Protein AF-0000000066047359 (afdb_homodimer)

Secondary structure (DSSP, 8-state):
-HHHHHHTTT---TT--EEEE-SS-EEEEETTTTEEEEEEEEE-TGGGSPPTT--GGG---B--TTS-GGG---HHHHTTSS-EEEESS-GGG--SSHHHHHHTTBGGGEEEE-IIIIIIIIHHHHHHHHHHGGGT-S-EEEEEEEE---EE-TTS-EEEEEEEETTTEE--SEEEEEEEEEEETTEEEEEEEEEESS---TTS-GGGGEE-HHHHHHHHS----TTS-GGG-EEHHHHS-----GGG-TT-/-HHHHHHTTT-------EEEE-SS-EEEEETTTTEEEEEEEEE-TGGGSPPTT--GGG---B--TTS-GGG---HHHHTTSS-EEEESS-GGG--SSHHHHHHTTBGGGEEEE-IIIIIIIIHHHHHHHHHHGGGT-S-EEEEEEEE---EE-TTS-EEEEEEEETTTEE--SEEEEEEEEEEETTEEEEEEEEEESS---TTS-GGGGEE-HHHHHHHHS----TTS-GGG-EEHHHHS-----GGG-TT-

Foldseek 3Di:
DVVVCVVAVVHDPDCPWDWDDADFKIFGFRLQQQETLKMKGKAAPVQQDAAPPADLVVAAAAEDPSDPPSRTDGPLLVVVQQFDFAFQDALSSHRHDNRSSNVSRHSNRGATFHDAQDRLFDVLLQVLVQNVCNVPFRIKMKMKRAFFAWDQDPVRDTDTDFDGRVVRHTHGQKMKMKMWTDDPPPAIAIWMFIGGRDRDDNPDFRCVGTDDPVVVCVRSVDDPPPVDPSVRHHHPCVVDPRGTDRVRNPPD/DVVVCVVAVVHDPDCPWDWDDADFKIFGFRLQQQETLKMKGKAAPVQQDAAPPADLVVAAAAEDPSDPPSRTDGPLLVVVQQFDFAFQDALSSHRHDNRSSNVSRHSNRGATFHDAQDRLFDVLLQVLVQNVCNVPFRIKMKMKRAFFAWDQDPVRDTDTDFDGRVVRHTHGQKMKMKMWTDDPPPAIAIWMFIGGRDRDDNPDFRCVGTDDPVVVCVRSVDDPPPVDPSVRHHHPCVVDPRGTDRVRNPPD

Nearest PDB structures (foldseek):
  5gkp-assembly1_B  TM=9.049E-01  e=3.677E-28  Caenorhabditis elegans
  4qn0-assembly1_A  TM=9.204E-01  e=3.146E-27  Caenorhabditis elegans
  6m3u-assembly2_D  TM=9.354E-01  e=1.982E-26  Mus musculus
  6lyf-assembly1_A  TM=9.562E-01  e=2.770E-25  Mus musculus
  6m3f-assembly1_C  TM=9.595E-01  e=2.605E-25  Mus musculus

Radius of gyration: 24.08 Å; Cα contacts (8 Å, |Δi|>4): 1186; chains: 2; bounding box: 46×72×55 Å

Structure (mmCIF, N/CA/C/O backbone):
data_AF-0000000066047359-model_v1
#
loop_
_entity.id
_entity.type
_entity.pdbx_description
1 polymer 'Nuclease C1'
#
loop_
_atom_site.group_PDB
_atom_site.id
_atom_site.type_symbol
_atom_site.label_atom_id
_atom_site.label_alt_id
_atom_site.label_comp_id
_atom_site.label_asym_id
_atom_site.label_entity_id
_atom_site.label_seq_id
_atom_site.pdbx_PDB_ins_code
_atom_site.Cartn_x
_atom_site.Cartn_y
_atom_site.Cartn_z
_atom_site.occupancy
_atom_site.B_iso_or_equiv
_atom_site.auth_seq_id
_atom_site.auth_comp_id
_atom_site.auth_asym_id
_atom_site.auth_atom_id
_atom_site.pdbx_PDB_model_num
ATOM 1 N N . SER A 1 1 ? 5.344 4.789 23.344 1 57.53 1 SER A N 1
ATOM 2 C CA . SER A 1 1 ? 5.613 6.004 24.109 1 57.53 1 SER A CA 1
ATOM 3 C C . SER A 1 1 ? 4.32 6.688 24.531 1 57.53 1 SER A C 1
ATOM 5 O O . SER A 1 1 ? 3.273 6.488 23.922 1 57.53 1 SER A O 1
ATOM 7 N N . PRO A 1 2 ? 4.379 7.27 25.656 1 61.94 2 PRO A N 1
ATOM 8 C CA . PRO A 1 2 ? 3.184 7.988 26.109 1 61.94 2 PRO A CA 1
ATOM 9 C C . PRO A 1 2 ? 2.549 8.828 25 1 61.94 2 PRO A C 1
ATOM 11 O O . PRO A 1 2 ? 1.323 8.945 24.938 1 61.94 2 PRO A O 1
ATOM 14 N N . ASN A 1 3 ? 3.289 9.211 24.062 1 77.44 3 ASN A N 1
ATOM 15 C CA . ASN A 1 3 ? 2.762 10.023 22.969 1 77.44 3 ASN A CA 1
ATOM 16 C C . ASN A 1 3 ? 1.967 9.18 21.984 1 77.44 3 ASN A C 1
ATOM 18 O O . ASN A 1 3 ? 0.864 9.562 21.578 1 77.44 3 ASN A O 1
ATOM 22 N N . SER A 1 4 ? 2.523 7.977 21.734 1 83.81 4 SER A N 1
ATOM 23 C CA . SER A 1 4 ? 1.82 7.102 20.812 1 83.81 4 SER A CA 1
ATOM 24 C C . SER A 1 4 ? 0.49 6.633 21.391 1 83.81 4 SER A C 1
ATOM 26 O O . SER A 1 4 ? -0.506 6.535 20.672 1 83.81 4 SER A O 1
ATOM 28 N N . GLU A 1 5 ? 0.518 6.43 22.688 1 83 5 GLU A N 1
ATOM 29 C CA . GLU A 1 5 ? -0.709 5.984 23.328 1 83 5 GLU A CA 1
ATOM 30 C C . GLU A 1 5 ? -1.786 7.062 23.281 1 83 5 GLU A C 1
ATOM 32 O O . GLU A 1 5 ? -2.957 6.766 23.031 1 83 5 GLU A O 1
ATOM 37 N N . SER A 1 6 ? -1.319 8.227 23.484 1 90.62 6 SER A N 1
ATOM 38 C CA . SER A 1 6 ? -2.264 9.344 23.438 1 90.62 6 SER A CA 1
ATOM 39 C C . SER A 1 6 ? -2.791 9.555 22.016 1 90.62 6 SER A C 1
ATOM 41 O O . SER A 1 6 ? -3.996 9.719 21.812 1 90.62 6 SER A O 1
ATOM 43 N N . ILE A 1 7 ? -1.979 9.469 21.062 1 93.12 7 ILE A N 1
ATOM 44 C CA . ILE A 1 7 ? -2.32 9.727 19.672 1 93.12 7 ILE A CA 1
ATOM 45 C C . ILE A 1 7 ? -3.275 8.648 19.172 1 93.12 7 ILE A C 1
ATOM 47 O O . ILE A 1 7 ? -4.234 8.953 18.453 1 93.12 7 ILE A O 1
ATOM 51 N N . LEU A 1 8 ? -3.084 7.469 19.625 1 93.56 8 LEU A N 1
ATOM 52 C CA . LEU A 1 8 ? -3.797 6.348 19.016 1 93.56 8 LEU A CA 1
ATOM 53 C C . LEU A 1 8 ? -4.879 5.828 19.953 1 93.56 8 LEU A C 1
ATOM 55 O O . LEU A 1 8 ? -5.363 4.707 19.797 1 93.56 8 LEU A O 1
ATOM 59 N N . GLN A 1 9 ? -5.211 6.633 20.953 1 92.5 9 GLN A N 1
ATOM 60 C CA . GLN A 1 9 ? -6.137 6.176 21.984 1 92.5 9 GLN A CA 1
ATOM 61 C C . GLN A 1 9 ? -7.492 5.812 21.391 1 92.5 9 GLN A C 1
ATOM 63 O O . GLN A 1 9 ? -8.242 5.02 21.969 1 92.5 9 GLN A O 1
ATOM 68 N N . PHE A 1 10 ? -7.801 6.324 20.219 1 95 10 PHE A N 1
ATOM 69 C CA . PHE A 1 10 ? -9.102 6.055 19.625 1 95 10 PHE A CA 1
ATOM 70 C C . PHE A 1 10 ? -8.969 5.074 18.469 1 95 10 PHE A C 1
ATOM 72 O O . PHE A 1 10 ? -9.914 4.887 17.688 1 95 10 PHE A O 1
ATOM 79 N N . GLY A 1 11 ? -7.805 4.512 18.297 1 91.69 11 GLY A N 1
ATOM 80 C CA . GLY A 1 11 ? -7.598 3.496 17.281 1 91.69 11 GLY A CA 1
ATOM 81 C C . GLY A 1 11 ? -6.348 3.729 16.453 1 91.69 11 GLY A C 1
ATOM 82 O O . GLY A 1 11 ? -5.918 4.871 16.266 1 91.69 11 GLY A O 1
ATOM 83 N N . ASP A 1 12 ? -5.797 2.67 16.031 1 89.38 12 ASP A N 1
ATOM 84 C CA . ASP A 1 12 ? -4.719 2.674 15.055 1 89.38 12 ASP A CA 1
ATOM 85 C C . ASP A 1 12 ? -5.27 2.549 13.633 1 89.38 12 ASP A C 1
ATOM 87 O O . ASP A 1 12 ? -5.852 1.521 13.281 1 89.38 12 ASP A O 1
ATOM 91 N N . PRO A 1 13 ? -5.105 3.686 12.852 1 90.25 13 PRO A N 1
ATOM 92 C CA . PRO A 1 13 ? -5.664 3.613 11.5 1 90.25 13 PRO A CA 1
ATOM 93 C C . PRO A 1 13 ? -5.168 2.398 10.719 1 90.25 13 PRO A C 1
ATOM 95 O O . PRO A 1 13 ? -5.855 1.924 9.805 1 90.25 13 PRO A O 1
ATOM 98 N N . GLY A 1 14 ? -4.094 1.794 11.164 1 77.25 14 GLY A N 1
ATOM 99 C CA . GLY A 1 14 ? -3.52 0.653 10.469 1 77.25 14 GLY A CA 1
ATOM 100 C C . GLY A 1 14 ? -2.182 0.959 9.82 1 77.25 14 GLY A C 1
ATOM 101 O O . GLY A 1 14 ? -1.391 1.738 10.359 1 77.25 14 GLY A O 1
ATOM 102 N N . THR A 1 15 ? -1.572 0.238 8.867 1 61.31 15 THR A N 1
ATOM 103 C CA . THR A 1 15 ? -2.102 -0.291 7.617 1 61.31 15 THR A CA 1
ATOM 104 C C . THR A 1 15 ? -2.889 -1.574 7.863 1 61.31 15 THR A C 1
ATOM 106 O O . THR A 1 15 ? -2.348 -2.553 8.383 1 61.31 15 THR A O 1
ATOM 109 N N . ALA A 1 16 ? -4.105 -1.408 8.258 1 54.94 16 ALA A N 1
ATOM 110 C CA . ALA A 1 16 ? -4.84 -2.648 8.492 1 54.94 16 ALA A CA 1
ATOM 111 C C . ALA A 1 16 ? -4.621 -3.637 7.352 1 54.94 16 ALA A C 1
ATOM 113 O O . ALA A 1 16 ? -4.746 -3.277 6.176 1 54.94 16 ALA A O 1
ATOM 114 N N . ARG A 1 17 ? -3.611 -4.48 7.52 1 64.44 17 ARG A N 1
ATOM 115 C CA . ARG A 1 17 ? -3.486 -5.66 6.668 1 64.44 17 ARG A CA 1
ATOM 116 C C . ARG A 1 17 ? -4.523 -6.715 7.043 1 64.44 17 ARG A C 1
ATOM 118 O O . ARG A 1 17 ? -4.855 -6.875 8.219 1 64.44 17 ARG A O 1
ATOM 125 N N . ASP A 1 18 ? -5.238 -7.066 5.906 1 82.19 18 ASP A N 1
ATOM 126 C CA . ASP A 1 18 ? -6.078 -8.234 6.152 1 82.19 18 ASP A CA 1
ATOM 127 C C . ASP A 1 18 ? -5.34 -9.523 5.801 1 82.19 18 ASP A C 1
ATOM 129 O O . ASP A 1 18 ? -4.918 -9.711 4.656 1 82.19 18 ASP A O 1
ATOM 133 N N . PHE A 1 19 ? -4.906 -10.227 6.816 1 89.94 19 PHE A N 1
ATOM 134 C CA . PHE A 1 19 ? -4.328 -11.547 6.629 1 89.94 19 PHE A CA 1
ATOM 135 C C . PHE A 1 19 ? -5.414 -12.617 6.609 1 89.94 19 PHE A C 1
ATOM 137 O O . PHE A 1 19 ? -6.156 -12.773 7.578 1 89.94 19 PHE A O 1
ATOM 144 N N . LEU A 1 20 ? -5.543 -13.297 5.465 1 93.12 20 LEU A N 1
ATOM 145 C CA . LEU A 1 20 ? -6.562 -14.312 5.27 1 93.12 20 LEU A CA 1
ATOM 146 C C . LEU A 1 20 ? -5.93 -15.695 5.109 1 93.12 20 LEU A C 1
ATOM 148 O O . LEU A 1 20 ? -5.078 -15.898 4.238 1 93.12 20 LEU A O 1
ATOM 152 N N . GLU A 1 21 ? -6.305 -16.562 5.969 1 94 21 GLU A N 1
ATOM 153 C CA . GLU A 1 21 ? -5.828 -17.938 5.895 1 94 21 GLU A CA 1
ATOM 154 C C . GLU A 1 21 ? -6.855 -18.844 5.219 1 94 21 GLU A C 1
ATOM 156 O O . GLU A 1 21 ? -8.016 -18.891 5.629 1 94 21 GLU A O 1
ATOM 161 N N . ARG A 1 22 ? -6.379 -19.484 4.18 1 96.31 22 ARG A N 1
ATOM 162 C CA . ARG A 1 22 ? -7.195 -20.469 3.465 1 96.31 22 ARG A CA 1
ATOM 163 C C . ARG A 1 22 ? -6.621 -21.875 3.605 1 96.31 22 ARG A C 1
ATOM 165 O O . ARG A 1 22 ? -5.582 -22.062 4.238 1 96.31 22 ARG A O 1
ATOM 172 N N . GLU A 1 23 ? -7.266 -22.812 3.043 1 94.5 23 GLU A N 1
ATOM 173 C CA . GLU A 1 23 ? -6.836 -24.188 3.184 1 94.5 23 GLU A CA 1
ATOM 174 C C . GLU A 1 23 ? -5.488 -24.422 2.508 1 94.5 23 GLU A C 1
ATOM 176 O O . GLU A 1 23 ? -4.652 -25.172 3.016 1 94.5 23 GLU A O 1
ATOM 181 N N . SER A 1 24 ? -5.301 -23.766 1.36 1 95.94 24 SER A N 1
ATOM 182 C CA . SER A 1 24 ? -4.129 -24.125 0.563 1 95.94 24 SER A CA 1
ATOM 183 C C . SER A 1 24 ? -3.217 -22.922 0.353 1 95.94 24 SER A C 1
ATOM 185 O O . SER A 1 24 ? -2.174 -23.031 -0.296 1 95.94 24 SER A O 1
ATOM 187 N N . TYR A 1 25 ? -3.639 -21.781 0.808 1 97.38 25 TYR A N 1
ATOM 188 C CA . TYR A 1 25 ? -2.852 -20.578 0.617 1 97.38 25 TYR A CA 1
ATOM 189 C C . TYR A 1 25 ? -3.178 -19.531 1.687 1 97.38 25 TYR A C 1
ATOM 191 O O . TYR A 1 25 ? -4.152 -19.688 2.426 1 97.38 25 TYR A O 1
ATOM 199 N N . VAL A 1 26 ? -2.32 -18.594 1.812 1 96.12 26 VAL A N 1
ATOM 200 C CA . VAL A 1 26 ? -2.562 -17.438 2.658 1 96.12 26 VAL A CA 1
ATOM 201 C C . VAL A 1 26 ? -2.467 -16.156 1.821 1 96.12 26 VAL A C 1
ATOM 203 O O . VAL A 1 26 ? -1.847 -16.156 0.756 1 96.12 26 VAL A O 1
ATOM 206 N N . ILE A 1 27 ? -3.156 -15.133 2.328 1 95.19 27 ILE A N 1
ATOM 207 C CA . ILE A 1 27 ? -3.205 -13.883 1.575 1 95.19 27 ILE A CA 1
ATOM 208 C C . ILE A 1 27 ? -2.959 -12.703 2.514 1 95.19 27 ILE A C 1
ATOM 210 O O . ILE A 1 27 ? -3.477 -12.68 3.633 1 95.19 27 ILE A O 1
ATOM 214 N N . SER A 1 28 ? -2.1 -11.844 2.105 1 94.19 28 SER A N 1
ATOM 215 C CA . SER A 1 28 ? -2.088 -10.477 2.615 1 94.19 28 SER A CA 1
ATOM 216 C C . SER A 1 28 ? -2.811 -9.523 1.667 1 94.19 28 SER A C 1
ATOM 218 O O . SER A 1 28 ? -2.297 -9.203 0.594 1 94.19 28 SER A O 1
ATOM 220 N N . TYR A 1 29 ? -4.004 -9.062 2.123 1 95 29 TYR A N 1
ATOM 221 C CA . TYR A 1 29 ? -4.898 -8.289 1.268 1 95 29 TYR A CA 1
ATOM 222 C C . TYR A 1 29 ? -4.641 -6.793 1.422 1 95 29 TYR A C 1
ATOM 224 O O . TYR A 1 29 ? -4.496 -6.293 2.539 1 95 29 TYR A O 1
ATOM 232 N N . ASN A 1 30 ? -4.496 -6.109 0.298 1 93.94 30 ASN A N 1
ATOM 233 C CA . ASN A 1 30 ? -4.316 -4.664 0.235 1 93.94 30 ASN A CA 1
ATOM 234 C C . ASN A 1 30 ? -5.648 -3.939 0.057 1 93.94 30 ASN A C 1
ATOM 236 O O . ASN A 1 30 ? -6.215 -3.93 -1.039 1 93.94 30 ASN A O 1
ATOM 240 N N . ARG A 1 31 ? -6.094 -3.314 1.121 1 94.44 31 ARG A N 1
ATOM 241 C CA . ARG A 1 31 ? -7.391 -2.648 1.115 1 94.44 31 ARG A CA 1
ATOM 242 C C . ARG A 1 31 ? -7.402 -1.482 0.132 1 94.44 31 ARG A C 1
ATOM 244 O O . ARG A 1 31 ? -8.43 -1.204 -0.497 1 94.44 31 ARG A O 1
ATOM 251 N N . ARG A 1 32 ? -6.309 -0.828 -0.01 1 94.81 32 ARG A N 1
ATOM 252 C CA . ARG A 1 32 ? -6.242 0.35 -0.869 1 94.81 32 ARG A CA 1
ATOM 253 C C . ARG A 1 32 ? -6.461 -0.025 -2.33 1 94.81 32 ARG A C 1
ATOM 255 O O . ARG A 1 32 ? -7.262 0.604 -3.025 1 94.81 32 ARG A O 1
ATOM 262 N N . ASP A 1 33 ? -5.766 -1.071 -2.76 1 96.19 33 ASP A N 1
ATOM 263 C CA . ASP A 1 33 ? -5.773 -1.434 -4.172 1 96.19 33 ASP A CA 1
ATOM 264 C C . ASP A 1 33 ? -6.855 -2.471 -4.465 1 96.19 33 ASP A C 1
ATOM 266 O O . ASP A 1 33 ? -7.18 -2.73 -5.629 1 96.19 33 ASP A O 1
ATOM 270 N N . ARG A 1 34 ? -7.422 -3.09 -3.473 1 96.94 34 ARG A N 1
ATOM 271 C CA . ARG A 1 34 ? -8.438 -4.137 -3.562 1 96.94 34 ARG A CA 1
ATOM 272 C C . ARG A 1 34 ? -7.891 -5.367 -4.277 1 96.94 34 ARG A C 1
ATOM 274 O O . ARG A 1 34 ? -8.594 -5.996 -5.07 1 96.94 34 ARG A O 1
ATOM 281 N N . VAL A 1 35 ? -6.621 -5.629 -4.051 1 96.88 35 VAL A N 1
ATOM 282 C CA . VAL A 1 35 ? -5.953 -6.844 -4.5 1 96.88 35 VAL A CA 1
ATOM 283 C C . VAL A 1 35 ? -4.977 -7.324 -3.43 1 96.88 35 VAL A C 1
ATOM 285 O O . VAL A 1 35 ? -4.703 -6.605 -2.465 1 96.88 35 VAL A O 1
ATOM 288 N N . ALA A 1 36 ? -4.488 -8.547 -3.617 1 95.88 36 ALA A N 1
ATOM 289 C CA . ALA A 1 36 ? -3.49 -9.055 -2.678 1 95.88 36 ALA A CA 1
ATOM 290 C C . ALA A 1 36 ? -2.178 -8.281 -2.803 1 95.88 36 ALA A C 1
ATOM 292 O O . ALA A 1 36 ? -1.776 -7.902 -3.906 1 95.88 36 ALA A O 1
ATOM 293 N N . SER A 1 37 ? -1.535 -8.023 -1.642 1 95 37 SER A N 1
ATOM 294 C CA . SER A 1 37 ? -0.124 -7.66 -1.696 1 95 37 SER A CA 1
ATOM 295 C C . SER A 1 37 ? 0.744 -8.859 -2.057 1 95 37 SER A C 1
ATOM 297 O O . SER A 1 37 ? 1.735 -8.727 -2.775 1 95 37 SER A O 1
ATOM 299 N N . TRP A 1 38 ? 0.341 -9.961 -1.453 1 96 38 TRP A N 1
ATOM 300 C CA . TRP A 1 38 ? 0.971 -11.242 -1.764 1 96 38 TRP A CA 1
ATOM 301 C C . TRP A 1 38 ? 0.079 -12.398 -1.34 1 96 38 TRP A C 1
ATOM 303 O O . TRP A 1 38 ? -0.752 -12.258 -0.44 1 96 38 TRP A O 1
ATOM 313 N N . THR A 1 39 ? 0.182 -13.453 -2.059 1 97.12 39 THR A N 1
ATOM 314 C CA . THR A 1 39 ? -0.301 -14.766 -1.651 1 97.12 39 THR A CA 1
ATOM 315 C C . THR A 1 39 ? 0.863 -15.734 -1.461 1 97.12 39 THR A C 1
ATOM 317 O O . THR A 1 39 ? 1.901 -15.602 -2.111 1 97.12 39 THR A O 1
ATOM 320 N N . GLY A 1 40 ? 0.725 -16.625 -0.5 1 97.62 40 GLY A N 1
ATOM 321 C CA . GLY A 1 40 ? 1.737 -17.641 -0.247 1 97.62 40 GLY A CA 1
ATOM 322 C C . GLY A 1 40 ? 1.199 -19.047 -0.334 1 97.62 40 GLY A C 1
ATOM 323 O O . GLY A 1 40 ? 0.086 -19.328 0.117 1 97.62 40 GLY A O 1
ATOM 324 N N . GLU A 1 41 ? 1.959 -19.906 -0.96 1 98.19 41 GLU A N 1
ATOM 325 C CA . GLU A 1 41 ? 1.627 -21.328 -1.094 1 98.19 41 GLU A CA 1
ATOM 326 C C . GLU A 1 41 ? 2.818 -22.219 -0.731 1 98.19 41 GLU A C 1
ATOM 328 O O . GLU A 1 41 ? 3.971 -21.797 -0.869 1 98.19 41 GLU A O 1
ATOM 333 N N . HIS A 1 42 ? 2.559 -23.312 -0.186 1 98.25 42 HIS A N 1
ATOM 334 C CA . HIS A 1 42 ? 3.488 -24.422 -0.047 1 98.25 42 HIS A CA 1
ATOM 335 C C . HIS A 1 42 ? 3.027 -25.641 -0.855 1 98.25 42 HIS A C 1
ATOM 337 O O . HIS A 1 42 ? 2.043 -26.281 -0.499 1 98.25 42 HIS A O 1
ATOM 343 N N . LEU A 1 43 ? 3.756 -25.891 -1.976 1 97.94 43 LEU A N 1
ATOM 344 C CA . LEU A 1 43 ? 3.383 -26.984 -2.881 1 97.94 43 LEU A CA 1
ATOM 345 C C . LEU A 1 43 ? 4.27 -28.203 -2.662 1 97.94 43 LEU A C 1
ATOM 347 O O . LEU A 1 43 ? 5.484 -28.078 -2.514 1 97.94 43 LEU A O 1
ATOM 351 N N . THR A 1 44 ? 3.721 -29.312 -2.584 1 97.5 44 THR A N 1
ATOM 352 C CA . THR A 1 44 ? 4.363 -30.609 -2.58 1 97.5 44 THR A CA 1
ATOM 353 C C . THR A 1 44 ? 3.711 -31.547 -3.602 1 97.5 44 THR A C 1
ATOM 355 O O . THR A 1 44 ? 2.609 -31.266 -4.082 1 97.5 44 THR A O 1
ATOM 358 N N . ALA A 1 45 ? 4.43 -32.625 -3.932 1 97.81 45 ALA A N 1
ATOM 359 C CA . ALA A 1 45 ? 3.82 -33.594 -4.816 1 97.81 45 ALA A CA 1
ATOM 360 C C . ALA A 1 45 ? 2.477 -34.062 -4.27 1 97.81 45 ALA A C 1
ATOM 362 O O . ALA A 1 45 ? 1.51 -34.219 -5.02 1 97.81 45 ALA A O 1
ATOM 363 N N . ASP A 1 46 ? 2.35 -34.25 -3.004 1 97 46 ASP A N 1
ATOM 364 C CA . ASP A 1 46 ? 1.136 -34.75 -2.365 1 97 46 ASP A CA 1
ATOM 365 C C . ASP A 1 46 ? 0.022 -33.688 -2.412 1 97 46 ASP A C 1
ATOM 367 O O . ASP A 1 46 ? -1.143 -34.031 -2.633 1 97 46 ASP A O 1
ATOM 371 N N . SER A 1 47 ? 0.364 -32.469 -2.172 1 95.5 47 SER A N 1
ATOM 372 C CA . SER A 1 47 ? -0.653 -31.406 -2.139 1 95.5 47 SER A CA 1
ATOM 373 C C . SER A 1 47 ? -1.274 -31.203 -3.514 1 95.5 47 SER A C 1
ATOM 375 O O . SER A 1 47 ? -2.346 -30.594 -3.633 1 95.5 47 SER A O 1
ATOM 377 N N . LEU A 1 48 ? -0.562 -31.734 -4.562 1 97.56 48 LEU A N 1
ATOM 378 C CA . LEU A 1 48 ? -1.017 -31.5 -5.93 1 97.56 48 LEU A CA 1
ATOM 379 C C . LEU A 1 48 ? -1.774 -32.719 -6.465 1 97.56 48 LEU A C 1
ATOM 381 O O . LEU A 1 48 ? -2.168 -32.719 -7.633 1 97.56 48 LEU A O 1
ATOM 385 N N . LYS A 1 49 ? -1.968 -33.656 -5.633 1 97.62 49 LYS A N 1
ATOM 386 C CA . LYS A 1 49 ? -2.812 -34.781 -6.016 1 97.62 49 LYS A CA 1
ATOM 387 C C . LYS A 1 49 ? -4.289 -34.406 -5.941 1 97.62 49 LYS A C 1
ATOM 389 O O . LYS A 1 49 ? -4.773 -33.969 -4.898 1 97.62 49 LYS A O 1
ATOM 394 N N . THR A 1 50 ? -4.902 -34.656 -7.031 1 97.56 50 THR A N 1
ATOM 395 C CA . THR A 1 50 ? -6.32 -34.312 -7.09 1 97.56 50 THR A CA 1
ATOM 396 C C . THR A 1 50 ? -7.141 -35.219 -6.195 1 97.56 50 THR A C 1
ATOM 398 O O . THR A 1 50 ? -7.016 -36.438 -6.281 1 97.56 50 THR A O 1
ATOM 401 N N . GLY A 1 51 ? -7.902 -34.625 -5.336 1 97.56 51 GLY A N 1
ATOM 402 C CA . GLY A 1 51 ? -8.781 -35.406 -4.484 1 97.56 51 GLY A CA 1
ATOM 403 C C . GLY A 1 51 ? -9.969 -35.969 -5.227 1 97.56 51 GLY A C 1
ATOM 404 O O . GLY A 1 51 ? -10.289 -35.562 -6.336 1 97.56 51 GLY A O 1
ATOM 405 N N . ASP A 1 52 ? -10.586 -36.906 -4.602 1 97.19 52 ASP A N 1
ATOM 406 C CA . ASP A 1 52 ? -11.758 -37.562 -5.199 1 97.19 52 ASP A CA 1
ATOM 407 C C . ASP A 1 52 ? -12.891 -36.531 -5.379 1 97.19 52 ASP A C 1
ATOM 409 O O . ASP A 1 52 ? -13.281 -35.875 -4.43 1 97.19 52 ASP A O 1
ATOM 413 N N . GLY A 1 53 ? -13.344 -36.469 -6.59 1 97.44 53 GLY A N 1
ATOM 414 C CA . GLY A 1 53 ? -14.531 -35.656 -6.875 1 97.44 53 GLY A CA 1
ATOM 415 C C . GLY A 1 53 ? -14.227 -34.188 -7.02 1 97.44 53 GLY A C 1
ATOM 416 O O . GLY A 1 53 ? -15.133 -33.406 -7.285 1 97.44 53 GLY A O 1
ATOM 417 N N . VAL A 1 54 ? -13.031 -33.812 -6.773 1 97.69 54 VAL A N 1
ATOM 418 C CA . VAL A 1 54 ? -12.664 -32.406 -6.883 1 97.69 54 VAL A CA 1
ATOM 419 C C . VAL A 1 54 ? -12.711 -31.953 -8.344 1 97.69 54 VAL A C 1
ATOM 421 O O . VAL A 1 54 ? -12.18 -32.656 -9.219 1 97.69 54 VAL A O 1
ATOM 424 N N . ASP A 1 55 ? -13.414 -30.859 -8.617 1 97.38 55 ASP A N 1
ATOM 425 C CA . ASP A 1 55 ? -13.633 -30.359 -9.977 1 97.38 55 ASP A CA 1
ATOM 426 C C . ASP A 1 55 ? -13.703 -28.844 -10.008 1 97.38 55 ASP A C 1
ATOM 428 O O . ASP A 1 55 ? -14.516 -28.234 -9.297 1 97.38 55 ASP A O 1
ATOM 432 N N . ARG A 1 56 ? -12.898 -28.297 -10.836 1 95.94 56 ARG A N 1
ATOM 433 C CA . ARG A 1 56 ? -12.844 -26.844 -10.961 1 95.94 56 ARG A CA 1
ATOM 434 C C . ARG A 1 56 ? -14.188 -26.266 -11.383 1 95.94 56 ARG A C 1
ATOM 436 O O . ARG A 1 56 ? -14.562 -25.172 -10.969 1 95.94 56 ARG A O 1
ATOM 443 N N . ASP A 1 57 ? -14.961 -26.984 -12.172 1 96.25 57 ASP A N 1
ATOM 444 C CA . ASP A 1 57 ? -16.234 -26.516 -12.703 1 96.25 57 ASP A CA 1
ATOM 445 C C . ASP A 1 57 ? -17.266 -26.312 -11.578 1 96.25 57 ASP A C 1
ATOM 447 O O . ASP A 1 57 ? -18.297 -25.672 -11.781 1 96.25 57 ASP A O 1
ATOM 451 N N . HIS A 1 58 ? -16.969 -26.844 -10.453 1 96.81 58 HIS A N 1
ATOM 452 C CA . HIS A 1 58 ? -17.859 -26.688 -9.305 1 96.81 58 HIS A CA 1
ATOM 453 C C . HIS A 1 58 ? -17.547 -25.406 -8.531 1 96.81 58 HIS A C 1
ATOM 455 O O . HIS A 1 58 ? -18.266 -25.047 -7.598 1 96.81 58 HIS A O 1
ATOM 461 N N . SER A 1 59 ? -16.531 -24.781 -8.875 1 98.06 59 SER A N 1
ATOM 462 C CA . SER A 1 59 ? -16.094 -23.578 -8.172 1 98.06 59 SER A CA 1
ATOM 463 C C . SER A 1 59 ? -16.547 -22.312 -8.898 1 98.06 59 SER A C 1
ATOM 465 O O . SER A 1 59 ? -16.484 -22.25 -10.133 1 98.06 59 SER A O 1
ATOM 467 N N . LYS A 1 60 ? -17.031 -21.359 -8.156 1 98.19 60 LYS A N 1
ATOM 468 C CA . LYS A 1 60 ? -17.516 -20.109 -8.727 1 98.19 60 LYS A CA 1
ATOM 469 C C . LYS A 1 60 ? -16.828 -18.906 -8.062 1 98.19 60 LYS A C 1
ATOM 471 O O . LYS A 1 60 ? -16.609 -18.906 -6.852 1 98.19 60 LYS A O 1
ATOM 476 N N . PHE A 1 61 ? -16.609 -17.953 -8.914 1 98.62 61 PHE A N 1
ATOM 477 C CA . PHE A 1 61 ? -16.094 -16.703 -8.375 1 98.62 61 PHE A CA 1
ATOM 478 C C . PHE A 1 61 ? -17.094 -16.078 -7.398 1 98.62 61 PHE A C 1
ATOM 480 O O . PHE A 1 61 ? -18.297 -16.094 -7.648 1 98.62 61 PHE A O 1
ATOM 487 N N . LYS A 1 62 ? -16.547 -15.562 -6.309 1 98.31 62 LYS A N 1
ATOM 488 C CA . LYS A 1 62 ? -17.406 -14.922 -5.32 1 98.31 62 LYS A CA 1
ATOM 489 C C . LYS A 1 62 ? -16.656 -13.867 -4.52 1 98.31 62 LYS A C 1
ATOM 491 O O . LYS A 1 62 ? -15.43 -13.938 -4.395 1 98.31 62 LYS A O 1
ATOM 496 N N . GLU A 1 63 ? -17.391 -12.93 -4.078 1 98.38 63 GLU A N 1
ATOM 497 C CA . GLU A 1 63 ? -16.812 -11.953 -3.154 1 98.38 63 GLU A CA 1
ATOM 498 C C . GLU A 1 63 ? -16.328 -12.625 -1.877 1 98.38 63 GLU A C 1
ATOM 500 O O . GLU A 1 63 ? -16.859 -13.648 -1.457 1 98.38 63 GLU A O 1
ATOM 505 N N . ASP A 1 64 ? -15.32 -12.141 -1.332 1 98.12 64 ASP A N 1
ATOM 506 C CA . ASP A 1 64 ? -14.758 -12.703 -0.11 1 98.12 64 ASP A CA 1
ATOM 507 C C . ASP A 1 64 ? -15.398 -12.094 1.129 1 98.12 64 ASP A C 1
ATOM 509 O O . ASP A 1 64 ? -15.18 -10.922 1.434 1 98.12 64 ASP A O 1
ATOM 513 N N . PRO A 1 65 ? -16.156 -12.805 1.875 1 96.81 65 PRO A N 1
ATOM 514 C CA . PRO A 1 65 ? -16.875 -12.234 3.016 1 96.81 65 PRO A CA 1
ATOM 515 C C . PRO A 1 65 ? -15.945 -11.844 4.164 1 96.81 65 PRO A C 1
ATOM 517 O O . PRO A 1 65 ? -16.359 -11.133 5.082 1 96.81 65 PRO A O 1
ATOM 520 N N . ASP A 1 66 ? -14.711 -12.336 4.094 1 96.12 66 ASP A N 1
ATOM 521 C CA . ASP A 1 66 ? -13.766 -12.031 5.168 1 96.12 66 ASP A CA 1
ATOM 522 C C . ASP A 1 66 ? -13.117 -10.672 4.961 1 96.12 66 ASP A C 1
ATOM 524 O O . ASP A 1 66 ? -12.43 -10.156 5.848 1 96.12 66 ASP A O 1
ATOM 528 N N . VAL A 1 67 ? -13.289 -10.039 3.846 1 95.69 67 VAL A N 1
ATOM 529 C CA . VAL A 1 67 ? -12.859 -8.672 3.594 1 95.69 67 VAL A CA 1
ATOM 530 C C . VAL A 1 67 ? -13.984 -7.703 3.941 1 95.69 67 VAL A C 1
ATOM 532 O O . VAL A 1 67 ? -15.117 -7.859 3.469 1 95.69 67 VAL A O 1
ATOM 535 N N . PRO A 1 68 ? -13.688 -6.711 4.793 1 93.81 68 PRO A N 1
ATOM 536 C CA . PRO A 1 68 ? -14.742 -5.734 5.07 1 93.81 68 PRO A CA 1
ATOM 537 C C . PRO A 1 68 ? -15.344 -5.137 3.799 1 93.81 68 PRO A C 1
ATOM 539 O O . PRO A 1 68 ? -14.617 -4.863 2.84 1 93.81 68 PRO A O 1
ATOM 542 N N . SER A 1 69 ? -16.625 -4.898 3.811 1 95.62 69 SER A N 1
ATOM 543 C CA . SER A 1 69 ? -17.375 -4.508 2.625 1 95.62 69 SER A CA 1
ATOM 544 C C . SER A 1 69 ? -16.812 -3.236 2.004 1 95.62 69 SER A C 1
ATOM 546 O O . SER A 1 69 ? -16.781 -3.102 0.779 1 95.62 69 SER A O 1
ATOM 548 N N . LEU A 1 70 ? -16.328 -2.359 2.811 1 94.81 70 LEU A N 1
ATOM 549 C CA . LEU A 1 70 ? -15.812 -1.084 2.33 1 94.81 70 LEU A CA 1
ATOM 550 C C . LEU A 1 70 ? -14.602 -1.293 1.435 1 94.81 70 LEU A C 1
ATOM 552 O O . LEU A 1 70 ? -14.297 -0.455 0.581 1 94.81 70 LEU A O 1
ATOM 556 N N . PHE A 1 71 ? -13.922 -2.42 1.631 1 95.94 71 PHE A N 1
ATOM 557 C CA . PHE A 1 71 ? -12.648 -2.646 0.96 1 95.94 71 PHE A CA 1
ATOM 558 C C . PHE A 1 71 ? -12.734 -3.846 0.025 1 95.94 71 PHE A C 1
ATOM 560 O O . PHE A 1 71 ? -11.711 -4.355 -0.437 1 95.94 71 PHE A O 1
ATOM 567 N N . ARG A 1 72 ? -13.906 -4.258 -0.311 1 96.62 72 ARG A N 1
ATOM 568 C CA . ARG A 1 72 ? -14.125 -5.512 -1.027 1 96.62 72 ARG A CA 1
ATOM 569 C C . ARG A 1 72 ? -14.195 -5.277 -2.533 1 96.62 72 ARG A C 1
ATOM 571 O O . ARG A 1 72 ? -14.789 -4.297 -2.986 1 96.62 72 ARG A O 1
ATOM 578 N N . SER A 1 73 ? -13.484 -6.086 -3.26 1 98.19 73 SER A N 1
ATOM 579 C CA . SER A 1 73 ? -13.781 -6.176 -4.688 1 98.19 73 SER A CA 1
ATOM 580 C C . SER A 1 73 ? -15.062 -6.961 -4.934 1 98.19 73 SER A C 1
ATOM 582 O O . SER A 1 73 ? -15.367 -7.914 -4.211 1 98.19 73 SER A O 1
ATOM 584 N N . THR A 1 74 ? -15.758 -6.602 -5.949 1 98.44 74 THR A N 1
ATOM 585 C CA . THR A 1 74 ? -17.031 -7.242 -6.27 1 98.44 74 THR A CA 1
ATOM 586 C C . THR A 1 74 ? -17.016 -7.797 -7.688 1 98.44 74 THR A C 1
ATOM 588 O O . THR A 1 74 ? -16.141 -7.453 -8.484 1 98.44 74 THR A O 1
ATOM 591 N N . LEU A 1 75 ? -17.953 -8.688 -7.941 1 98.38 75 LEU A N 1
ATOM 592 C CA . LEU A 1 75 ? -18.047 -9.25 -9.289 1 98.38 75 LEU A CA 1
ATOM 593 C C . LEU A 1 75 ? -18.344 -8.148 -10.305 1 98.38 75 LEU A C 1
ATOM 595 O O . LEU A 1 75 ? -17.875 -8.227 -11.453 1 98.38 75 LEU A O 1
ATOM 599 N N . ALA A 1 76 ? -19.062 -7.145 -9.945 1 98.25 76 ALA A N 1
ATOM 600 C CA . ALA A 1 76 ? -19.406 -6.031 -10.828 1 98.25 76 ALA A CA 1
ATOM 601 C C . ALA A 1 76 ? -18.156 -5.273 -11.273 1 98.25 76 ALA A C 1
ATOM 603 O O . ALA A 1 76 ? -18.125 -4.719 -12.375 1 98.25 76 ALA A O 1
ATOM 604 N N . ASP A 1 77 ? -17.141 -5.25 -10.469 1 98.56 77 ASP A N 1
ATOM 605 C CA . ASP A 1 77 ? -15.906 -4.57 -10.828 1 98.56 77 ASP A CA 1
ATOM 606 C C . ASP A 1 77 ? -15.297 -5.172 -12.094 1 98.56 77 ASP A C 1
ATOM 608 O O . ASP A 1 77 ? -14.805 -4.445 -12.961 1 98.56 77 ASP A O 1
ATOM 612 N N . TYR A 1 78 ? -15.383 -6.426 -12.203 1 98.31 78 TYR A N 1
ATOM 613 C CA . TYR A 1 78 ? -14.703 -7.145 -13.273 1 98.31 78 TYR A CA 1
ATOM 614 C C . TYR A 1 78 ? -15.594 -7.266 -14.508 1 98.31 78 TYR A C 1
ATOM 616 O O . TYR A 1 78 ? -15.102 -7.461 -15.617 1 98.31 78 TYR A O 1
ATOM 624 N N . SER A 1 79 ? -16.906 -7.262 -14.297 1 97.44 79 SER A N 1
ATOM 625 C CA . SER A 1 79 ? -17.844 -7.465 -15.391 1 97.44 79 SER A CA 1
ATOM 626 C C . SER A 1 79 ? -17.656 -6.422 -16.484 1 97.44 79 SER A C 1
ATOM 628 O O . SER A 1 79 ? -17.734 -5.219 -16.234 1 97.44 79 SER A O 1
ATOM 630 N N . GLY A 1 80 ? -17.297 -6.859 -17.703 1 96.5 80 GLY A N 1
ATOM 631 C CA . GLY A 1 80 ? -17.141 -5.961 -18.844 1 96.5 80 GLY A CA 1
ATOM 632 C C . GLY A 1 80 ? -15.891 -5.117 -18.766 1 96.5 80 GLY A C 1
ATOM 633 O O . GLY A 1 80 ? -15.758 -4.117 -19.469 1 96.5 80 GLY A O 1
ATOM 634 N N . SER A 1 81 ? -14.977 -5.43 -17.922 1 97.19 81 SER A N 1
ATOM 635 C CA . SER A 1 81 ? -13.805 -4.602 -17.672 1 97.19 81 SER A CA 1
ATOM 636 C C . SER A 1 81 ? -12.75 -4.801 -18.75 1 97.19 81 SER A C 1
ATOM 638 O O . SER A 1 81 ? -11.859 -3.959 -18.922 1 97.19 81 SER A O 1
ATOM 640 N N . GLY A 1 82 ? -12.789 -5.938 -19.422 1 97.38 82 GLY A N 1
ATOM 641 C CA . GLY A 1 82 ? -11.742 -6.316 -20.359 1 97.38 82 GLY A CA 1
ATOM 642 C C . GLY A 1 82 ? -10.594 -7.055 -19.688 1 97.38 82 GLY A C 1
ATOM 643 O O . GLY A 1 82 ? -9.656 -7.492 -20.375 1 97.38 82 GLY A O 1
ATOM 644 N N . PHE A 1 83 ? -10.664 -7.207 -18.406 1 98.62 83 PHE A N 1
ATOM 645 C CA . PHE A 1 83 ? -9.641 -7.945 -17.672 1 98.62 83 PHE A CA 1
ATOM 646 C C . PHE A 1 83 ? -10.211 -9.242 -17.109 1 98.62 83 PHE A C 1
ATOM 648 O O . PHE A 1 83 ? -11.398 -9.32 -16.781 1 98.62 83 PHE A O 1
ATOM 655 N N . ASP A 1 84 ? -9.352 -10.203 -17.016 1 98.69 84 ASP A N 1
ATOM 656 C CA . ASP A 1 84 ? -9.719 -11.461 -16.375 1 98.69 84 ASP A CA 1
ATOM 657 C C . ASP A 1 84 ? -9.594 -11.352 -14.852 1 98.69 84 ASP A C 1
ATOM 659 O O . ASP A 1 84 ? -8.891 -10.477 -14.344 1 98.69 84 ASP A O 1
ATOM 663 N N . ARG A 1 85 ? -10.352 -12.195 -14.195 1 98.62 85 ARG A N 1
ATOM 664 C CA . ARG A 1 85 ? -10.148 -12.43 -12.766 1 98.62 85 ARG A CA 1
ATOM 665 C C . ARG A 1 85 ? -8.992 -13.391 -12.531 1 98.62 85 ARG A C 1
ATOM 667 O O . ARG A 1 85 ? -9.203 -14.586 -12.305 1 98.62 85 ARG A O 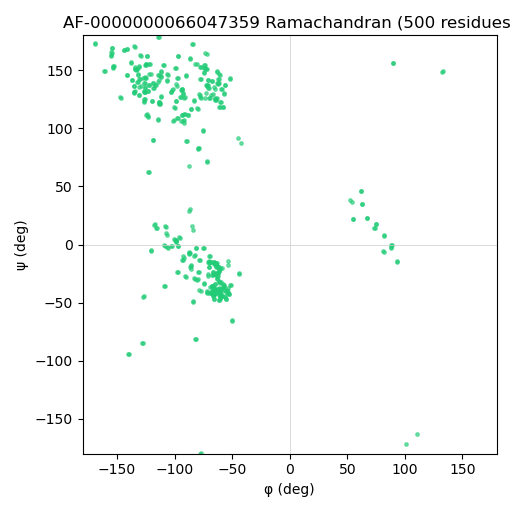1
ATOM 674 N N . GLY A 1 86 ? -7.773 -12.836 -12.547 1 98.62 86 GLY A N 1
ATOM 675 C CA . GLY A 1 86 ? -6.578 -13.656 -12.477 1 98.62 86 GLY A CA 1
ATOM 676 C C . GLY A 1 86 ? -6.266 -14.141 -11.07 1 98.62 86 GLY A C 1
ATOM 677 O O . GLY A 1 86 ? -6.164 -13.336 -10.141 1 98.62 86 GLY A O 1
ATOM 678 N N . HIS A 1 87 ? -6.066 -15.43 -10.938 1 98.75 87 HIS A N 1
ATOM 679 C CA . HIS A 1 87 ? -5.723 -16.031 -9.648 1 98.75 87 HIS A CA 1
ATOM 680 C C . HIS A 1 87 ? -4.309 -15.656 -9.227 1 98.75 87 HIS A C 1
ATOM 682 O O . HIS A 1 87 ? -3.393 -15.633 -10.055 1 98.75 87 HIS A O 1
ATOM 688 N N . MET A 1 88 ? -4.121 -15.312 -7.945 1 98.69 88 MET A N 1
ATOM 689 C CA . MET A 1 88 ? -2.789 -15.242 -7.352 1 98.69 88 MET A CA 1
ATOM 690 C C . MET A 1 88 ? -2.326 -16.609 -6.883 1 98.69 88 MET A C 1
ATOM 692 O O . MET A 1 88 ? -1.202 -17.031 -7.176 1 98.69 88 MET A O 1
ATOM 696 N N . ALA A 1 89 ? -3.158 -17.312 -6.168 1 98.44 89 ALA A N 1
ATOM 697 C CA . ALA A 1 89 ? -3.045 -18.75 -5.934 1 98.44 89 ALA A CA 1
ATOM 698 C C . ALA A 1 89 ? -4 -19.531 -6.832 1 98.44 89 ALA A C 1
ATOM 700 O O . ALA A 1 89 ? -5.211 -19.547 -6.59 1 98.44 89 ALA A O 1
ATOM 701 N N . PRO A 1 90 ? -3.484 -20.203 -7.852 1 98.44 90 PRO A N 1
ATOM 702 C CA . PRO A 1 90 ? -4.367 -20.781 -8.875 1 98.44 90 PRO A CA 1
ATOM 703 C C . PRO A 1 90 ? -5.109 -22.016 -8.391 1 98.44 90 PRO A C 1
ATOM 705 O O . PRO A 1 90 ? -4.613 -22.734 -7.516 1 98.44 90 PRO A O 1
ATOM 708 N N . ALA A 1 91 ? -6.227 -22.266 -8.992 1 98.31 91 ALA A N 1
ATOM 709 C CA . ALA A 1 91 ? -7.062 -23.422 -8.664 1 98.31 91 ALA A CA 1
ATOM 710 C C . ALA A 1 91 ? -6.289 -24.719 -8.828 1 98.31 91 ALA A C 1
ATOM 712 O O . ALA A 1 91 ? -6.453 -25.656 -8.039 1 98.31 91 ALA A O 1
ATOM 713 N N . GLY A 1 92 ? -5.426 -24.766 -9.828 1 97.69 92 GLY A N 1
ATOM 714 C CA . GLY A 1 92 ? -4.652 -25.969 -10.117 1 97.69 92 GLY A CA 1
ATOM 715 C C . GLY A 1 92 ? -3.699 -26.344 -9 1 97.69 92 GLY A C 1
ATOM 716 O O . GLY A 1 92 ? -3.178 -27.469 -8.977 1 97.69 92 GLY A O 1
ATOM 717 N N . ASP A 1 93 ? -3.441 -25.422 -8.094 1 98.06 93 ASP A N 1
ATOM 718 C CA . ASP A 1 93 ? -2.562 -25.688 -6.961 1 98.06 93 ASP A CA 1
ATOM 719 C C . ASP A 1 93 ? -3.357 -26.172 -5.75 1 98.06 93 ASP A C 1
ATOM 721 O O . ASP A 1 93 ? -2.777 -26.531 -4.727 1 98.06 93 ASP A O 1
ATOM 725 N N . ALA A 1 94 ? -4.68 -26.094 -5.789 1 97.56 94 ALA A N 1
ATOM 726 C CA . ALA A 1 94 ? -5.539 -26.406 -4.652 1 97.56 94 ALA A CA 1
ATOM 727 C C . ALA A 1 94 ? -6.543 -27.5 -5.004 1 97.56 94 ALA A C 1
ATOM 729 O O . ALA A 1 94 ? -7.746 -27.328 -4.789 1 97.56 94 ALA A O 1
ATOM 730 N N . VAL A 1 95 ? -6.039 -28.672 -5.324 1 97.94 95 VAL A N 1
ATOM 731 C CA . VAL A 1 95 ? -6.891 -29.688 -5.949 1 97.94 95 VAL A CA 1
ATOM 732 C C . VAL A 1 95 ? -7.164 -30.812 -4.957 1 97.94 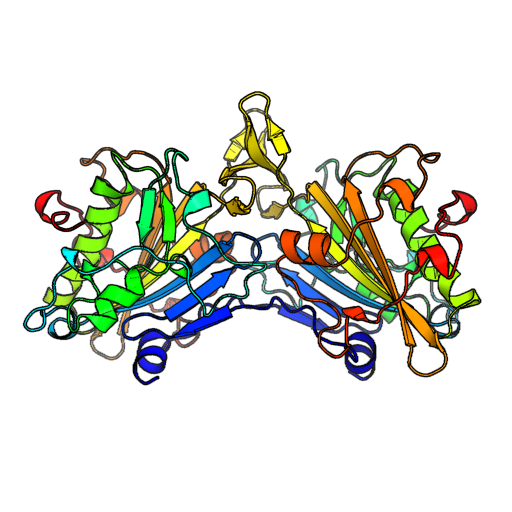95 VAL A C 1
ATOM 734 O O . VAL A 1 95 ? -7.875 -31.766 -5.277 1 97.94 95 VAL A O 1
ATOM 737 N N . ALA A 1 96 ? -6.613 -30.734 -3.752 1 96.38 96 ALA A N 1
ATOM 738 C CA . ALA A 1 96 ? -6.719 -31.828 -2.789 1 96.38 96 ALA A CA 1
ATOM 739 C C . ALA A 1 96 ? -8.156 -32 -2.314 1 96.38 96 ALA A C 1
ATOM 741 O O . ALA A 1 96 ? -8.602 -33.125 -2.059 1 96.38 96 ALA A O 1
ATOM 742 N N . THR A 1 97 ? -8.875 -30.938 -2.086 1 97.31 97 THR A N 1
ATOM 743 C CA . THR A 1 97 ? -10.273 -30.953 -1.678 1 97.31 97 THR A CA 1
ATOM 744 C C . THR A 1 97 ? -11.07 -29.891 -2.414 1 97.31 97 THR A C 1
ATOM 746 O O . THR A 1 97 ? -10.516 -28.875 -2.854 1 97.31 97 THR A O 1
ATOM 749 N N . GLN A 1 98 ? -12.422 -30.125 -2.514 1 98.06 98 GLN A N 1
ATOM 750 C CA . GLN A 1 98 ? -13.273 -29.156 -3.201 1 98.06 98 GLN A CA 1
ATOM 751 C C . GLN A 1 98 ? -13.297 -27.812 -2.469 1 98.06 98 GLN A C 1
ATOM 753 O O . GLN A 1 98 ? -13.211 -26.766 -3.096 1 98.06 98 GLN A O 1
ATOM 758 N N . PRO A 1 99 ? -13.32 -27.844 -1.104 1 97.69 99 PRO A N 1
ATOM 759 C CA . PRO A 1 99 ? -13.281 -26.562 -0.401 1 97.69 99 PRO A CA 1
ATOM 760 C C . PRO A 1 99 ? -11.984 -25.797 -0.655 1 97.69 99 PRO A C 1
ATOM 762 O O . PRO A 1 99 ? -12.008 -24.562 -0.786 1 97.69 99 PRO A O 1
ATOM 765 N N . ALA A 1 100 ? -10.891 -26.469 -0.724 1 97.06 100 ALA A N 1
ATOM 766 C CA . ALA A 1 100 ? -9.625 -25.797 -1.016 1 97.06 100 ALA A CA 1
ATOM 767 C C . ALA A 1 100 ? -9.664 -25.109 -2.377 1 97.06 100 ALA A C 1
ATOM 769 O O . ALA A 1 100 ? -9.227 -23.969 -2.512 1 97.06 100 ALA A O 1
ATOM 770 N N . MET A 1 101 ? -10.18 -25.812 -3.324 1 98.25 101 MET A N 1
ATOM 771 C CA . MET A 1 101 ? -10.305 -25.234 -4.66 1 98.25 101 MET A CA 1
ATOM 772 C C . MET A 1 101 ? -11.297 -24.078 -4.668 1 98.25 101 MET A C 1
ATOM 774 O O . MET A 1 101 ? -11.023 -23.031 -5.25 1 98.25 101 MET A O 1
ATOM 778 N N . ASP A 1 102 ? -12.43 -24.234 -3.977 1 98.62 102 ASP A N 1
ATOM 779 C CA . ASP A 1 102 ? -13.438 -23.188 -3.908 1 98.62 102 ASP A CA 1
ATOM 780 C C . ASP A 1 102 ? -12.852 -21.891 -3.367 1 98.62 102 ASP A C 1
ATOM 782 O O . ASP A 1 102 ? -13.172 -20.812 -3.848 1 98.62 102 ASP A O 1
ATOM 786 N N . GLN A 1 103 ? -12.023 -22.016 -2.432 1 98.38 103 GLN A N 1
ATOM 787 C CA . GLN A 1 103 ? -11.469 -20.844 -1.76 1 98.38 103 GLN A CA 1
ATOM 788 C C . GLN A 1 103 ? -10.578 -20.031 -2.701 1 98.38 103 GLN A C 1
ATOM 790 O O . GLN A 1 103 ? -10.391 -18.828 -2.506 1 98.38 103 GLN A O 1
ATOM 795 N N . THR A 1 104 ? -10 -20.672 -3.709 1 98.56 104 THR A N 1
ATOM 796 C CA . THR A 1 104 ? -9.156 -19.953 -4.645 1 98.56 104 THR A CA 1
ATOM 797 C C . THR A 1 104 ? -10 -19.016 -5.52 1 98.56 104 THR A C 1
ATOM 799 O O . THR A 1 104 ? -9.461 -18.156 -6.207 1 98.56 104 THR A O 1
ATOM 802 N N . PHE A 1 105 ? -11.305 -19.125 -5.461 1 98.81 105 PHE A N 1
ATOM 803 C CA . PHE A 1 105 ? -12.188 -18.328 -6.312 1 98.81 105 PHE A CA 1
ATOM 804 C C . PHE A 1 105 ? -12.734 -17.125 -5.555 1 98.81 105 PHE A C 1
ATOM 806 O O . PHE A 1 105 ? -13.539 -16.359 -6.094 1 98.81 105 PHE A O 1
ATOM 813 N N . TYR A 1 106 ? -12.32 -16.969 -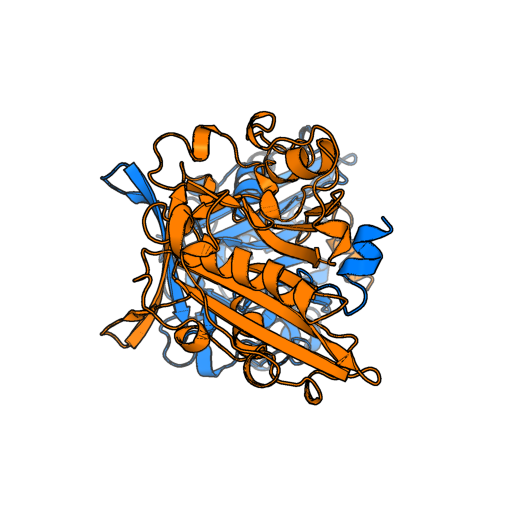4.348 1 98.75 106 TYR A N 1
ATOM 814 C CA . TYR A 1 106 ? -12.594 -15.688 -3.689 1 98.75 106 TYR A CA 1
ATOM 815 C C . TYR A 1 106 ? -11.922 -14.539 -4.426 1 98.75 106 TYR A C 1
ATOM 817 O O . TYR A 1 106 ? -10.766 -14.648 -4.84 1 98.75 106 TYR A O 1
ATOM 825 N N . LEU A 1 107 ? -12.586 -13.398 -4.504 1 98.81 107 LEU A N 1
ATOM 826 C CA . LEU A 1 107 ? -12.062 -12.258 -5.246 1 98.81 107 LEU A CA 1
ATOM 827 C C . LEU A 1 107 ? -10.859 -11.648 -4.535 1 98.81 107 LEU A C 1
ATOM 829 O O . LEU A 1 107 ? -10.07 -10.938 -5.152 1 98.81 107 LEU A O 1
ATOM 833 N N . SER A 1 108 ? -10.664 -11.906 -3.234 1 98.19 108 SER A N 1
ATOM 834 C CA . SER A 1 108 ? -9.469 -11.469 -2.531 1 98.19 108 SER A CA 1
ATOM 835 C C . SER A 1 108 ? -8.219 -12.125 -3.107 1 98.19 108 SER A C 1
ATOM 837 O O . SER A 1 108 ? -7.102 -11.633 -2.91 1 98.19 108 SER A O 1
ATOM 839 N N . ASN A 1 109 ? -8.414 -13.219 -3.838 1 98.62 109 ASN A N 1
ATOM 840 C CA . ASN A 1 109 ? -7.32 -13.961 -4.465 1 98.62 109 ASN A CA 1
ATOM 841 C C . ASN A 1 109 ? -7.172 -13.602 -5.938 1 98.62 109 ASN A C 1
ATOM 843 O O . ASN A 1 109 ? -6.387 -14.219 -6.66 1 98.62 109 ASN A O 1
ATOM 847 N N . MET A 1 110 ? -7.98 -12.648 -6.398 1 98.88 110 MET A N 1
ATOM 848 C CA . MET A 1 110 ? -7.953 -12.258 -7.805 1 98.88 110 MET A CA 1
ATOM 849 C C . MET A 1 110 ? -7.281 -10.898 -7.977 1 98.88 110 MET A C 1
ATOM 851 O O . MET A 1 110 ? -7.391 -10.031 -7.109 1 98.88 110 MET A O 1
ATOM 855 N N . SER A 1 111 ? -6.621 -10.711 -9.031 1 98.88 111 SER A N 1
ATOM 856 C CA . SER A 1 111 ? -6.16 -9.438 -9.555 1 98.88 111 SER A CA 1
ATOM 857 C C . SER A 1 111 ? -6.508 -9.289 -11.031 1 98.88 111 SER A C 1
ATOM 859 O O . SER A 1 111 ? -6.465 -10.266 -11.781 1 98.88 111 SER A O 1
ATOM 861 N N . PRO A 1 112 ? -6.867 -8.086 -11.438 1 98.94 112 PRO A N 1
ATOM 862 C CA . PRO A 1 112 ? -7.141 -7.918 -12.867 1 98.94 112 PRO A CA 1
ATOM 863 C C . PRO A 1 112 ? -5.934 -8.242 -13.742 1 98.94 112 PRO A C 1
ATOM 865 O O . PRO A 1 112 ? -4.871 -7.641 -13.586 1 98.94 112 PRO A O 1
ATOM 868 N N . GLN A 1 113 ? -6.113 -9.188 -14.656 1 98.88 113 GLN A N 1
ATOM 869 C CA . GLN A 1 113 ? -5.059 -9.602 -15.57 1 98.88 113 GLN A CA 1
ATOM 870 C C . GLN A 1 113 ? -5.52 -9.5 -17.016 1 98.88 113 GLN A C 1
ATOM 872 O O . GLN A 1 113 ? -6.676 -9.797 -17.328 1 98.88 113 GLN A O 1
ATOM 877 N N . VAL A 1 114 ? -4.566 -9.094 -17.844 1 98.75 114 VAL A N 1
ATOM 878 C CA . VAL A 1 114 ? -4.805 -9.281 -19.266 1 98.75 114 VAL A CA 1
ATOM 879 C C . VAL A 1 114 ? -5.09 -10.758 -19.562 1 98.75 114 VAL A C 1
ATOM 881 O O . VAL A 1 114 ? -4.41 -11.641 -19.031 1 98.75 114 VAL A O 1
ATOM 884 N N . GLY A 1 115 ? -6.09 -10.992 -20.406 1 97.94 115 GLY A N 1
ATOM 885 C CA . GLY A 1 115 ? -6.555 -12.352 -20.641 1 97.94 115 GLY A CA 1
ATOM 886 C C . GLY A 1 115 ? -5.711 -13.109 -21.641 1 97.94 115 GLY A C 1
ATOM 887 O O . GLY A 1 115 ? -4.75 -13.781 -21.266 1 97.94 115 GLY A O 1
ATOM 888 N N . ILE A 1 116 ? -5.973 -12.867 -22.938 1 97.19 116 ILE A N 1
ATOM 889 C CA . ILE A 1 116 ? -5.281 -13.555 -24.016 1 97.19 116 ILE A CA 1
ATOM 890 C C . ILE A 1 116 ? -3.799 -13.188 -24 1 97.19 116 ILE A C 1
ATOM 892 O O . ILE A 1 116 ? -3.447 -12.008 -23.938 1 97.19 116 ILE A O 1
ATOM 896 N N . GLY A 1 117 ? -2.955 -14.211 -23.953 1 97.25 117 GLY A N 1
ATOM 897 C CA . GLY A 1 117 ? -1.513 -14.031 -24 1 97.25 117 GLY A CA 1
ATOM 898 C C . GLY A 1 117 ? -0.879 -13.945 -22.625 1 97.25 117 GLY A C 1
ATOM 899 O O . GLY A 1 117 ? 0.344 -14.023 -22.484 1 97.25 117 GLY A O 1
ATOM 900 N N . PHE A 1 118 ? -1.72 -13.75 -21.625 1 98.19 118 PHE A N 1
ATOM 901 C CA . PHE A 1 118 ? -1.147 -13.617 -20.297 1 98.19 118 PHE A CA 1
ATOM 902 C C . PHE A 1 118 ? -1.82 -14.578 -19.312 1 98.19 118 PHE A C 1
ATOM 904 O O . PHE A 1 118 ? -1.413 -15.734 -19.203 1 98.19 118 PHE A O 1
ATOM 911 N N . ASN A 1 119 ? -2.988 -14.195 -18.688 1 97.88 119 ASN A N 1
ATOM 912 C CA . ASN A 1 119 ? -3.672 -15.039 -17.719 1 97.88 119 ASN A CA 1
ATOM 913 C C . ASN A 1 119 ? -3.934 -16.438 -18.281 1 97.88 119 ASN A C 1
ATOM 915 O O . ASN A 1 119 ? -3.691 -17.438 -17.609 1 97.88 119 ASN A O 1
ATOM 919 N N . ARG A 1 120 ? -4.355 -16.531 -19.516 1 96 120 ARG A N 1
ATOM 920 C CA . ARG A 1 120 ? -4.777 -17.781 -20.141 1 96 120 ARG A CA 1
ATOM 921 C C . ARG A 1 120 ? -3.635 -18.406 -20.938 1 96 120 ARG A C 1
ATOM 923 O O . ARG A 1 120 ? -3.836 -19.391 -21.656 1 96 120 ARG A O 1
ATOM 930 N N . HIS A 1 121 ? -2.398 -17.844 -20.859 1 95.88 121 HIS A N 1
ATOM 931 C CA . HIS A 1 121 ? -1.224 -18.391 -21.531 1 95.88 121 HIS A CA 1
ATOM 932 C C . HIS A 1 121 ? 0.013 -18.297 -20.641 1 95.88 121 HIS A C 1
ATOM 934 O O . HIS A 1 121 ? 0.184 -19.094 -19.719 1 95.88 121 HIS A O 1
ATOM 940 N N . TYR A 1 122 ? 0.797 -17.219 -20.812 1 97.12 122 TYR A N 1
ATOM 941 C CA . TYR A 1 122 ? 2.135 -17.188 -20.234 1 97.12 122 TYR A CA 1
ATOM 942 C C . TYR A 1 122 ? 2.072 -17.312 -18.719 1 97.12 122 TYR A C 1
ATOM 944 O O . TYR A 1 122 ? 2.881 -18.031 -18.125 1 97.12 122 TYR A O 1
ATOM 952 N N . TRP A 1 123 ? 1.163 -16.562 -18.094 1 98.25 123 TRP A N 1
ATOM 953 C CA . TRP A 1 123 ? 1.021 -16.641 -16.656 1 98.25 123 TRP A CA 1
ATOM 954 C C . TRP A 1 123 ? 0.627 -18.047 -16.219 1 98.25 123 TRP A C 1
ATOM 956 O O . TRP A 1 123 ? 1.183 -18.578 -15.25 1 98.25 123 TRP A O 1
ATOM 966 N N . ALA A 1 124 ? -0.301 -18.656 -16.938 1 97.31 124 ALA A N 1
ATOM 967 C CA . ALA A 1 124 ? -0.694 -20.031 -16.656 1 97.31 124 ALA A CA 1
ATOM 968 C C . ALA A 1 124 ? 0.49 -20.984 -16.828 1 97.31 124 ALA A C 1
ATOM 970 O O . ALA A 1 124 ? 0.635 -21.938 -16.062 1 97.31 124 ALA A O 1
ATOM 971 N N . TYR A 1 125 ? 1.327 -20.703 -17.859 1 97.38 125 TYR A N 1
ATOM 972 C CA . TYR A 1 125 ? 2.516 -21.531 -18.047 1 97.38 125 TYR A CA 1
ATOM 973 C C . TYR A 1 125 ? 3.463 -21.406 -16.859 1 97.38 125 TYR A C 1
ATOM 975 O O . TYR A 1 125 ? 4.043 -22.406 -16.422 1 97.38 125 TYR A O 1
ATOM 983 N N . LEU A 1 126 ? 3.629 -20.219 -16.375 1 98.19 126 LEU A N 1
ATOM 984 C CA . LEU A 1 126 ? 4.477 -20 -15.203 1 98.19 126 LEU A CA 1
ATOM 985 C C . LEU A 1 126 ? 3.924 -20.734 -13.992 1 98.19 126 LEU A C 1
ATOM 987 O O . LEU A 1 126 ? 4.688 -21.281 -13.195 1 98.19 126 LEU A O 1
ATOM 991 N N . GLU A 1 127 ? 2.592 -20.734 -13.805 1 97.94 127 GLU A N 1
ATOM 992 C CA . GLU A 1 127 ? 1.961 -21.516 -12.734 1 97.94 127 GLU A CA 1
ATOM 993 C C . GLU A 1 127 ? 2.268 -23 -12.875 1 97.94 127 GLU A C 1
ATOM 995 O O . GLU A 1 127 ? 2.566 -23.672 -11.891 1 97.94 127 GLU A O 1
ATOM 1000 N N . GLY A 1 128 ? 2.164 -23.469 -14.102 1 97.56 128 GLY A N 1
ATOM 1001 C CA . GLY A 1 128 ? 2.521 -24.859 -14.375 1 97.56 128 GLY A CA 1
ATOM 1002 C C . GLY A 1 128 ? 3.967 -25.172 -14.039 1 97.56 128 GLY A C 1
ATOM 1003 O O . GLY A 1 128 ? 4.258 -26.234 -13.5 1 97.56 128 GLY A O 1
ATOM 1004 N N . PHE A 1 129 ? 4.82 -24.266 -14.422 1 98.19 129 PHE A N 1
ATOM 1005 C CA . PHE A 1 129 ? 6.23 -24.422 -14.078 1 98.19 129 PHE A CA 1
ATOM 1006 C C . PHE A 1 129 ? 6.406 -24.594 -12.578 1 98.19 129 PHE A C 1
ATOM 1008 O O . PHE A 1 129 ? 7.109 -25.516 -12.125 1 98.19 129 PHE A O 1
ATOM 1015 N N . CYS A 1 130 ? 5.758 -23.75 -11.766 1 98.44 130 CYS A N 1
ATOM 1016 C CA . CYS A 1 130 ? 5.855 -23.859 -10.312 1 98.44 130 CYS A CA 1
ATOM 1017 C C . CYS A 1 130 ? 5.426 -25.25 -9.844 1 98.44 130 CYS A C 1
ATOM 1019 O O . CYS A 1 130 ? 6.098 -25.859 -9.016 1 98.44 130 CYS A O 1
ATOM 1021 N N . ARG A 1 131 ? 4.32 -25.766 -10.359 1 98 131 ARG A N 1
ATOM 1022 C CA . ARG A 1 131 ? 3.85 -27.094 -9.984 1 98 131 ARG A CA 1
ATOM 1023 C C . ARG A 1 131 ? 4.875 -28.172 -10.359 1 98 131 ARG A C 1
ATOM 1025 O O . ARG A 1 131 ? 5.105 -29.109 -9.594 1 98 131 ARG A O 1
ATOM 1032 N N . SER A 1 132 ? 5.465 -27.984 -11.516 1 97.88 132 SER A N 1
ATOM 1033 C CA . SER A 1 132 ? 6.383 -29 -12.023 1 97.88 132 SER A CA 1
ATOM 1034 C C . SER A 1 132 ? 7.629 -29.109 -11.148 1 97.88 132 SER A C 1
ATOM 1036 O O . SER A 1 132 ? 8.312 -30.141 -11.156 1 97.88 132 SER A O 1
ATOM 1038 N N . LEU A 1 133 ? 7.941 -28.062 -10.445 1 98.38 133 LEU A N 1
ATOM 1039 C CA . LEU A 1 133 ? 9.109 -28.078 -9.562 1 98.38 133 LEU A CA 1
ATOM 1040 C C . LEU A 1 133 ? 8.969 -29.141 -8.492 1 98.38 133 LEU A C 1
ATOM 1042 O O . LEU A 1 133 ? 9.969 -29.609 -7.941 1 98.38 133 LEU A O 1
ATOM 1046 N N . THR A 1 134 ? 7.711 -29.578 -8.164 1 98.19 134 THR A N 1
ATOM 1047 C CA . THR A 1 134 ? 7.484 -30.562 -7.113 1 98.19 134 THR A CA 1
ATOM 1048 C C . THR A 1 134 ? 7.977 -31.938 -7.551 1 98.19 134 THR A C 1
ATOM 1050 O O . THR A 1 134 ? 8.109 -32.844 -6.727 1 98.19 134 THR A O 1
ATOM 1053 N N . LYS A 1 135 ? 8.203 -32.094 -8.812 1 97.62 135 LYS A N 1
ATOM 1054 C CA . LYS A 1 135 ? 8.781 -33.344 -9.312 1 97.62 135 LYS A CA 1
ATOM 1055 C C . LYS A 1 135 ? 10.242 -33.469 -8.906 1 97.62 135 LYS A C 1
ATOM 1057 O O . LYS A 1 135 ? 10.773 -34.594 -8.812 1 97.62 135 LYS A O 1
ATOM 1062 N N . LYS A 1 136 ? 10.867 -32.375 -8.711 1 97.38 136 LYS A N 1
ATOM 1063 C CA . LYS A 1 136 ? 12.289 -32.375 -8.406 1 97.38 136 LYS A CA 1
ATOM 1064 C C . LYS A 1 136 ? 12.539 -32 -6.945 1 97.38 136 LYS A C 1
ATOM 1066 O O . LYS A 1 136 ? 13.5 -32.469 -6.328 1 97.38 136 LYS A O 1
ATOM 1071 N N . PHE A 1 137 ? 11.773 -31.141 -6.43 1 98.12 137 PHE A N 1
ATOM 1072 C CA . PHE A 1 137 ? 11.969 -30.625 -5.082 1 98.12 137 PHE A CA 1
ATOM 1073 C C . PHE A 1 137 ? 10.82 -31.031 -4.172 1 98.12 137 PHE A C 1
ATOM 1075 O O . PHE A 1 137 ? 9.656 -30.984 -4.574 1 98.12 137 PHE A O 1
ATOM 1082 N N . SER A 1 138 ? 11.117 -31.406 -2.898 1 97.5 138 SER A N 1
ATOM 1083 C CA . SER A 1 138 ? 10.125 -31.906 -1.956 1 97.5 138 SER A CA 1
ATOM 1084 C C . SER A 1 138 ? 9.141 -30.812 -1.557 1 97.5 138 SER A C 1
ATOM 1086 O O . SER A 1 138 ? 7.98 -31.094 -1.248 1 97.5 138 SER A O 1
ATOM 1088 N N . ASP A 1 139 ? 9.641 -29.609 -1.444 1 97.81 139 ASP A N 1
ATOM 1089 C CA . ASP A 1 139 ? 8.875 -28.438 -1.019 1 97.81 139 ASP A CA 1
ATOM 1090 C C . ASP A 1 139 ? 9.094 -27.266 -1.97 1 97.81 139 ASP A C 1
ATOM 1092 O O . ASP A 1 139 ? 10.234 -26.953 -2.332 1 97.81 139 ASP A O 1
ATOM 1096 N N . VAL A 1 140 ? 8.008 -26.719 -2.408 1 98.38 140 VAL A N 1
ATOM 1097 C CA . VAL A 1 140 ? 8.062 -25.531 -3.254 1 98.38 140 VAL A CA 1
ATOM 1098 C C . VAL A 1 140 ? 7.227 -24.422 -2.629 1 98.38 140 VAL A C 1
ATOM 1100 O O . VAL A 1 140 ? 6.008 -24.547 -2.5 1 98.38 140 VAL A O 1
ATOM 1103 N N . TYR A 1 141 ? 7.879 -23.375 -2.166 1 98.5 141 TYR A N 1
ATOM 1104 C CA . TYR A 1 141 ? 7.199 -22.188 -1.642 1 98.5 141 TYR A CA 1
ATOM 1105 C C . TYR A 1 141 ? 7.047 -21.125 -2.721 1 98.5 141 TYR A C 1
ATOM 1107 O O . TYR A 1 141 ? 8.016 -20.766 -3.389 1 98.5 141 TYR A O 1
ATOM 1115 N N . VAL A 1 142 ? 5.828 -20.672 -2.906 1 98.69 142 VAL A N 1
ATOM 1116 C CA . VAL A 1 142 ? 5.555 -19.703 -3.967 1 98.69 142 VAL A CA 1
ATOM 1117 C C . VAL A 1 142 ? 4.848 -18.484 -3.389 1 98.69 142 VAL A C 1
ATOM 1119 O O . VAL A 1 142 ? 3.818 -18.609 -2.725 1 98.69 142 VAL A O 1
ATOM 1122 N N . PHE A 1 143 ? 5.414 -17.359 -3.588 1 98.56 143 PHE A N 1
ATOM 1123 C CA . PHE A 1 143 ? 4.781 -16.094 -3.277 1 98.56 143 PHE A CA 1
ATOM 1124 C C . PHE A 1 143 ? 4.461 -15.32 -4.555 1 98.56 143 PHE A C 1
ATOM 1126 O O . PHE A 1 143 ? 5.309 -15.195 -5.441 1 98.56 143 PHE A O 1
ATOM 1133 N N . THR A 1 144 ? 3.229 -14.914 -4.664 1 98.69 144 THR A N 1
ATOM 1134 C CA . THR A 1 144 ? 2.711 -14.25 -5.859 1 98.69 144 THR A CA 1
ATOM 1135 C C . THR A 1 144 ? 2.055 -12.922 -5.5 1 98.69 144 THR A C 1
ATOM 1137 O O . THR A 1 144 ? 1.33 -12.828 -4.504 1 98.69 144 THR A O 1
ATOM 1140 N N . GLY A 1 145 ? 2.279 -11.914 -6.309 1 98.12 145 GLY A N 1
ATOM 1141 C CA . GLY A 1 145 ? 1.583 -10.656 -6.082 1 98.12 145 GLY A CA 1
ATOM 1142 C C . GLY A 1 145 ? 1.742 -9.672 -7.227 1 98.12 145 GLY A C 1
ATOM 1143 O O . GLY A 1 145 ? 2.449 -9.945 -8.195 1 98.12 145 GLY A O 1
ATOM 1144 N N . PRO A 1 146 ? 1.017 -8.609 -7.113 1 98.44 146 PRO A N 1
ATOM 1145 C CA . PRO A 1 146 ? 1.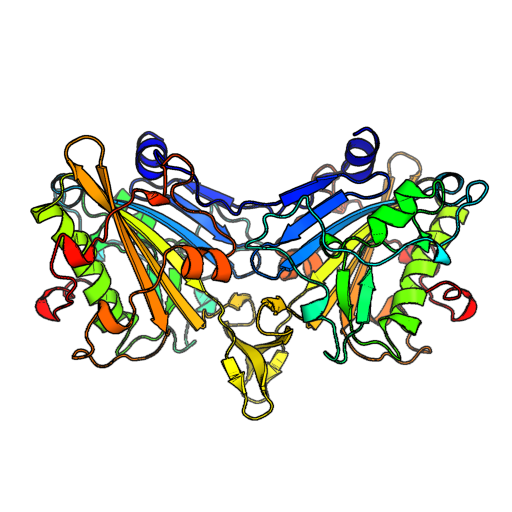074 -7.535 -8.109 1 98.44 146 PRO A CA 1
ATOM 1146 C C . PRO A 1 146 ? 2.18 -6.523 -7.824 1 98.44 146 PRO A C 1
ATOM 1148 O O . PRO A 1 146 ? 2.727 -6.496 -6.719 1 98.44 146 PRO A O 1
ATOM 1151 N N . LEU A 1 147 ? 2.551 -5.809 -8.812 1 98.62 147 LEU A N 1
ATOM 1152 C CA . LEU A 1 147 ? 3.416 -4.637 -8.727 1 98.62 147 LEU A CA 1
ATOM 1153 C C . LEU A 1 147 ? 2.838 -3.475 -9.531 1 98.62 147 LEU A C 1
ATOM 1155 O O . LEU A 1 147 ? 2.104 -3.688 -10.5 1 98.62 147 LEU A O 1
ATOM 1159 N N . PHE A 1 148 ? 3.104 -2.336 -9.141 1 98.62 148 PHE A N 1
ATOM 1160 C CA . PHE A 1 148 ? 2.828 -1.088 -9.836 1 98.62 148 PHE A CA 1
ATOM 1161 C C . PHE A 1 148 ? 4.121 -0.343 -10.148 1 98.62 148 PHE A C 1
ATOM 1163 O O . PHE A 1 148 ? 4.598 0.449 -9.328 1 98.62 148 PHE A O 1
ATOM 1170 N N . LEU A 1 149 ? 4.664 -0.639 -11.289 1 98.75 149 LEU A N 1
ATOM 1171 C CA . LEU A 1 149 ? 6.016 -0.192 -11.602 1 98.75 149 LEU A CA 1
ATOM 1172 C C . LEU A 1 149 ? 5.988 1.079 -12.438 1 98.75 149 LEU A C 1
ATOM 1174 O O . LEU A 1 149 ? 5.137 1.229 -13.32 1 98.75 149 LEU A O 1
ATOM 1178 N N . PRO A 1 150 ? 6.949 1.952 -12.172 1 98.56 150 PRO A N 1
ATOM 1179 C CA . PRO A 1 150 ? 7.062 3.156 -12.992 1 98.56 150 PRO A CA 1
ATOM 1180 C C . PRO A 1 150 ? 7.711 2.885 -14.352 1 98.56 150 PRO A C 1
ATOM 1182 O O . PRO A 1 150 ? 8.43 1.894 -14.508 1 98.56 150 PRO A O 1
ATOM 1185 N N . THR A 1 151 ? 7.336 3.693 -15.211 1 97.88 151 THR A N 1
ATOM 1186 C CA . THR A 1 151 ? 7.984 3.725 -16.516 1 97.88 151 THR A CA 1
ATOM 1187 C C . THR A 1 151 ? 8.672 5.066 -16.75 1 97.88 151 THR A C 1
ATOM 1189 O O . THR A 1 151 ? 8.133 6.117 -16.406 1 97.88 151 THR A O 1
ATOM 1192 N N . LYS A 1 152 ? 9.844 4.988 -17.281 1 97.25 152 LYS A N 1
ATOM 1193 C CA . LYS A 1 152 ? 10.57 6.219 -17.578 1 97.25 152 LYS A CA 1
ATOM 1194 C C . LYS A 1 152 ? 10.141 6.801 -18.922 1 97.25 152 LYS A C 1
ATOM 1196 O O . LYS A 1 152 ? 10.219 6.125 -19.938 1 97.25 152 LYS A O 1
ATOM 1201 N N . GLY A 1 153 ? 9.703 8.055 -18.906 1 96.69 153 GLY A N 1
ATOM 1202 C CA . GLY A 1 153 ? 9.32 8.734 -20.125 1 96.69 153 GLY A CA 1
ATOM 1203 C C . GLY A 1 153 ? 10.5 9.367 -20.844 1 96.69 153 GLY A C 1
ATOM 1204 O O . GLY A 1 153 ? 11.633 9.32 -20.359 1 96.69 153 GLY A O 1
ATOM 1205 N N . SER A 1 154 ? 10.172 9.859 -22.047 1 96.44 154 SER A N 1
ATOM 1206 C CA . SER A 1 154 ? 11.195 10.516 -22.859 1 96.44 154 SER A CA 1
ATOM 1207 C C . SER A 1 154 ? 11.742 11.758 -22.156 1 96.44 154 SER A C 1
ATOM 1209 O O . SER A 1 154 ? 12.867 12.188 -22.406 1 96.44 154 SER A O 1
ATOM 1211 N N . ASP A 1 155 ? 11.008 12.336 -21.297 1 94.44 155 ASP A N 1
ATOM 1212 C CA . ASP A 1 155 ? 11.414 13.516 -20.547 1 94.44 155 ASP A CA 1
ATOM 1213 C C . ASP A 1 155 ? 12.289 13.133 -19.344 1 94.44 155 ASP A C 1
ATOM 1215 O O . ASP A 1 155 ? 12.734 14 -18.594 1 94.44 155 ASP A O 1
ATOM 1219 N N . GLY A 1 156 ? 12.477 11.859 -19.156 1 94.94 156 GLY A N 1
ATOM 1220 C CA . GLY A 1 156 ? 13.336 11.383 -18.094 1 94.94 156 GLY A CA 1
ATOM 1221 C C . GLY A 1 156 ? 12.609 11.195 -16.766 1 94.94 156 GLY A C 1
ATOM 1222 O O . GLY A 1 156 ? 13.203 10.75 -15.789 1 94.94 156 GLY A O 1
ATOM 1223 N N . LYS A 1 157 ? 11.375 11.5 -16.812 1 96.56 157 LYS A N 1
ATOM 1224 C CA . LYS A 1 157 ? 10.602 11.367 -15.578 1 96.56 157 LYS A CA 1
ATOM 1225 C C . LYS A 1 157 ? 9.992 9.977 -15.461 1 96.56 157 LYS A C 1
ATOM 1227 O O . LYS A 1 157 ? 9.641 9.359 -16.469 1 96.56 157 LYS A O 1
ATOM 1232 N N . TYR A 1 158 ? 9.914 9.508 -14.266 1 98.5 158 TYR A N 1
ATOM 1233 C CA . TYR A 1 158 ? 9.258 8.242 -13.984 1 98.5 158 TYR A CA 1
ATOM 1234 C C . TYR A 1 158 ? 7.801 8.453 -13.602 1 98.5 158 TYR A C 1
ATOM 1236 O O . TYR A 1 158 ? 7.48 9.352 -12.82 1 98.5 158 TYR A O 1
ATOM 1244 N N . THR A 1 159 ? 6.93 7.605 -14.234 1 98.62 159 THR A N 1
ATOM 1245 C CA . THR A 1 159 ? 5.5 7.703 -13.945 1 98.62 159 THR A CA 1
ATOM 1246 C C . THR A 1 159 ? 4.891 6.312 -13.781 1 98.62 159 THR A C 1
ATOM 1248 O O . THR A 1 159 ? 5.297 5.367 -14.461 1 98.62 159 THR A O 1
ATOM 1251 N N . VAL A 1 160 ? 3.99 6.223 -12.844 1 98.81 160 VAL A N 1
ATOM 1252 C CA . VAL A 1 160 ? 3.133 5.047 -12.734 1 98.81 160 VAL A CA 1
ATOM 1253 C C . VAL A 1 160 ? 1.74 5.371 -13.273 1 98.81 160 VAL A C 1
ATOM 1255 O O . VAL A 1 160 ? 1.174 6.418 -12.953 1 98.81 160 VAL A O 1
ATOM 1258 N N . THR A 1 161 ? 1.211 4.543 -14.125 1 98.56 161 THR A N 1
ATOM 1259 C CA . THR A 1 161 ? -0.143 4.645 -14.656 1 98.56 161 THR A CA 1
ATOM 1260 C C . THR A 1 161 ? -0.829 3.279 -14.648 1 98.56 161 THR A C 1
ATOM 1262 O O . THR A 1 161 ? -0.253 2.287 -15.102 1 98.56 161 THR A O 1
ATOM 1265 N N . TYR A 1 162 ? -2.035 3.236 -14.125 1 98.75 162 TYR A N 1
ATOM 1266 C CA . TYR A 1 162 ? -2.801 1.996 -14.18 1 98.75 162 TYR A CA 1
ATOM 1267 C C . TYR A 1 162 ? -4.297 2.279 -14.156 1 98.75 162 TYR A C 1
ATOM 1269 O O . TYR A 1 162 ? -4.734 3.318 -13.656 1 98.75 162 TYR A O 1
ATOM 1277 N N . ASN A 1 163 ? -5.086 1.365 -14.719 1 98.62 163 ASN A N 1
ATOM 1278 C CA . ASN A 1 163 ? -6.543 1.424 -14.664 1 98.62 163 ASN A CA 1
ATOM 1279 C C . ASN A 1 163 ? -7.066 1.035 -13.289 1 98.62 163 ASN A C 1
ATOM 1281 O O . ASN A 1 163 ? -6.398 0.319 -12.539 1 98.62 163 ASN A O 1
ATOM 1285 N N . VAL A 1 164 ? -8.203 1.562 -12.953 1 98.88 164 VAL A N 1
ATOM 1286 C CA . VAL A 1 164 ? -8.961 1.153 -11.781 1 98.88 164 VAL A CA 1
ATOM 1287 C C . VAL A 1 164 ? -10.359 0.709 -12.195 1 98.88 164 VAL A C 1
ATOM 1289 O O . VAL A 1 164 ? -11.188 1.533 -12.594 1 98.88 164 VAL A O 1
ATOM 1292 N N . LEU A 1 165 ? -10.609 -0.617 -12.078 1 98.81 165 LEU A N 1
ATOM 1293 C CA . LEU A 1 165 ? -11.898 -1.152 -12.508 1 98.81 165 LEU A CA 1
ATOM 1294 C C . LEU A 1 165 ? -13.039 -0.54 -11.703 1 98.81 165 LEU A C 1
ATOM 1296 O O . LEU A 1 165 ? -13.094 -0.698 -10.484 1 98.81 165 LEU A O 1
ATOM 1300 N N . GLN A 1 166 ? -13.945 0.171 -12.422 1 97.06 166 GLN A N 1
ATOM 1301 C CA . GLN A 1 166 ? -15.109 0.824 -11.836 1 97.06 166 GLN A CA 1
ATOM 1302 C C . GLN A 1 166 ? -14.711 1.767 -10.711 1 97.06 166 GLN A C 1
ATOM 1304 O O . GLN A 1 166 ? -15.477 1.973 -9.766 1 97.06 166 GLN A O 1
ATOM 1309 N N . GLY A 1 167 ? -13.438 2.193 -10.734 1 97.38 167 GLY A N 1
ATOM 1310 C CA . GLY A 1 167 ? -12.938 3.078 -9.695 1 97.38 167 GLY A CA 1
ATOM 1311 C C . GLY A 1 167 ? -12.688 2.371 -8.383 1 97.38 167 GLY A C 1
ATOM 1312 O O . GLY A 1 167 ? -12.539 3.02 -7.34 1 97.38 167 GLY A O 1
ATOM 1313 N N . ASN A 1 168 ? -12.594 1.071 -8.375 1 98.12 168 ASN A N 1
ATOM 1314 C CA . ASN A 1 168 ? -12.555 0.323 -7.121 1 98.12 168 ASN A CA 1
ATOM 1315 C C . ASN A 1 168 ? -11.352 -0.618 -7.074 1 98.12 168 ASN A C 1
ATOM 1317 O O . ASN A 1 168 ? -10.609 -0.634 -6.09 1 98.12 168 ASN A O 1
ATOM 1321 N N . VAL A 1 169 ? -11.055 -1.346 -8.109 1 98.81 169 VAL A N 1
ATOM 1322 C CA . VAL A 1 169 ? -10.008 -2.367 -8.102 1 98.81 169 VAL A CA 1
ATOM 1323 C C . VAL A 1 169 ? -8.859 -1.939 -9.008 1 98.81 169 VAL A C 1
ATOM 1325 O O . VAL A 1 169 ? -9.047 -1.742 -10.211 1 98.81 169 VAL A O 1
ATOM 1328 N N . ALA A 1 170 ? -7.695 -1.824 -8.477 1 98.81 170 ALA A N 1
ATOM 1329 C CA . ALA A 1 170 ? -6.52 -1.409 -9.234 1 98.81 170 ALA A CA 1
ATOM 1330 C C . ALA A 1 170 ? -6.059 -2.516 -10.18 1 98.81 170 ALA A C 1
ATOM 1332 O O . ALA A 1 170 ? -6.047 -3.691 -9.805 1 98.81 170 ALA A O 1
ATOM 1333 N N . VAL A 1 171 ? -5.715 -2.152 -11.367 1 98.94 171 VAL A N 1
ATOM 1334 C CA . VAL A 1 171 ? -5.117 -3.068 -12.336 1 98.94 171 VAL A CA 1
ATOM 1335 C C . VAL A 1 171 ? -3.594 -2.988 -12.25 1 98.94 171 VAL A C 1
ATOM 1337 O O . VAL A 1 171 ? -2.996 -1.986 -12.648 1 98.94 171 VAL A O 1
ATOM 1340 N N . PRO A 1 172 ? -2.971 -4.07 -11.758 1 98.88 172 PRO A N 1
ATOM 1341 C CA . PRO A 1 172 ? -1.512 -4.016 -11.633 1 98.88 172 PRO A CA 1
ATOM 1342 C C . PRO A 1 172 ? -0.808 -3.863 -12.977 1 98.88 172 PRO A C 1
ATOM 1344 O O . PRO A 1 172 ? -1.263 -4.414 -13.984 1 98.88 172 PRO A O 1
ATOM 1347 N N . THR A 1 173 ? 0.35 -3.191 -12.961 1 98.94 173 THR A N 1
ATOM 1348 C CA . THR A 1 173 ? 1.153 -3.082 -14.172 1 98.94 173 THR A CA 1
ATOM 1349 C C . THR A 1 173 ? 1.966 -4.355 -14.398 1 98.94 173 THR A C 1
ATOM 1351 O O . THR A 1 173 ? 2.318 -4.676 -15.531 1 98.94 173 THR A O 1
ATOM 1354 N N . HIS A 1 174 ? 2.314 -4.988 -13.359 1 98.94 174 HIS A N 1
ATOM 1355 C CA . HIS A 1 174 ? 3.145 -6.191 -13.383 1 98.94 174 HIS A CA 1
ATOM 1356 C C . HIS A 1 174 ? 2.717 -7.172 -12.297 1 98.94 174 HIS A C 1
ATOM 1358 O O . HIS A 1 174 ? 1.931 -6.824 -11.414 1 98.94 174 HIS A O 1
ATOM 1364 N N . PHE A 1 175 ? 3.213 -8.344 -12.414 1 98.94 175 PHE A N 1
ATOM 1365 C CA . PHE A 1 175 ? 3.094 -9.352 -11.375 1 98.94 175 PHE A CA 1
ATOM 1366 C C . PHE A 1 175 ? 4.449 -9.984 -11.078 1 98.94 175 PHE A C 1
ATOM 1368 O O . PHE A 1 175 ? 5.344 -9.977 -11.922 1 98.94 175 PHE A O 1
ATOM 1375 N N . TYR A 1 176 ? 4.562 -10.461 -9.836 1 98.88 176 TYR A N 1
ATOM 1376 C CA . TYR A 1 176 ? 5.785 -11.18 -9.5 1 98.88 176 TYR A CA 1
ATOM 1377 C C . TYR A 1 176 ? 5.469 -12.57 -8.953 1 98.88 176 TYR A C 1
ATOM 1379 O O . TYR A 1 176 ? 4.363 -12.805 -8.453 1 98.88 176 TYR A O 1
ATOM 1387 N N . LYS A 1 177 ? 6.383 -13.453 -9.086 1 98.88 177 LYS A N 1
ATOM 1388 C CA . LYS A 1 177 ? 6.496 -14.688 -8.32 1 98.88 177 LYS A CA 1
ATOM 1389 C C . LYS A 1 177 ? 7.879 -14.82 -7.684 1 98.88 177 LYS A C 1
ATOM 1391 O O . LYS A 1 177 ? 8.891 -14.547 -8.328 1 98.88 177 LYS A O 1
ATOM 1396 N N . VAL A 1 178 ? 7.914 -15.117 -6.48 1 98.81 178 VAL A N 1
ATOM 1397 C CA . VAL A 1 178 ? 9.109 -15.508 -5.738 1 98.81 178 VAL A CA 1
ATOM 1398 C C . VAL A 1 178 ? 8.984 -16.969 -5.297 1 98.81 178 VAL A C 1
ATOM 1400 O O . VAL A 1 178 ? 8.016 -17.344 -4.633 1 98.81 178 VAL A O 1
ATOM 1403 N N . ILE A 1 179 ? 9.93 -17.734 -5.711 1 98.81 179 ILE A N 1
ATOM 1404 C CA . ILE A 1 179 ? 9.906 -19.172 -5.48 1 98.81 179 ILE A CA 1
ATOM 1405 C C . ILE A 1 179 ? 11.102 -19.578 -4.625 1 98.81 179 ILE A C 1
ATOM 1407 O O . ILE A 1 179 ? 12.219 -19.094 -4.84 1 98.81 179 ILE A O 1
ATOM 1411 N N . LEU A 1 180 ? 10.898 -20.391 -3.631 1 98.69 180 LEU A N 1
ATOM 1412 C CA . LEU A 1 180 ? 11.953 -20.953 -2.789 1 98.69 180 LEU A CA 1
ATOM 1413 C C . LEU A 1 180 ? 11.859 -22.484 -2.756 1 98.69 180 LEU A C 1
ATOM 1415 O O . LEU A 1 180 ? 10.766 -23.031 -2.588 1 98.69 180 LEU A O 1
ATOM 1419 N N . VAL A 1 181 ? 12.992 -23.188 -2.973 1 98.5 181 VAL A N 1
ATOM 1420 C CA . VAL A 1 181 ? 13.039 -24.656 -2.963 1 98.5 181 VAL A CA 1
ATOM 1421 C C . VAL A 1 181 ? 14.234 -25.125 -2.139 1 98.5 181 VAL A C 1
ATOM 1423 O O . VAL A 1 181 ? 15.242 -24.422 -2.043 1 98.5 181 VAL A O 1
ATOM 1426 N N . PRO A 1 182 ? 14.086 -26.281 -1.551 1 97.56 182 PRO A N 1
ATOM 1427 C CA . PRO A 1 182 ? 15.242 -26.859 -0.853 1 97.56 182 PRO A CA 1
ATOM 1428 C C . PRO A 1 182 ? 16.266 -27.484 -1.807 1 97.56 182 PRO A C 1
ATOM 1430 O O . PRO A 1 182 ? 15.883 -28.047 -2.83 1 97.56 182 PRO A O 1
ATOM 1433 N N . GLN A 1 183 ? 17.516 -27.328 -1.487 1 94.19 183 GLN A N 1
ATOM 1434 C CA . GLN A 1 183 ? 18.594 -27.922 -2.266 1 94.19 183 GLN A CA 1
ATOM 1435 C C . GLN A 1 183 ? 19.359 -28.953 -1.442 1 94.19 183 GLN A C 1
ATOM 1437 O O . GLN A 1 183 ? 20.469 -29.344 -1.799 1 94.19 183 GLN A O 1
ATOM 1442 N N . GLY A 1 184 ? 18.891 -29.406 -0.358 1 91.31 184 GLY A N 1
ATOM 1443 C CA . GLY A 1 184 ? 19.594 -30.344 0.513 1 91.31 184 GLY A CA 1
ATOM 1444 C C . GLY A 1 184 ? 20.453 -29.656 1.556 1 91.31 184 GLY A C 1
ATOM 1445 O O . GLY A 1 184 ? 20.844 -28.5 1.386 1 91.31 184 GLY A O 1
ATOM 1446 N N . ASP A 1 185 ? 20.75 -30.312 2.682 1 91.88 185 ASP A N 1
ATOM 1447 C CA . ASP A 1 185 ? 21.625 -29.859 3.756 1 91.88 185 ASP A CA 1
ATOM 1448 C C . ASP A 1 185 ? 21.219 -28.46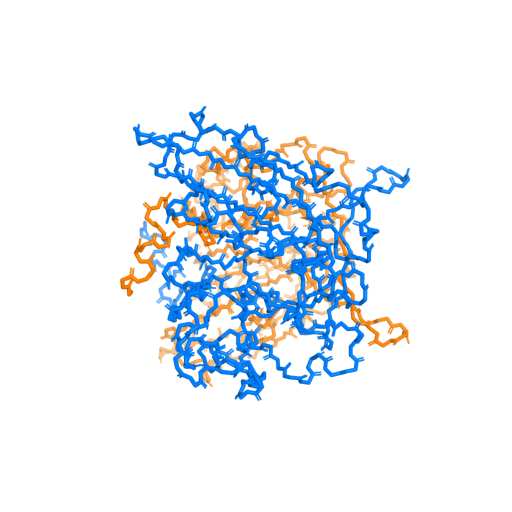9 4.246 1 91.88 185 ASP A C 1
ATOM 1450 O O . ASP A 1 185 ? 22.062 -27.578 4.402 1 91.88 185 ASP A O 1
ATOM 1454 N N . ASN A 1 186 ? 19.969 -28.188 4.32 1 90.25 186 ASN A N 1
ATOM 1455 C CA . ASN A 1 186 ? 19.406 -26.953 4.836 1 90.25 186 ASN A CA 1
ATOM 1456 C C . ASN A 1 186 ? 19.75 -25.766 3.943 1 90.25 186 ASN A C 1
ATOM 1458 O O . ASN A 1 186 ? 19.859 -24.625 4.422 1 90.25 186 ASN A O 1
ATOM 1462 N N . LYS A 1 187 ? 20.031 -26.125 2.732 1 95.56 187 LYS A N 1
ATOM 1463 C CA . LYS A 1 187 ? 20.25 -25.078 1.738 1 95.56 187 LYS A CA 1
ATOM 1464 C C . LYS A 1 187 ? 19 -24.859 0.89 1 95.56 187 LYS A C 1
ATOM 1466 O O . LYS A 1 187 ? 18.172 -25.766 0.747 1 95.56 187 LYS A O 1
ATOM 1471 N N . TYR A 1 188 ? 18.906 -23.641 0.425 1 98.06 188 TYR A N 1
ATOM 1472 C CA . TYR A 1 188 ? 17.75 -23.266 -0.38 1 98.06 188 TYR A CA 1
ATOM 1473 C C . TYR A 1 188 ? 18.172 -22.484 -1.612 1 98.06 188 TYR A C 1
ATOM 1475 O O . TYR A 1 188 ? 19.25 -21.891 -1.643 1 98.06 188 TYR A O 1
ATOM 1483 N N . ALA A 1 189 ? 17.375 -22.578 -2.633 1 98.38 189 ALA A N 1
ATOM 1484 C CA . ALA A 1 189 ? 17.5 -21.75 -3.828 1 98.38 189 ALA A CA 1
ATOM 1485 C C . ALA A 1 189 ? 16.219 -20.969 -4.09 1 98.38 189 ALA A C 1
ATOM 1487 O O . ALA A 1 189 ? 15.117 -21.438 -3.773 1 98.38 189 ALA A O 1
ATOM 1488 N N . TYR A 1 190 ? 16.406 -19.812 -4.621 1 98.5 190 TYR A N 1
ATOM 1489 C CA . TYR A 1 190 ? 15.234 -19.016 -4.938 1 98.5 190 TYR A CA 1
ATOM 1490 C C . TYR A 1 190 ? 15.234 -18.609 -6.402 1 98.5 190 TYR A C 1
ATOM 1492 O O . TYR A 1 190 ? 16.281 -18.625 -7.062 1 98.5 190 TYR A O 1
ATOM 1500 N N . GLY A 1 191 ? 14.094 -18.359 -6.895 1 98.62 191 GLY A N 1
ATOM 1501 C CA . GLY A 1 191 ? 13.852 -17.656 -8.141 1 98.62 191 GLY A CA 1
ATOM 1502 C C . GLY A 1 191 ? 12.828 -16.547 -8.008 1 98.62 191 GLY A C 1
ATOM 1503 O O . GLY A 1 191 ? 11.828 -16.688 -7.305 1 98.62 191 GLY A O 1
ATOM 1504 N N . ALA A 1 192 ? 13.125 -15.391 -8.602 1 98.81 192 ALA A N 1
ATOM 1505 C CA . ALA A 1 192 ? 12.203 -14.266 -8.641 1 98.81 192 ALA A CA 1
ATOM 1506 C C . ALA A 1 192 ? 11.969 -13.797 -10.078 1 98.81 192 ALA A C 1
ATOM 1508 O O . ALA A 1 192 ? 12.906 -13.727 -10.875 1 98.81 192 ALA A O 1
ATOM 1509 N N . PHE A 1 193 ? 10.758 -13.562 -10.383 1 98.94 193 PHE A N 1
ATOM 1510 C CA . PHE A 1 193 ? 10.352 -13.18 -11.727 1 98.94 193 PHE A CA 1
ATOM 1511 C C . PHE A 1 193 ? 9.367 -12.016 -11.688 1 98.94 193 PHE A C 1
ATOM 1513 O O . PHE A 1 193 ? 8.484 -11.969 -10.828 1 98.94 193 PHE A O 1
ATOM 1520 N N . ILE A 1 194 ? 9.531 -11.047 -12.539 1 98.94 194 ILE A N 1
ATOM 1521 C CA . ILE A 1 194 ? 8.57 -9.969 -12.75 1 98.94 194 ILE A CA 1
ATOM 1522 C C . ILE A 1 194 ? 8.086 -9.984 -14.203 1 98.94 194 ILE A C 1
ATOM 1524 O O . ILE A 1 194 ? 8.898 -9.945 -15.133 1 98.94 194 ILE A O 1
ATOM 1528 N N . LEU A 1 195 ? 6.824 -10.086 -14.359 1 98.88 195 LEU A N 1
ATOM 1529 C CA . LEU A 1 195 ? 6.219 -10.102 -15.688 1 98.88 195 LEU A CA 1
ATOM 1530 C C . LEU A 1 195 ? 5.266 -8.93 -15.867 1 98.88 195 LEU A C 1
ATOM 1532 O O . LEU A 1 195 ? 4.5 -8.602 -14.953 1 98.88 195 LEU A O 1
ATOM 1536 N N . PRO A 1 196 ? 5.297 -8.312 -17.031 1 98.81 196 PRO A N 1
ATOM 1537 C CA . PRO A 1 196 ? 4.301 -7.27 -17.297 1 98.81 196 PRO A CA 1
ATOM 1538 C C . PRO A 1 196 ? 2.895 -7.832 -17.5 1 98.81 196 PRO A C 1
ATOM 1540 O O . PRO A 1 196 ? 2.732 -8.906 -18.078 1 98.81 196 PRO A O 1
ATOM 1543 N N . ASN A 1 197 ? 1.895 -7.141 -16.984 1 98.81 197 ASN A N 1
ATOM 1544 C CA . ASN A 1 197 ? 0.496 -7.48 -17.219 1 98.81 197 ASN A CA 1
ATOM 1545 C C . ASN A 1 197 ? 0.072 -7.16 -18.656 1 98.81 197 ASN A C 1
ATOM 1547 O O . ASN A 1 197 ? -0.74 -6.262 -18.875 1 98.81 197 ASN A O 1
ATOM 1551 N N . GLN A 1 198 ? 0.55 -7.926 -19.516 1 98.69 198 GLN A N 1
ATOM 1552 C CA . GLN A 1 198 ? 0.292 -7.801 -20.953 1 98.69 198 GLN A CA 1
ATOM 1553 C C . GLN A 1 198 ? 0.468 -9.141 -21.656 1 98.69 198 GLN A C 1
ATOM 1555 O O . GLN A 1 198 ? 1.03 -10.078 -21.094 1 98.69 198 GLN A O 1
ATOM 1560 N N . ALA A 1 199 ? -0.027 -9.156 -22.859 1 98.5 199 ALA A N 1
ATOM 1561 C CA . ALA A 1 199 ? 0.231 -10.344 -23.656 1 98.5 199 ALA A CA 1
ATOM 1562 C C . ALA A 1 199 ? 1.729 -10.57 -23.844 1 98.5 199 ALA A C 1
ATOM 1564 O O . ALA A 1 199 ? 2.473 -9.633 -24.125 1 98.5 199 ALA A O 1
ATOM 1565 N N . ILE A 1 200 ? 2.164 -11.781 -23.656 1 98.19 200 ILE A N 1
ATOM 1566 C CA . ILE A 1 200 ? 3.561 -12.172 -23.812 1 98.19 200 ILE A CA 1
ATOM 1567 C C . ILE A 1 200 ? 3.666 -13.305 -24.828 1 98.19 200 ILE A C 1
ATOM 1569 O O . ILE A 1 200 ? 2.914 -14.281 -24.75 1 98.19 200 ILE A O 1
ATOM 1573 N N . ASP A 1 201 ? 4.594 -13.156 -25.766 1 96.88 201 ASP A N 1
ATOM 1574 C CA . ASP A 1 201 ? 4.852 -14.219 -26.734 1 96.88 201 ASP A CA 1
ATOM 1575 C C . ASP A 1 201 ? 5.219 -15.523 -26.031 1 96.88 201 ASP A C 1
ATOM 1577 O O . ASP A 1 201 ? 6.094 -15.539 -25.156 1 96.88 201 ASP A O 1
ATOM 1581 N N . THR A 1 202 ? 4.566 -16.578 -26.391 1 93.44 202 THR A N 1
ATOM 1582 C CA . THR A 1 202 ? 4.734 -17.875 -25.734 1 93.44 202 THR A CA 1
ATOM 1583 C C . THR A 1 202 ? 6.164 -18.375 -25.906 1 93.44 202 THR A C 1
ATOM 1585 O O . THR A 1 202 ? 6.605 -19.25 -25.156 1 93.44 202 THR A O 1
ATOM 1588 N N . LYS A 1 203 ? 6.875 -17.844 -26.875 1 94.5 203 LYS A N 1
ATOM 1589 C CA . LYS A 1 203 ? 8.242 -18.281 -27.125 1 94.5 203 LYS A CA 1
ATOM 1590 C C . LYS A 1 203 ? 9.234 -17.516 -26.266 1 94.5 203 LYS A C 1
ATOM 1592 O O . LYS A 1 203 ? 10.422 -17.844 -26.203 1 94.5 203 LYS A O 1
ATOM 1597 N N . THR A 1 204 ? 8.766 -16.531 -25.578 1 96.88 204 THR A N 1
ATOM 1598 C CA . THR A 1 204 ? 9.664 -15.742 -24.734 1 96.88 204 THR A CA 1
ATOM 1599 C C . THR A 1 204 ? 10.234 -16.594 -23.609 1 96.88 204 THR A C 1
ATOM 1601 O O . THR A 1 204 ? 9.477 -17.188 -22.828 1 96.88 204 THR A O 1
ATOM 1604 N N . PRO A 1 205 ? 11.539 -16.672 -23.484 1 97.44 205 PRO A N 1
ATOM 1605 C CA . PRO A 1 205 ? 12.109 -17.438 -22.375 1 97.44 205 PRO A CA 1
ATOM 1606 C C . PRO A 1 205 ? 11.742 -16.875 -21 1 97.44 205 PRO A C 1
ATOM 1608 O O . PRO A 1 205 ? 11.766 -15.656 -20.812 1 97.44 205 PRO A O 1
ATOM 1611 N N . LEU A 1 206 ? 11.43 -17.734 -20.078 1 98 206 LEU A N 1
ATOM 1612 C CA . LEU A 1 206 ? 11.086 -17.312 -18.719 1 98 206 LEU A CA 1
ATOM 1613 C C . LEU A 1 206 ? 12.211 -16.5 -18.094 1 98 206 LEU A C 1
ATOM 1615 O O . LEU A 1 206 ? 11.961 -15.562 -17.344 1 98 206 LEU A O 1
ATOM 1619 N N . THR A 1 207 ? 13.461 -16.859 -18.391 1 98.12 207 THR A N 1
ATOM 1620 C CA . THR A 1 207 ? 14.633 -16.25 -17.781 1 98.12 207 THR A CA 1
ATOM 1621 C C . THR A 1 207 ? 14.727 -14.773 -18.156 1 98.12 207 THR A C 1
ATOM 1623 O O . THR A 1 207 ? 15.453 -14.008 -17.516 1 98.12 207 THR A O 1
ATOM 1626 N N . ASN A 1 208 ? 13.977 -14.344 -19.25 1 98.19 208 ASN A N 1
ATOM 1627 C CA . ASN A 1 208 ? 13.922 -12.93 -19.578 1 98.19 208 ASN A CA 1
ATOM 1628 C C . ASN A 1 208 ? 13.281 -12.109 -18.453 1 98.19 208 ASN A C 1
ATOM 1630 O O . ASN A 1 208 ? 13.469 -10.898 -18.391 1 98.19 208 ASN A O 1
ATOM 1634 N N . PHE A 1 209 ? 12.539 -12.766 -17.609 1 98.75 209 PHE A N 1
ATOM 1635 C CA . PHE A 1 209 ? 11.789 -12.07 -16.578 1 98.75 209 PHE A CA 1
ATOM 1636 C C . PHE A 1 209 ? 12.438 -12.258 -15.211 1 98.75 209 PHE A C 1
ATOM 1638 O O . PHE A 1 209 ? 11.945 -11.75 -14.203 1 98.75 209 PHE A O 1
ATOM 1645 N N . LYS A 1 210 ? 13.484 -13.039 -15.18 1 98.75 210 LYS A N 1
ATOM 1646 C CA . LYS A 1 210 ? 14.172 -13.305 -13.922 1 98.75 210 LYS A CA 1
ATOM 1647 C C . LYS A 1 210 ? 14.805 -12.031 -13.367 1 98.75 210 LYS A C 1
ATOM 1649 O O . LYS A 1 210 ? 15.398 -11.25 -14.109 1 98.75 210 LYS A O 1
ATOM 1654 N N . VAL A 1 211 ? 14.617 -11.789 -12.094 1 98.75 211 VAL A N 1
ATOM 1655 C CA . VAL A 1 211 ? 15.195 -10.633 -11.414 1 98.75 211 VAL A CA 1
ATOM 1656 C C . VAL A 1 211 ? 15.812 -11.07 -10.086 1 98.75 211 VAL A C 1
ATOM 1658 O O . VAL A 1 211 ? 15.688 -12.234 -9.688 1 98.75 211 VAL A O 1
ATOM 1661 N N . LYS A 1 212 ? 16.531 -10.156 -9.516 1 98.12 212 LYS A N 1
ATOM 1662 C CA . LYS A 1 212 ? 17 -10.375 -8.148 1 98.12 212 LYS A CA 1
ATOM 1663 C C . LYS A 1 212 ? 15.836 -10.273 -7.152 1 98.12 212 LYS A C 1
ATOM 1665 O O . LYS A 1 212 ? 14.883 -9.531 -7.379 1 98.12 212 LYS A O 1
ATOM 1670 N N . LEU A 1 213 ? 15.984 -10.992 -6.074 1 98.12 213 LEU A N 1
ATOM 1671 C CA . LEU A 1 213 ? 14.992 -10.938 -5.008 1 98.12 213 LEU A CA 1
ATOM 1672 C C . LEU A 1 213 ? 14.781 -9.5 -4.539 1 98.12 213 LEU A C 1
ATOM 1674 O O . LEU A 1 213 ? 13.648 -9.078 -4.309 1 98.12 213 LEU A O 1
ATOM 1678 N N . THR A 1 214 ? 15.867 -8.703 -4.414 1 97.12 214 THR A N 1
ATOM 1679 C CA . THR A 1 214 ? 15.828 -7.332 -3.912 1 97.12 214 THR A CA 1
ATOM 1680 C C . THR A 1 214 ? 15.039 -6.434 -4.859 1 97.12 214 THR A C 1
ATOM 1682 O O . THR A 1 214 ? 14.461 -5.43 -4.434 1 97.12 214 THR A O 1
ATOM 1685 N N . ASP A 1 215 ? 14.977 -6.809 -6.152 1 98.19 215 ASP A N 1
ATOM 1686 C CA . ASP A 1 215 ? 14.172 -6.039 -7.094 1 98.19 215 ASP A CA 1
ATOM 1687 C C . ASP A 1 215 ? 12.688 -6.145 -6.758 1 98.19 215 ASP A C 1
ATOM 1689 O O . ASP A 1 215 ? 11.969 -5.145 -6.789 1 98.19 215 ASP A O 1
ATOM 1693 N N . VAL A 1 216 ? 12.281 -7.371 -6.449 1 98.19 216 VAL A N 1
ATOM 1694 C CA . VAL A 1 216 ? 10.891 -7.57 -6.059 1 98.19 216 VAL A CA 1
ATOM 1695 C C . VAL A 1 216 ? 10.617 -6.863 -4.734 1 98.19 216 VAL A C 1
ATOM 1697 O O . VAL A 1 216 ? 9.586 -6.211 -4.57 1 98.19 216 VAL A O 1
ATOM 1700 N N . GLU A 1 217 ? 11.547 -6.996 -3.811 1 96.69 217 GLU A N 1
ATOM 1701 C CA . GLU A 1 217 ? 11.383 -6.375 -2.498 1 96.69 217 GLU A CA 1
ATOM 1702 C C . GLU A 1 217 ? 11.281 -4.859 -2.615 1 96.69 217 GLU A C 1
ATOM 1704 O O . GLU A 1 217 ? 10.375 -4.246 -2.049 1 96.69 217 GLU A O 1
ATOM 1709 N N . LYS A 1 218 ? 12.172 -4.273 -3.361 1 96.5 218 LYS A N 1
ATOM 1710 C CA . LYS A 1 218 ? 12.188 -2.824 -3.543 1 96.5 218 LYS A CA 1
ATOM 1711 C C . LYS A 1 218 ? 10.883 -2.342 -4.18 1 96.5 218 LYS A C 1
ATOM 1713 O O . LYS A 1 218 ? 10.32 -1.333 -3.76 1 96.5 218 LYS A O 1
ATOM 1718 N N . ALA A 1 219 ? 10.398 -3.074 -5.137 1 97.06 219 ALA A N 1
ATOM 1719 C CA . ALA A 1 219 ? 9.211 -2.676 -5.895 1 97.06 219 ALA A CA 1
ATOM 1720 C C . ALA A 1 219 ? 7.941 -2.867 -5.07 1 97.06 219 ALA A C 1
ATOM 1722 O O . ALA A 1 219 ? 6.992 -2.09 -5.199 1 97.06 219 ALA A O 1
ATOM 1723 N N . SER A 1 220 ? 7.926 -3.846 -4.254 1 95.88 220 SER A N 1
ATOM 1724 C CA . SER A 1 220 ? 6.707 -4.199 -3.537 1 95.88 220 SER A CA 1
ATOM 1725 C C . SER A 1 220 ? 6.699 -3.607 -2.133 1 95.88 220 SER A C 1
ATOM 1727 O O . SER A 1 220 ? 5.645 -3.496 -1.505 1 95.88 220 SER A O 1
ATOM 1729 N N . GLY A 1 221 ? 7.852 -3.334 -1.634 1 94.75 221 GLY A N 1
ATOM 1730 C CA . GLY A 1 221 ? 7.977 -2.914 -0.247 1 94.75 221 GLY A CA 1
ATOM 1731 C C . GLY A 1 221 ? 7.984 -4.074 0.73 1 94.75 221 GLY A C 1
ATOM 1732 O O . GLY A 1 221 ? 7.93 -3.869 1.944 1 94.75 221 GLY A O 1
ATOM 1733 N N . LEU A 1 222 ? 8.031 -5.305 0.236 1 94.81 222 LEU A N 1
ATOM 1734 C CA . LEU A 1 222 ? 7.996 -6.52 1.044 1 94.81 222 LEU A CA 1
ATOM 1735 C C . LEU A 1 222 ? 9.406 -7.051 1.294 1 94.81 222 LEU A C 1
ATOM 1737 O O . LEU A 1 222 ? 10.359 -6.609 0.656 1 94.81 222 LEU A O 1
ATOM 1741 N N . THR A 1 223 ? 9.562 -7.895 2.262 1 94.44 223 THR A N 1
ATOM 1742 C CA . THR A 1 223 ? 10.797 -8.617 2.533 1 94.44 223 THR A CA 1
ATOM 1743 C C . THR A 1 223 ? 10.539 -10.117 2.607 1 94.44 223 THR A C 1
ATOM 1745 O O . THR A 1 223 ? 9.711 -10.578 3.4 1 94.44 223 THR A O 1
ATOM 1748 N N . PHE A 1 224 ? 11.297 -10.844 1.789 1 95.69 224 PHE A N 1
ATOM 1749 C CA . PHE A 1 224 ? 11.055 -12.281 1.711 1 95.69 224 PHE A CA 1
ATOM 1750 C C . PHE A 1 224 ? 12.164 -13.055 2.424 1 95.69 224 PHE A C 1
ATOM 1752 O O . PHE A 1 224 ? 13.328 -12.656 2.383 1 95.69 224 PHE A O 1
ATOM 1759 N N . PHE A 1 225 ? 11.828 -14.078 3.1 1 96.06 225 PHE A N 1
ATOM 1760 C CA . PHE A 1 225 ? 12.719 -15.086 3.662 1 96.06 225 PHE A CA 1
ATOM 1761 C C . PHE A 1 225 ? 13.672 -14.461 4.676 1 96.06 225 PHE A C 1
ATOM 1763 O O . PHE A 1 225 ? 14.875 -14.711 4.641 1 96.06 225 PHE A O 1
ATOM 1770 N N . ASP A 1 226 ? 13.094 -13.648 5.52 1 92.38 226 ASP A N 1
ATOM 1771 C CA . ASP A 1 226 ? 13.938 -12.914 6.461 1 92.38 226 ASP A CA 1
ATOM 1772 C C . ASP A 1 226 ? 14.445 -13.82 7.574 1 92.38 226 ASP A C 1
ATOM 1774 O O . ASP A 1 226 ? 15.25 -13.406 8.406 1 92.38 226 ASP A O 1
ATOM 1778 N N . LYS A 1 227 ? 14.031 -15.094 7.602 1 93.44 227 LYS A N 1
ATOM 1779 C CA . LYS A 1 227 ? 14.531 -16.047 8.586 1 93.44 227 LYS A CA 1
ATOM 1780 C C . LYS A 1 227 ? 15.672 -16.891 8.008 1 93.44 227 LYS A C 1
ATOM 1782 O O . LYS A 1 227 ? 16.219 -17.766 8.688 1 93.44 227 LYS A O 1
ATOM 1787 N N . LEU A 1 228 ? 15.961 -16.641 6.777 1 95.12 228 LEU A N 1
ATOM 1788 C CA . LEU A 1 228 ? 17.109 -17.266 6.129 1 95.12 228 LEU A CA 1
ATOM 1789 C C . LEU A 1 228 ? 18.203 -16.234 5.883 1 95.12 228 LEU A C 1
ATOM 1791 O O . LEU A 1 228 ? 17.953 -15.031 5.859 1 95.12 228 LEU A O 1
ATOM 1795 N N . ASP A 1 229 ? 19.438 -16.734 5.805 1 93.75 229 ASP A N 1
ATOM 1796 C CA . ASP A 1 229 ? 20.5 -15.898 5.258 1 93.75 229 ASP A CA 1
ATOM 1797 C C . ASP A 1 229 ? 20.391 -15.789 3.738 1 93.75 229 ASP A C 1
ATOM 1799 O O . ASP A 1 229 ? 20.875 -16.672 3.012 1 93.75 229 ASP A O 1
ATOM 1803 N N . VAL A 1 230 ? 19.812 -14.758 3.27 1 92.75 230 VAL A N 1
ATOM 1804 C CA . VAL A 1 230 ? 19.469 -14.578 1.866 1 92.75 230 VAL A CA 1
ATOM 1805 C C . VAL A 1 230 ? 20.734 -14.578 1.01 1 92.75 230 VAL A C 1
ATOM 1807 O O . VAL A 1 230 ? 20.688 -14.961 -0.161 1 92.75 230 VAL A O 1
ATOM 1810 N N . SER A 1 231 ? 21.781 -14.18 1.627 1 92.5 231 SER A N 1
ATOM 1811 C CA . SER A 1 231 ? 23.031 -14.125 0.885 1 92.5 231 SER A CA 1
ATOM 1812 C C . SER A 1 231 ? 23.531 -15.523 0.525 1 92.5 231 SER A C 1
ATOM 1814 O O . SER A 1 231 ? 24.391 -15.68 -0.346 1 92.5 231 SER A O 1
ATOM 1816 N N . THR A 1 232 ? 23 -16.547 1.137 1 94.75 232 THR A N 1
ATOM 1817 C CA . THR A 1 232 ? 23.453 -17.906 0.92 1 94.75 232 THR A CA 1
ATOM 1818 C C . THR A 1 232 ? 22.5 -18.672 0.008 1 94.75 232 THR A C 1
ATOM 1820 O O . THR A 1 232 ? 22.75 -19.828 -0.338 1 94.75 232 THR A O 1
ATOM 1823 N N . LEU A 1 233 ? 21.469 -18.016 -0.383 1 96.75 233 LEU A N 1
ATOM 1824 C CA . LEU A 1 233 ? 20.484 -18.688 -1.225 1 96.75 233 LEU A CA 1
ATOM 1825 C C . LEU A 1 233 ? 21.047 -18.938 -2.621 1 96.75 233 LEU A C 1
ATOM 1827 O O . LEU A 1 233 ? 21.688 -18.062 -3.203 1 96.75 233 LEU A O 1
ATOM 1831 N N . GLY A 1 234 ? 20.812 -20.172 -3.094 1 97.5 234 GLY A N 1
ATOM 1832 C CA . GLY A 1 234 ? 21.188 -20.484 -4.465 1 97.5 234 GLY A CA 1
ATOM 1833 C C . GLY A 1 234 ? 20.219 -19.938 -5.488 1 97.5 234 GLY A C 1
ATOM 1834 O O . GLY A 1 234 ? 19.25 -19.25 -5.133 1 97.5 234 GLY A O 1
ATOM 1835 N N . ASP A 1 235 ? 20.578 -20.234 -6.758 1 97.94 235 ASP A N 1
ATOM 1836 C CA . ASP A 1 235 ? 19.781 -19.797 -7.895 1 97.94 235 ASP A CA 1
ATOM 1837 C C . ASP A 1 235 ? 18.891 -20.938 -8.414 1 97.94 235 ASP A C 1
ATOM 1839 O O . ASP A 1 235 ? 19.391 -21.969 -8.859 1 97.94 235 ASP A O 1
ATOM 1843 N N . LEU A 1 236 ? 17.594 -20.719 -8.336 1 98.44 236 LEU A N 1
ATOM 1844 C CA . LEU A 1 236 ? 16.641 -21.734 -8.797 1 98.44 236 LEU A CA 1
ATOM 1845 C C . LEU A 1 236 ? 16.953 -22.156 -10.227 1 98.44 236 LEU A C 1
ATOM 1847 O O . LEU A 1 236 ? 16.938 -23.359 -10.531 1 98.44 236 LEU A O 1
ATOM 1851 N N . CYS A 1 237 ? 17.297 -21.188 -11.109 1 97.62 237 CYS A N 1
ATOM 1852 C CA . CYS A 1 237 ? 17.484 -21.484 -12.531 1 97.62 237 CYS A CA 1
ATOM 1853 C C . CYS A 1 237 ? 18.828 -22.141 -12.781 1 97.62 237 CYS A C 1
ATOM 1855 O O . CYS A 1 237 ? 19.078 -22.656 -13.875 1 97.62 237 CYS A O 1
ATOM 1857 N N . ALA A 1 238 ? 19.672 -22.109 -11.859 1 96.5 238 ALA A N 1
ATOM 1858 C CA . ALA A 1 238 ? 20.891 -22.906 -11.906 1 96.5 238 ALA A CA 1
ATOM 1859 C C . ALA A 1 238 ? 20.625 -24.344 -11.43 1 96.5 238 ALA A C 1
ATOM 1861 O O . ALA A 1 238 ? 21.266 -25.281 -11.883 1 96.5 238 ALA A O 1
ATOM 1862 N N . ALA A 1 239 ? 19.656 -24.453 -10.547 1 95.81 239 ALA A N 1
ATOM 1863 C CA . ALA A 1 239 ? 19.359 -25.75 -9.93 1 95.81 239 ALA A CA 1
ATOM 1864 C C . ALA A 1 239 ? 18.391 -26.547 -10.789 1 95.81 239 ALA A C 1
ATOM 1866 O O . ALA A 1 239 ? 18.266 -27.766 -10.625 1 95.81 239 ALA A O 1
ATOM 1867 N N . THR A 1 240 ? 17.703 -25.906 -11.656 1 95.94 240 THR A N 1
ATOM 1868 C CA . THR A 1 240 ? 16.766 -26.531 -12.578 1 95.94 240 THR A CA 1
ATOM 1869 C C . THR A 1 240 ? 16.594 -25.688 -13.836 1 95.94 240 THR A C 1
ATOM 1871 O O . THR A 1 240 ? 17.062 -24.547 -13.891 1 95.94 240 THR A O 1
ATOM 1874 N N . THR A 1 241 ? 15.953 -26.234 -14.836 1 94.38 241 THR A N 1
ATOM 1875 C CA . THR A 1 241 ? 15.672 -25.469 -16.047 1 94.38 241 THR A CA 1
ATOM 1876 C C . THR A 1 241 ? 14.453 -24.578 -15.852 1 94.38 241 THR A C 1
ATOM 1878 O O . THR A 1 241 ? 13.336 -25.062 -15.656 1 94.38 241 THR A O 1
ATOM 1881 N N . CYS A 1 242 ? 14.711 -23.297 -15.945 1 95.44 242 CYS A N 1
ATOM 1882 C CA . CYS A 1 242 ? 13.609 -22.344 -15.859 1 95.44 242 CYS A CA 1
ATOM 1883 C C . CYS A 1 242 ? 13.023 -22.062 -17.234 1 95.44 242 CYS A C 1
ATOM 1885 O O . CYS A 1 242 ? 13.438 -21.125 -17.906 1 95.44 242 CYS A O 1
ATOM 1887 N N . ALA A 1 243 ? 12.094 -22.859 -17.562 1 93.62 243 ALA A N 1
ATOM 1888 C CA . ALA A 1 243 ? 11.398 -22.766 -18.844 1 93.62 243 ALA A CA 1
ATOM 1889 C C . ALA A 1 243 ? 9.914 -23.047 -18.688 1 93.62 243 ALA A C 1
ATOM 1891 O O . ALA A 1 243 ? 9.516 -23.828 -17.828 1 93.62 243 ALA A O 1
ATOM 1892 N N . VAL A 1 244 ? 9.188 -22.297 -19.562 1 92.06 244 VAL A N 1
ATOM 1893 C CA . VAL A 1 244 ? 7.742 -22.516 -19.531 1 92.06 244 VAL A CA 1
ATOM 1894 C C . VAL A 1 244 ? 7.289 -23.172 -20.828 1 92.06 244 VAL A C 1
ATOM 1896 O O . VAL A 1 244 ? 7.945 -23.047 -21.859 1 92.06 244 VAL A O 1
ATOM 1899 N N . SER A 1 245 ? 6.348 -24.047 -20.844 1 82.06 245 SER A N 1
ATOM 1900 C CA . SER A 1 245 ? 5.801 -24.719 -22.031 1 82.06 245 SER A CA 1
ATOM 1901 C C . SER A 1 245 ? 4.273 -24.688 -22.016 1 82.06 245 SER A C 1
ATOM 1903 O O . SER A 1 245 ? 3.656 -24.578 -20.953 1 82.06 245 SER A O 1
ATOM 1905 N N . SER A 1 246 ? 3.701 -24.438 -23.312 1 71.69 246 SER A N 1
ATOM 1906 C CA . SER A 1 246 ? 2.25 -24.469 -23.453 1 71.69 246 SER A CA 1
ATOM 1907 C C . SER A 1 246 ? 1.659 -25.75 -22.891 1 71.69 246 SER A C 1
ATOM 1909 O O . SER A 1 246 ? 0.481 -25.797 -22.531 1 71.69 246 SER A O 1
ATOM 1911 N N . SER A 1 247 ? 2.318 -26.75 -23.016 1 55.84 247 SER A N 1
ATOM 1912 C CA . SER A 1 247 ? 1.764 -28.016 -22.562 1 55.84 247 SER A CA 1
ATOM 1913 C C . SER A 1 247 ? 1.43 -27.984 -21.078 1 55.84 247 SER A C 1
ATOM 1915 O O . SER A 1 247 ? 0.644 -28.797 -20.594 1 55.84 247 SER A O 1
ATOM 1917 N N . GLY A 1 248 ? 1.981 -27.125 -20.406 1 47.88 248 GLY A N 1
ATOM 1918 C CA . GLY A 1 248 ? 1.762 -27.078 -18.969 1 47.88 248 GLY A CA 1
ATOM 1919 C C . GLY A 1 248 ? 0.515 -26.297 -18.578 1 47.88 248 GLY A C 1
ATOM 1920 O O . GLY A 1 248 ? 0.18 -26.203 -17.406 1 47.88 248 GLY A O 1
ATOM 1921 N N . GLY A 1 249 ? -0.074 -25.469 -19.391 1 45.62 249 GLY A N 1
ATOM 1922 C CA . GLY A 1 249 ? -1.15 -24.516 -19.141 1 45.62 249 GLY A CA 1
ATOM 1923 C C . GLY A 1 249 ? -2.527 -25.156 -19.234 1 45.62 249 GLY A C 1
ATOM 1924 O O . GLY A 1 249 ? -3.516 -24.453 -19.484 1 45.62 249 GLY A O 1
ATOM 1925 N N . GLY A 1 250 ? -2.76 -26.359 -19.219 1 37.91 250 GLY A N 1
ATOM 1926 C CA . GLY A 1 250 ? -4.086 -26.875 -19.516 1 37.91 250 GLY A CA 1
ATOM 1927 C C . GLY A 1 250 ? -5.184 -26.188 -18.719 1 37.91 250 GLY A C 1
ATOM 1928 O O . GLY A 1 250 ? -6.23 -25.844 -19.281 1 37.91 250 GLY A O 1
ATOM 1929 N N . ASP A 1 251 ? -5.254 -26.312 -17.422 1 37.31 251 ASP A N 1
ATOM 1930 C CA . ASP A 1 251 ? -6.512 -26.094 -16.719 1 37.31 251 ASP A CA 1
ATOM 1931 C C . ASP A 1 251 ? -6.688 -24.625 -16.359 1 37.31 251 ASP A C 1
ATOM 1933 O O . ASP A 1 251 ? -7.348 -24.297 -15.367 1 37.31 251 ASP A O 1
ATOM 1937 N N . ALA A 1 252 ? -6.215 -23.625 -16.984 1 37.97 252 ALA A N 1
ATOM 1938 C CA . ALA A 1 252 ? -6.676 -22.297 -16.578 1 37.97 252 ALA A CA 1
ATOM 1939 C C . ALA A 1 252 ? -8.102 -22.047 -17.047 1 37.97 252 ALA A C 1
ATOM 1941 O O . ALA A 1 252 ? -8.516 -22.547 -18.094 1 37.97 252 ALA A O 1
ATOM 1942 N N . SER B 1 1 ? -3.084 -21.609 11.078 1 57.34 1 SER B N 1
ATOM 1943 C CA . SER B 1 1 ? -3.336 -22.984 10.617 1 57.34 1 SER B CA 1
ATOM 1944 C C . SER B 1 1 ? -2.037 -23.672 10.227 1 57.34 1 SER B C 1
ATOM 1946 O O . SER B 1 1 ? -1.047 -23.016 9.898 1 57.34 1 SER B O 1
ATOM 1948 N N . PRO B 1 2 ? -2.016 -24.922 10.469 1 60.91 2 PRO B N 1
ATOM 1949 C CA . PRO B 1 2 ? -0.817 -25.672 10.062 1 60.91 2 PRO B CA 1
ATOM 1950 C C . PRO B 1 2 ? -0.33 -25.297 8.664 1 60.91 2 PRO B C 1
ATOM 1952 O O . PRO B 1 2 ? 0.878 -25.25 8.422 1 60.91 2 PRO B O 1
ATOM 1955 N N . ASN B 1 3 ? -1.167 -24.812 7.859 1 77.5 3 ASN B N 1
ATOM 1956 C CA . ASN B 1 3 ? -0.784 -24.453 6.504 1 77.5 3 ASN B CA 1
ATOM 1957 C C . ASN B 1 3 ? -0.052 -23.109 6.477 1 77.5 3 ASN B C 1
ATOM 1959 O O . ASN B 1 3 ? 0.987 -22.969 5.828 1 77.5 3 ASN B O 1
ATOM 1963 N N . SER B 1 4 ? -0.577 -22.203 7.328 1 83.75 4 SER B N 1
ATOM 1964 C CA . SER B 1 4 ? 0.073 -20.891 7.371 1 83.75 4 SER B CA 1
ATOM 1965 C C . SER B 1 4 ? 1.476 -21 7.961 1 83.75 4 SER B C 1
ATOM 1967 O O . SER B 1 4 ? 2.4 -20.328 7.496 1 83.75 4 SER B O 1
ATOM 1969 N N . GLU B 1 5 ? 1.581 -21.891 8.93 1 82.88 5 GLU B N 1
ATOM 1970 C CA . GLU B 1 5 ? 2.887 -22.062 9.555 1 82.88 5 GLU B CA 1
ATOM 1971 C C . GLU B 1 5 ? 3.898 -22.641 8.57 1 82.88 5 GLU B C 1
ATOM 1973 O O . GLU B 1 5 ? 5.055 -22.203 8.531 1 82.88 5 GLU B O 1
ATOM 1978 N N . SER B 1 6 ? 3.4 -23.531 7.828 1 90.44 6 SER B N 1
ATOM 1979 C CA . SER B 1 6 ? 4.277 -24.141 6.832 1 90.44 6 SER B CA 1
ATOM 1980 C C . SER B 1 6 ? 4.652 -23.141 5.742 1 90.44 6 SER B C 1
ATOM 1982 O O . SER B 1 6 ? 5.824 -23.031 5.375 1 90.44 6 SER B O 1
ATOM 1984 N N . ILE B 1 7 ? 3.766 -22.391 5.301 1 93.12 7 ILE B N 1
ATOM 1985 C CA . ILE B 1 7 ? 3.957 -21.438 4.207 1 93.12 7 ILE B CA 1
ATOM 1986 C C . ILE B 1 7 ? 4.906 -20.328 4.641 1 93.12 7 ILE B C 1
ATOM 1988 O O . ILE B 1 7 ? 5.773 -19.906 3.873 1 93.12 7 ILE B O 1
ATOM 1992 N N . LEU B 1 8 ? 4.809 -19.953 5.863 1 93.5 8 LEU B N 1
ATOM 1993 C CA . LEU B 1 8 ? 5.512 -18.75 6.305 1 93.5 8 LEU B CA 1
ATOM 1994 C C . LEU B 1 8 ? 6.707 -19.109 7.184 1 93.5 8 LEU B C 1
ATOM 1996 O O . LEU B 1 8 ? 7.219 -18.266 7.918 1 93.5 8 LEU B O 1
ATOM 2000 N N . GLN B 1 9 ? 7.09 -20.375 7.137 1 92.5 9 GLN B N 1
ATOM 2001 C CA . GLN B 1 9 ? 8.133 -20.844 8.039 1 92.5 9 GLN B CA 1
ATOM 2002 C C . GLN B 1 9 ? 9.438 -20.094 7.82 1 92.5 9 GLN B C 1
ATOM 2004 O O . GLN B 1 9 ? 10.273 -20.016 8.727 1 92.5 9 GLN B O 1
ATOM 2009 N N . PHE B 1 10 ? 9.609 -19.469 6.668 1 94.94 10 PHE B N 1
ATOM 2010 C CA . PHE B 1 10 ? 10.859 -18.781 6.387 1 94.94 10 PHE B CA 1
ATOM 2011 C C . PHE B 1 10 ? 10.664 -17.266 6.449 1 94.94 10 PHE B C 1
ATOM 2013 O O . PHE B 1 10 ? 11.531 -16.5 6.02 1 94.94 10 PHE B O 1
ATOM 2020 N N . GLY B 1 11 ? 9.516 -16.844 6.918 1 91.44 11 GLY B N 1
ATOM 2021 C CA . GLY B 1 11 ? 9.258 -15.43 7.105 1 91.44 11 GLY B CA 1
ATOM 2022 C C . GLY B 1 11 ? 7.93 -14.984 6.535 1 91.44 11 GLY B C 1
ATOM 2023 O O . GLY B 1 11 ? 7.441 -15.555 5.559 1 91.44 11 GLY B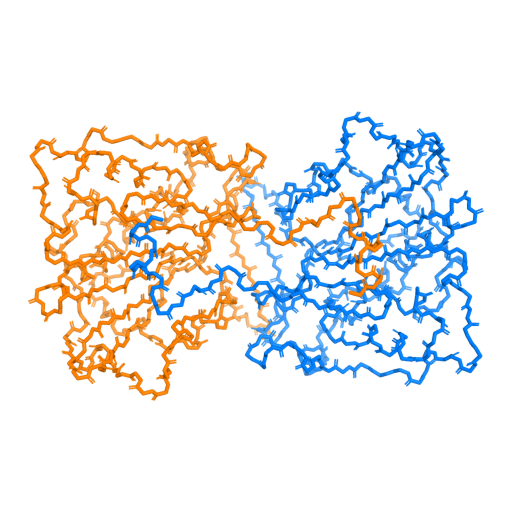 O 1
ATOM 2024 N N . ASP B 1 12 ? 7.383 -14.031 7.168 1 89.31 12 ASP B N 1
ATOM 2025 C CA . ASP B 1 12 ? 6.219 -13.312 6.66 1 89.31 12 ASP B CA 1
ATOM 2026 C C . ASP B 1 12 ? 6.641 -12.102 5.832 1 89.31 12 ASP B C 1
ATOM 2028 O O . ASP B 1 12 ? 7.238 -11.156 6.359 1 89.31 12 ASP B O 1
ATOM 2032 N N . PRO B 1 13 ? 6.352 -12.203 4.469 1 90 13 PRO B N 1
ATOM 2033 C CA . PRO B 1 13 ? 6.789 -11.078 3.637 1 90 13 PRO B CA 1
ATOM 2034 C C . PRO B 1 13 ? 6.289 -9.734 4.156 1 90 13 PRO B C 1
ATOM 2036 O O . PRO B 1 13 ? 6.91 -8.703 3.895 1 90 13 PRO B O 1
ATOM 2039 N N . GLY B 1 14 ? 5.336 -9.758 5.051 1 75.94 14 GLY B N 1
ATOM 2040 C CA . GLY B 1 14 ? 4.75 -8.531 5.566 1 75.94 14 GLY B CA 1
ATOM 2041 C C . GLY B 1 14 ? 3.414 -8.195 4.934 1 75.94 14 GLY B C 1
ATOM 2042 O O . GLY B 1 14 ? 2.684 -9.094 4.5 1 75.94 14 GLY B O 1
ATOM 2043 N N . THR B 1 15 ? 2.756 -7.086 5.098 1 62.47 15 THR B N 1
ATOM 2044 C CA . THR B 1 15 ? 2.953 -5.719 4.633 1 62.47 15 THR B CA 1
ATOM 2045 C C . THR B 1 15 ? 3.846 -4.941 5.594 1 62.47 15 THR B C 1
ATOM 2047 O O . THR B 1 15 ? 3.482 -4.73 6.754 1 62.47 15 THR B O 1
ATOM 2050 N N . ALA B 1 16 ? 5.086 -5.402 5.602 1 54.47 16 ALA B N 1
ATOM 2051 C CA . ALA B 1 16 ? 5.938 -4.809 6.633 1 54.47 16 ALA B CA 1
ATOM 2052 C C . ALA B 1 16 ? 5.715 -3.301 6.723 1 54.47 16 ALA B C 1
ATOM 2054 O O . ALA B 1 16 ? 5.867 -2.584 5.73 1 54.47 16 ALA B O 1
ATOM 2055 N N . ARG B 1 17 ? 4.707 -2.955 7.559 1 64.38 17 ARG B N 1
ATOM 2056 C CA . ARG B 1 17 ? 4.605 -1.56 7.973 1 64.38 17 ARG B CA 1
ATOM 2057 C C . ARG B 1 17 ? 5.715 -1.2 8.961 1 64.38 17 ARG B C 1
ATOM 2059 O O . ARG B 1 17 ? 6.148 -2.043 9.75 1 64.38 17 ARG B O 1
ATOM 2066 N N . ASP B 1 18 ? 6.332 -0.03 8.547 1 82.06 18 ASP B N 1
ATOM 2067 C CA . ASP B 1 18 ? 7.234 0.508 9.562 1 82.06 18 ASP B CA 1
ATOM 2068 C C . ASP B 1 18 ? 6.527 1.546 10.43 1 82.06 18 ASP B C 1
ATOM 2070 O O . ASP B 1 18 ? 6.012 2.545 9.922 1 82.06 18 ASP B O 1
ATOM 2074 N N . PHE B 1 19 ? 6.227 1.162 11.641 1 89.38 19 PHE B N 1
ATOM 2075 C CA . PHE B 1 19 ? 5.699 2.105 12.617 1 89.38 19 PHE B CA 1
ATOM 2076 C C . PHE B 1 19 ? 6.828 2.832 13.336 1 89.38 19 PHE B C 1
ATOM 2078 O O . PHE B 1 19 ? 7.664 2.201 13.984 1 89.38 19 PHE B O 1
ATOM 2085 N N . LEU B 1 20 ? 6.871 4.141 13.148 1 92.81 20 LEU B N 1
ATOM 2086 C CA . LEU B 1 20 ? 7.914 4.973 13.727 1 92.81 20 LEU B CA 1
ATOM 2087 C C . LEU B 1 20 ? 7.336 5.922 14.773 1 92.81 20 LEU B C 1
ATOM 2089 O O . LEU B 1 20 ? 6.41 6.684 14.477 1 92.81 20 LEU B O 1
ATOM 2093 N N . GLU B 1 21 ? 7.824 5.816 15.938 1 93.94 21 GLU B N 1
ATOM 2094 C CA . GLU B 1 21 ? 7.406 6.703 17.016 1 93.94 21 GLU B CA 1
ATOM 2095 C C . GLU B 1 21 ? 8.406 7.844 17.219 1 93.94 21 GLU B C 1
ATOM 2097 O O . GLU B 1 21 ? 9.602 7.605 17.391 1 93.94 21 GLU B O 1
ATOM 2102 N N . ARG B 1 22 ? 7.875 9.039 17.125 1 96.31 22 ARG B N 1
ATOM 2103 C CA . ARG B 1 22 ? 8.664 10.242 17.375 1 96.31 22 ARG B CA 1
ATOM 2104 C C . ARG B 1 22 ? 8.172 10.969 18.609 1 96.31 22 ARG B C 1
ATOM 2106 O O . ARG B 1 22 ? 7.211 10.539 19.25 1 96.31 22 ARG B O 1
ATOM 2113 N N . GLU B 1 23 ? 8.797 12.023 18.938 1 94.38 23 GLU B N 1
ATOM 2114 C CA . GLU B 1 23 ? 8.453 12.75 20.141 1 94.38 23 GLU B CA 1
ATOM 2115 C C . GLU B 1 23 ? 7.055 13.359 20.047 1 94.38 23 GLU B C 1
ATOM 2117 O O . GLU B 1 23 ? 6.309 13.391 21.031 1 94.38 23 GLU B O 1
ATOM 2122 N N . SER B 1 24 ? 6.723 13.836 18.844 1 95.94 24 SER B N 1
ATOM 2123 C CA . SER B 1 24 ? 5.504 14.633 18.734 1 95.94 24 SER B CA 1
ATOM 2124 C C . SER B 1 24 ? 4.516 14.008 17.766 1 95.94 24 SER B C 1
ATOM 2126 O O . SER B 1 24 ? 3.424 14.539 17.547 1 95.94 24 SER B O 1
ATOM 2128 N N . TYR B 1 25 ? 4.934 12.961 17.109 1 97.5 25 TYR B N 1
ATOM 2129 C CA . TYR B 1 25 ? 4.074 12.328 16.125 1 97.5 25 TYR B CA 1
ATOM 2130 C C . TYR B 1 25 ? 4.453 10.859 15.938 1 97.5 25 TYR B C 1
ATOM 2132 O O . TYR B 1 25 ? 5.504 10.422 16.406 1 97.5 25 TYR B O 1
ATOM 2140 N N . VAL B 1 26 ? 3.566 10.141 15.375 1 96.25 26 VAL B N 1
ATOM 2141 C CA . VAL B 1 26 ? 3.836 8.773 14.953 1 96.25 26 VAL B CA 1
ATOM 2142 C C . VAL B 1 26 ? 3.604 8.633 13.453 1 96.25 26 VAL B C 1
ATOM 2144 O O . VAL B 1 26 ? 2.883 9.43 12.852 1 96.25 26 VAL B O 1
ATOM 2147 N N . ILE B 1 27 ? 4.285 7.629 12.898 1 95.25 27 ILE B N 1
ATOM 2148 C CA . ILE B 1 27 ? 4.207 7.445 11.453 1 95.25 27 ILE B CA 1
ATOM 2149 C C . ILE B 1 27 ? 3.996 5.969 11.125 1 95.25 27 ILE B C 1
ATOM 2151 O O . ILE B 1 27 ? 4.617 5.098 11.742 1 95.25 27 ILE B O 1
ATOM 2155 N N . SER B 1 28 ? 3.062 5.707 10.289 1 94.31 28 SER B N 1
ATOM 2156 C CA . SER B 1 28 ? 3.033 4.461 9.531 1 94.31 28 SER B CA 1
ATOM 2157 C C . SER B 1 28 ? 3.619 4.645 8.141 1 94.31 28 SER B C 1
ATOM 2159 O O . SER B 1 28 ? 2.988 5.254 7.27 1 94.31 28 SER B O 1
ATOM 2161 N N . TYR B 1 29 ? 4.828 4.062 7.938 1 95.06 29 TYR B N 1
ATOM 2162 C CA . TYR B 1 29 ? 5.602 4.297 6.723 1 95.06 29 TYR B CA 1
ATOM 2163 C C . TYR B 1 29 ? 5.297 3.236 5.672 1 95.06 29 TYR B C 1
ATOM 2165 O O . TYR B 1 29 ? 5.266 2.041 5.977 1 95.06 29 TYR B O 1
ATOM 2173 N N . ASN B 1 30 ? 4.996 3.686 4.465 1 94 30 ASN B N 1
ATOM 2174 C CA . ASN B 1 30 ? 4.746 2.826 3.312 1 94 30 ASN B CA 1
ATOM 2175 C C . ASN B 1 30 ? 6.023 2.576 2.512 1 94 30 ASN B C 1
ATOM 2177 O O . ASN B 1 30 ? 6.48 3.451 1.776 1 94 30 ASN B O 1
ATOM 2181 N N . ARG B 1 31 ? 6.535 1.38 2.631 1 94.5 31 ARG B N 1
ATOM 2182 C CA . ARG B 1 31 ? 7.793 1.027 1.979 1 94.5 31 ARG B CA 1
ATOM 2183 C C . ARG B 1 31 ? 7.652 1.072 0.462 1 94.5 31 ARG B C 1
ATOM 2185 O O . ARG B 1 31 ? 8.594 1.44 -0.242 1 94.5 31 ARG B O 1
ATOM 2192 N N . ARG B 1 32 ? 6.523 0.726 -0.042 1 94.88 32 ARG B N 1
ATOM 2193 C CA . ARG B 1 32 ? 6.32 0.664 -1.485 1 94.88 32 ARG B CA 1
ATOM 2194 C C . ARG B 1 32 ? 6.414 2.051 -2.111 1 94.88 32 ARG B C 1
ATOM 2196 O O . ARG B 1 32 ? 7.113 2.244 -3.107 1 94.88 32 ARG B O 1
ATOM 2203 N N . ASP B 1 33 ? 5.723 3.006 -1.485 1 96.19 33 ASP B N 1
ATOM 2204 C CA . ASP B 1 33 ? 5.613 4.336 -2.07 1 96.19 33 ASP B CA 1
ATOM 2205 C C . ASP B 1 33 ? 6.711 5.262 -1.546 1 96.19 33 ASP B C 1
ATOM 2207 O O . ASP B 1 33 ? 6.926 6.348 -2.086 1 96.19 33 ASP B O 1
ATOM 2211 N N . ARG B 1 34 ? 7.402 4.891 -0.506 1 96.94 34 ARG B N 1
ATOM 2212 C CA . ARG B 1 34 ? 8.453 5.656 0.158 1 96.94 34 ARG B CA 1
ATOM 2213 C C . ARG B 1 34 ? 7.898 6.957 0.733 1 96.94 34 ARG B C 1
ATOM 2215 O O . ARG B 1 34 ? 8.555 7.996 0.669 1 96.94 34 ARG B O 1
ATOM 2222 N N . VAL B 1 35 ? 6.668 6.883 1.2 1 96.94 35 VAL B N 1
ATOM 2223 C CA . VAL B 1 35 ? 6.02 7.961 1.941 1 96.94 35 VAL B CA 1
ATOM 2224 C C . VAL B 1 35 ? 5.172 7.371 3.066 1 96.94 35 VAL B C 1
ATOM 2226 O O . VAL B 1 35 ? 4.961 6.16 3.127 1 96.94 35 VAL B O 1
ATOM 2229 N N . ALA B 1 36 ? 4.734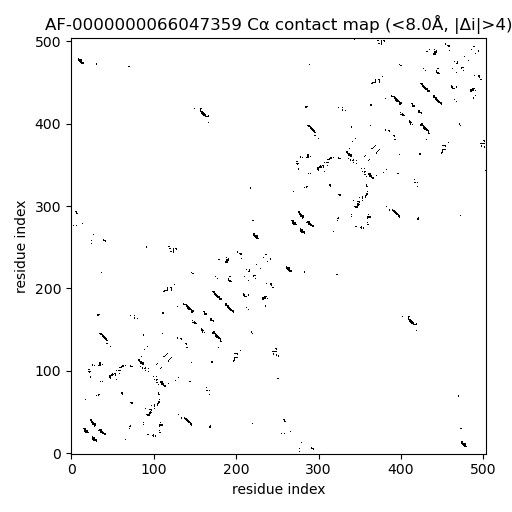 8.25 3.955 1 95.94 36 ALA B N 1
ATOM 2230 C CA . ALA B 1 36 ? 3.854 7.785 5.023 1 95.94 36 ALA B CA 1
ATOM 2231 C C . ALA B 1 36 ? 2.502 7.344 4.469 1 95.94 36 ALA B C 1
ATOM 2233 O O . ALA B 1 36 ? 1.981 7.949 3.529 1 95.94 36 ALA B O 1
ATOM 2234 N N . SER B 1 37 ? 1.963 6.242 5.043 1 95.06 37 SER B N 1
ATOM 2235 C CA . SER B 1 37 ? 0.537 5.992 4.859 1 95.06 37 SER B CA 1
ATOM 2236 C C . SER B 1 37 ? -0.303 6.98 5.664 1 95.06 37 SER B C 1
ATOM 2238 O O . SER B 1 37 ? -1.365 7.41 5.211 1 95.06 37 SER B O 1
ATOM 2240 N N . TRP B 1 38 ? 0.208 7.219 6.855 1 96.12 38 TRP B N 1
ATOM 2241 C CA . TRP B 1 38 ? -0.389 8.227 7.723 1 96.12 38 TRP B CA 1
ATOM 2242 C C . TRP B 1 38 ? 0.59 8.656 8.812 1 96.12 38 TRP B C 1
ATOM 2244 O O . TRP B 1 38 ? 1.499 7.902 9.172 1 96.12 38 TRP B O 1
ATOM 2254 N N . THR B 1 39 ? 0.464 9.859 9.203 1 97.25 39 THR B N 1
ATOM 2255 C CA . THR B 1 39 ? 1.04 10.375 10.438 1 97.25 39 THR B CA 1
ATOM 2256 C C . THR B 1 39 ? -0.057 10.766 11.43 1 97.25 39 THR B C 1
ATOM 2258 O O . THR B 1 39 ? -1.164 11.125 11.023 1 97.25 39 THR B O 1
ATOM 2261 N N . GLY B 1 40 ? 0.215 10.578 12.703 1 97.69 40 GLY B N 1
ATOM 2262 C CA . GLY B 1 40 ? -0.719 10.961 13.75 1 97.69 40 GLY B CA 1
ATOM 2263 C C . GLY B 1 40 ? -0.126 11.938 14.75 1 97.69 40 GLY B C 1
ATOM 2264 O O . GLY B 1 40 ? 1.038 11.805 15.141 1 97.69 40 GLY B O 1
ATOM 2265 N N . GLU B 1 41 ? -0.904 12.93 15.117 1 98.19 41 GLU B N 1
ATOM 2266 C CA . GLU B 1 41 ? -0.519 13.922 16.109 1 98.19 41 GLU B CA 1
ATOM 2267 C C . GLU B 1 41 ? -1.627 14.133 17.141 1 98.19 41 GLU B C 1
ATOM 2269 O O . GLU B 1 41 ? -2.807 13.938 16.844 1 98.19 41 GLU B O 1
ATOM 2274 N N . HIS B 1 42 ? -1.263 14.398 18.312 1 98.25 42 HIS B N 1
ATOM 2275 C CA . HIS B 1 42 ? -2.123 14.938 19.359 1 98.25 42 HIS B CA 1
ATOM 2276 C C . HIS B 1 42 ? -1.687 16.344 19.766 1 98.25 42 HIS B C 1
ATOM 2278 O O . HIS B 1 42 ? -0.64 16.516 20.391 1 98.25 42 HIS B O 1
ATOM 2284 N N . LEU B 1 43 ? -2.502 17.359 19.359 1 97.94 43 LEU B N 1
ATOM 2285 C CA . LEU B 1 43 ? -2.17 18.75 19.609 1 97.94 43 LEU B CA 1
ATOM 2286 C C . LEU B 1 43 ? -2.975 19.297 20.781 1 97.94 43 LEU B C 1
ATOM 2288 O O . LEU B 1 43 ? -4.176 19.047 20.891 1 97.94 43 LEU B O 1
ATOM 2292 N N . THR B 1 44 ? -2.371 19.938 21.641 1 97.56 44 THR B N 1
ATOM 2293 C CA . THR B 1 44 ? -2.947 20.719 22.734 1 97.56 44 THR B CA 1
ATOM 2294 C C . THR B 1 44 ? -2.354 22.125 22.766 1 97.56 44 THR B C 1
ATOM 2296 O O . THR B 1 44 ? -1.32 22.391 22.141 1 97.56 44 THR B O 1
ATOM 2299 N N . ALA B 1 45 ? -3.055 23.016 23.469 1 97.81 45 ALA B N 1
ATOM 2300 C CA . ALA B 1 45 ? -2.482 24.359 23.641 1 97.81 45 ALA B CA 1
ATOM 2301 C C . ALA B 1 45 ? -1.071 24.281 24.219 1 97.81 45 ALA B C 1
ATOM 2303 O O . ALA B 1 45 ? -0.176 25 23.781 1 97.81 45 ALA B O 1
ATOM 2304 N N . ASP B 1 46 ? -0.811 23.391 25.109 1 97 46 ASP B N 1
ATOM 2305 C CA . ASP B 1 46 ? 0.482 23.266 25.781 1 97 46 ASP B CA 1
ATOM 2306 C C . ASP B 1 46 ? 1.533 22.703 24.812 1 97 46 ASP B C 1
ATOM 2308 O O . ASP B 1 46 ? 2.686 23.141 24.828 1 97 46 ASP B O 1
ATOM 2312 N N . SER B 1 47 ? 1.154 21.719 24.031 1 95.56 47 SER B N 1
ATOM 2313 C CA . SER B 1 47 ? 2.117 21.094 23.125 1 95.56 47 SER B CA 1
ATOM 2314 C C . SER B 1 47 ? 2.592 22.062 22.062 1 95.56 47 SER B C 1
ATOM 2316 O O . SER B 1 47 ? 3.615 21.844 21.406 1 95.56 47 SER B O 1
ATOM 2318 N N . LEU B 1 48 ? 1.81 23.188 21.891 1 97.56 48 LEU B N 1
ATOM 2319 C CA . LEU B 1 48 ? 2.117 24.141 20.828 1 97.56 48 LEU B CA 1
ATOM 2320 C C . LEU B 1 48 ? 2.877 25.344 21.375 1 97.56 48 LEU B C 1
ATOM 2322 O O . LEU B 1 48 ? 3.152 26.297 20.641 1 97.56 48 LEU B O 1
ATOM 2326 N N . LYS B 1 49 ? 3.193 25.297 22.625 1 97.62 49 LYS B N 1
ATOM 2327 C CA . LYS B 1 49 ? 4.047 26.328 23.188 1 97.62 49 LYS B CA 1
ATOM 2328 C C . LYS B 1 49 ? 5.508 26.109 22.797 1 97.62 49 LYS B C 1
ATOM 2330 O O . LYS B 1 49 ? 6.07 25.047 23.047 1 97.62 49 LYS B O 1
ATOM 2335 N N . THR B 1 50 ? 6.023 27.141 22.25 1 97.56 50 THR B N 1
ATOM 2336 C CA . THR B 1 50 ? 7.41 27.031 21.812 1 97.56 50 THR B CA 1
ATOM 2337 C C . THR B 1 50 ? 8.352 26.953 23 1 97.56 50 THR B C 1
ATOM 2339 O O . THR B 1 50 ? 8.281 27.781 23.922 1 97.56 50 THR B O 1
ATOM 2342 N N . GLY B 1 51 ? 9.156 25.938 22.984 1 97.56 51 GLY B N 1
ATOM 2343 C CA . GLY B 1 51 ? 10.156 25.797 24.031 1 97.56 51 GLY B CA 1
ATOM 2344 C C . GLY B 1 51 ? 11.289 26.797 23.906 1 97.56 51 GLY B C 1
ATOM 2345 O O . GLY B 1 51 ? 11.477 27.422 22.859 1 97.56 51 GLY B O 1
ATOM 2346 N N . ASP B 1 52 ? 12.008 26.922 24.953 1 97.19 52 ASP B N 1
ATOM 2347 C CA . ASP B 1 52 ? 13.148 27.844 24.969 1 97.19 52 ASP B CA 1
ATOM 2348 C C . ASP B 1 52 ? 14.211 27.406 23.969 1 97.19 52 ASP B C 1
ATOM 2350 O O . ASP B 1 52 ? 14.656 26.266 23.969 1 97.19 52 ASP B O 1
ATOM 2354 N N . GLY B 1 53 ? 14.539 28.328 23.125 1 97.44 53 GLY B N 1
ATOM 2355 C CA . GLY B 1 53 ? 15.648 28.109 22.219 1 97.44 53 GLY B CA 1
ATOM 2356 C C . GLY B 1 53 ? 15.273 27.297 20.984 1 97.44 53 GLY B C 1
ATOM 2357 O O . GLY B 1 53 ? 16.109 27.047 20.125 1 97.44 53 GLY B O 1
ATOM 2358 N N . VAL B 1 54 ? 14.094 26.797 20.953 1 97.69 54 VAL B N 1
ATOM 2359 C CA . VAL B 1 54 ? 13.656 26 19.812 1 97.69 54 VAL B CA 1
ATOM 2360 C C . VAL B 1 54 ? 13.547 26.875 18.562 1 97.69 54 VAL B C 1
ATOM 2362 O O . VAL B 1 54 ? 12.969 27.969 18.625 1 97.69 54 VAL B O 1
ATOM 2365 N N . ASP B 1 55 ? 14.164 26.422 17.469 1 97.38 55 ASP B N 1
ATOM 2366 C CA . ASP B 1 55 ? 14.227 27.188 16.234 1 97.38 55 ASP B CA 1
ATOM 2367 C C . ASP B 1 55 ? 14.227 26.266 15.016 1 97.38 55 ASP B C 1
ATOM 2369 O O . ASP B 1 55 ? 15.07 25.375 14.898 1 97.38 55 ASP B O 1
ATOM 2373 N N . ARG B 1 56 ? 13.32 26.547 14.156 1 96 56 ARG B N 1
ATOM 2374 C CA . ARG B 1 56 ? 13.18 25.734 12.953 1 96 56 ARG B CA 1
ATOM 2375 C C . ARG B 1 56 ? 14.453 25.781 12.109 1 96 56 ARG B C 1
ATOM 2377 O O . ARG B 1 56 ? 14.805 24.781 11.461 1 96 56 ARG B O 1
ATOM 2384 N N . ASP B 1 57 ? 15.18 26.875 12.117 1 96.31 57 ASP B N 1
ATOM 2385 C CA . ASP B 1 57 ? 16.375 27.047 11.305 1 96.31 57 ASP B CA 1
ATOM 2386 C C . ASP B 1 57 ? 17.484 26.094 11.734 1 96.31 57 ASP B C 1
ATOM 2388 O O . ASP B 1 57 ? 18.469 25.906 11.016 1 96.31 57 ASP B O 1
ATOM 2392 N N . HIS B 1 58 ? 17.328 25.531 12.867 1 96.81 58 HIS B N 1
ATOM 2393 C CA . HIS B 1 58 ? 18.312 24.578 13.359 1 96.81 58 HIS B CA 1
ATOM 2394 C C . HIS B 1 58 ? 18.016 23.172 12.875 1 96.81 58 HIS B C 1
ATOM 2396 O O . HIS B 1 58 ? 18.812 22.25 13.094 1 96.81 58 HIS B O 1
ATOM 2402 N N . SER B 1 59 ? 16.953 23 12.258 1 98 59 SER B N 1
ATOM 2403 C CA . SER B 1 59 ? 16.531 21.688 11.789 1 98 59 SER B CA 1
ATOM 2404 C C . SER B 1 59 ? 16.859 21.5 10.312 1 98 59 SER B C 1
ATOM 2406 O O . SER B 1 59 ? 16.672 22.422 9.516 1 98 59 SER B O 1
ATOM 2408 N N . LYS B 1 60 ? 17.344 20.328 9.977 1 98.12 60 LYS B N 1
ATOM 2409 C CA . LYS B 1 60 ? 17.719 20.031 8.602 1 98.12 60 LYS B CA 1
ATOM 2410 C C . LYS B 1 60 ? 17.047 18.734 8.133 1 98.12 60 LYS B C 1
ATOM 2412 O O . LYS B 1 60 ? 16.953 17.766 8.891 1 98.12 60 LYS B O 1
ATOM 2417 N N . PHE B 1 61 ? 16.703 18.812 6.887 1 98.56 61 PHE B N 1
ATOM 2418 C CA . PHE B 1 61 ? 16.188 17.578 6.285 1 98.56 61 PHE B CA 1
ATOM 2419 C C . PHE B 1 61 ? 17.234 16.484 6.305 1 98.56 61 PHE B C 1
ATOM 2421 O O . PHE B 1 61 ? 18.422 16.734 6.039 1 98.56 61 PHE B O 1
ATOM 2428 N N . LYS B 1 62 ? 16.766 15.281 6.625 1 98.25 62 LYS B N 1
ATOM 2429 C CA . LYS B 1 62 ? 17.703 14.156 6.652 1 98.25 62 LYS B CA 1
ATOM 2430 C C . LYS B 1 62 ? 16.969 12.836 6.391 1 98.25 62 LYS B C 1
ATOM 2432 O O . LYS B 1 62 ? 15.773 12.727 6.633 1 98.25 62 LYS B O 1
ATOM 2437 N N . GLU B 1 63 ? 17.719 11.938 5.855 1 98.38 63 GLU B N 1
ATOM 2438 C CA . GLU B 1 63 ? 17.203 10.586 5.715 1 98.38 63 GLU B CA 1
ATOM 2439 C C . GLU B 1 63 ? 16.859 9.977 7.074 1 98.38 63 GLU B C 1
ATOM 2441 O O . GLU B 1 63 ? 17.469 10.32 8.086 1 98.38 63 GLU B O 1
ATOM 2446 N N . ASP B 1 64 ? 15.891 9.203 7.121 1 98.12 64 ASP B N 1
ATOM 2447 C CA . ASP B 1 64 ? 15.469 8.57 8.367 1 98.12 64 ASP B CA 1
ATOM 2448 C C . ASP B 1 64 ? 16.203 7.25 8.586 1 98.12 64 ASP B C 1
ATOM 2450 O O . ASP B 1 64 ? 15.961 6.27 7.879 1 98.12 64 ASP B O 1
ATOM 2454 N N . PRO B 1 65 ? 17.062 7.145 9.531 1 96.81 65 PRO B N 1
ATOM 2455 C CA . PRO B 1 65 ? 17.859 5.93 9.719 1 96.81 65 PRO B CA 1
ATOM 2456 C C . PRO B 1 65 ? 17.016 4.75 10.211 1 96.81 65 PRO B C 1
ATOM 2458 O O . PRO B 1 65 ? 17.484 3.605 10.188 1 96.81 65 PRO B O 1
ATOM 2461 N N . ASP B 1 66 ? 15.82 5.051 10.688 1 96.06 66 ASP B N 1
ATOM 2462 C CA . ASP B 1 66 ? 14.977 3.977 11.203 1 96.06 66 ASP B CA 1
ATOM 2463 C C . ASP B 1 66 ? 14.242 3.26 10.07 1 96.06 66 ASP B C 1
ATOM 2465 O O . ASP B 1 66 ? 13.633 2.211 10.281 1 96.06 66 ASP B O 1
ATOM 2469 N N . VAL B 1 67 ? 14.273 3.75 8.867 1 95.62 67 VAL B N 1
ATOM 2470 C CA . VAL B 1 67 ? 13.758 3.072 7.684 1 95.62 67 VAL B CA 1
ATOM 2471 C C . VAL B 1 67 ? 14.867 2.25 7.031 1 95.62 67 VAL B C 1
ATOM 2473 O O . VAL B 1 67 ? 15.953 2.768 6.758 1 95.62 67 VAL B O 1
ATOM 2476 N N . PRO B 1 68 ? 14.602 0.955 6.809 1 93.75 68 PRO B N 1
ATOM 2477 C CA . PRO B 1 68 ? 15.633 0.178 6.113 1 93.75 68 PRO B CA 1
ATOM 2478 C C . PRO B 1 68 ? 16.078 0.832 4.809 1 93.75 68 PRO B C 1
ATOM 2480 O O . PRO B 1 68 ? 15.258 1.383 4.074 1 93.75 68 PRO B O 1
ATOM 2483 N N . SER B 1 69 ? 17.344 0.737 4.52 1 95.56 69 SER B N 1
ATOM 2484 C CA . SER B 1 69 ? 17.969 1.455 3.41 1 95.56 69 SER B CA 1
ATOM 2485 C C . SER B 1 69 ? 17.281 1.127 2.086 1 95.56 69 SER B C 1
ATOM 2487 O O . SER B 1 69 ? 17.109 2 1.232 1 95.56 69 SER B O 1
ATOM 2489 N N . LEU B 1 70 ? 16.844 -0.071 1.95 1 94.62 70 LEU B N 1
ATOM 2490 C CA . LEU B 1 70 ? 16.219 -0.515 0.707 1 94.62 70 LEU B CA 1
ATOM 2491 C C . LEU B 1 70 ? 14.93 0.262 0.434 1 94.62 70 LEU B C 1
ATOM 2493 O O . LEU B 1 70 ? 14.516 0.395 -0.718 1 94.62 70 LEU B O 1
ATOM 2497 N N . PHE B 1 71 ? 14.328 0.786 1.494 1 95.88 71 PHE B N 1
ATOM 2498 C CA . PHE B 1 71 ? 13.008 1.396 1.376 1 95.88 71 PHE B CA 1
ATOM 2499 C C . PHE B 1 71 ? 13.062 2.877 1.729 1 95.88 71 PHE B C 1
ATOM 2501 O O . PHE B 1 71 ? 12.023 3.51 1.936 1 95.88 71 PHE B O 1
ATOM 2508 N N . ARG B 1 72 ? 14.234 3.447 1.736 1 96.62 72 ARG B N 1
ATOM 2509 C CA . ARG B 1 72 ? 14.438 4.797 2.248 1 96.62 72 ARG B CA 1
ATOM 2510 C C . ARG B 1 72 ? 14.344 5.828 1.127 1 96.62 72 ARG B C 1
ATOM 2512 O O . ARG B 1 72 ? 14.836 5.598 0.021 1 96.62 72 ARG B O 1
ATOM 2519 N N . SER B 1 73 ? 13.602 6.855 1.387 1 98.19 73 SER B N 1
ATOM 2520 C CA . SER B 1 73 ? 13.758 8.039 0.546 1 98.19 73 SER B CA 1
ATOM 2521 C C . SER B 1 73 ? 15.047 8.789 0.879 1 98.19 73 SER B C 1
ATOM 2523 O O . SER B 1 73 ? 15.461 8.828 2.039 1 98.19 73 SER B O 1
ATOM 2525 N N . THR B 1 74 ? 15.617 9.398 -0.093 1 98.44 74 THR B N 1
ATOM 2526 C CA . THR B 1 74 ? 16.875 10.109 0.087 1 98.44 74 THR B CA 1
ATOM 2527 C C . THR B 1 74 ? 16.75 11.57 -0.354 1 98.44 74 THR B C 1
ATOM 2529 O O . THR B 1 74 ? 15.781 11.93 -1.027 1 98.44 74 THR B O 1
ATOM 2532 N N . LEU B 1 75 ? 17.688 12.359 0.098 1 98.38 75 LEU B N 1
ATOM 2533 C CA . LEU B 1 75 ? 17.688 13.758 -0.307 1 98.38 75 LEU B CA 1
ATOM 2534 C C . LEU B 1 75 ? 17.828 13.891 -1.82 1 98.38 75 LEU B C 1
ATOM 2536 O O . LEU B 1 75 ? 17.25 14.805 -2.424 1 98.38 75 LEU B O 1
ATOM 2540 N N . ALA B 1 76 ? 18.531 13.008 -2.449 1 98.25 76 ALA B N 1
ATOM 2541 C CA . ALA B 1 76 ? 18.734 13.023 -3.895 1 98.25 76 ALA B CA 1
ATOM 2542 C C . ALA B 1 76 ? 17.422 12.836 -4.645 1 98.25 76 ALA B C 1
ATOM 2544 O O . ALA B 1 76 ? 17.25 13.344 -5.754 1 98.25 76 ALA B O 1
ATOM 2545 N N . ASP B 1 77 ? 16.5 12.156 -4.07 1 98.56 77 ASP B N 1
ATOM 2546 C CA . ASP B 1 77 ? 15.195 11.953 -4.699 1 98.56 77 ASP B CA 1
ATOM 2547 C C . ASP B 1 77 ? 14.492 13.289 -4.949 1 98.56 77 ASP B C 1
ATOM 2549 O O . ASP B 1 77 ? 13.875 13.484 -6 1 98.56 77 ASP B O 1
ATOM 2553 N N . TYR B 1 78 ? 14.633 14.156 -4.051 1 98.31 78 TYR B N 1
ATOM 2554 C CA . TYR B 1 78 ? 13.883 15.406 -4.082 1 98.31 78 TYR B CA 1
ATOM 2555 C C . TYR B 1 78 ? 14.656 16.484 -4.832 1 98.31 78 TYR B C 1
ATOM 2557 O O . TYR B 1 78 ? 14.062 17.453 -5.324 1 98.31 78 TYR B O 1
ATOM 2565 N N . SER B 1 79 ? 15.977 16.391 -4.84 1 97.44 79 SER B N 1
ATOM 2566 C CA . SER B 1 79 ? 16.812 17.422 -5.445 1 97.44 79 SER B CA 1
ATOM 2567 C C . SER B 1 79 ? 16.469 17.625 -6.918 1 97.44 79 SER B C 1
ATOM 2569 O O . SER B 1 79 ? 16.531 16.688 -7.711 1 97.44 79 SER B O 1
ATOM 2571 N N . GLY B 1 80 ? 16.016 18.828 -7.289 1 96.5 80 GLY B N 1
ATOM 2572 C CA . GLY B 1 80 ? 15.711 19.156 -8.672 1 96.5 80 GLY B CA 1
ATOM 2573 C C . GLY B 1 80 ? 14.43 18.5 -9.164 1 96.5 80 GLY B C 1
ATOM 2574 O O . GLY B 1 80 ? 14.188 18.438 -10.367 1 96.5 80 GLY B O 1
ATOM 2575 N N . SER B 1 81 ? 13.617 17.984 -8.305 1 97.19 81 SER B N 1
ATOM 2576 C CA . SER B 1 81 ? 12.438 17.219 -8.68 1 97.19 81 SER B CA 1
ATOM 2577 C C . SER B 1 81 ? 11.289 18.141 -9.094 1 97.19 81 SER B C 1
ATOM 2579 O O . SER B 1 81 ? 10.359 17.703 -9.766 1 97.19 81 SER B O 1
ATOM 2581 N N . GLY B 1 82 ? 11.328 19.375 -8.617 1 97.44 82 GLY B N 1
ATOM 2582 C CA . GLY B 1 82 ? 10.211 20.297 -8.797 1 97.44 82 GLY B CA 1
ATOM 2583 C C . GLY B 1 82 ? 9.164 20.188 -7.699 1 97.44 82 GLY B C 1
ATOM 2584 O O . GLY B 1 82 ? 8.188 20.938 -7.684 1 97.44 82 GLY B O 1
ATOM 2585 N N . PHE B 1 83 ? 9.375 19.266 -6.805 1 98.62 83 PHE B N 1
ATOM 2586 C CA . PHE B 1 83 ? 8.461 19.109 -5.676 1 98.62 83 PHE B CA 1
ATOM 2587 C C . PHE B 1 83 ? 9.141 19.5 -4.371 1 98.62 83 PHE B C 1
ATOM 2589 O O . PHE B 1 83 ? 10.359 19.359 -4.23 1 98.62 83 PHE B O 1
ATOM 2596 N N . ASP B 1 84 ? 8.359 20 -3.477 1 98.69 84 ASP B N 1
ATOM 2597 C CA . ASP B 1 84 ? 8.844 20.281 -2.131 1 98.69 84 ASP B CA 1
ATOM 2598 C C . ASP B 1 84 ? 8.867 19.031 -1.269 1 98.69 84 ASP B C 1
ATOM 2600 O O . ASP B 1 84 ? 8.172 18.047 -1.564 1 98.69 84 ASP B O 1
ATOM 2604 N N . ARG B 1 85 ? 9.727 19.062 -0.272 1 98.62 85 ARG B N 1
ATOM 2605 C CA . ARG B 1 85 ? 9.68 18.094 0.813 1 98.62 85 ARG B CA 1
ATOM 2606 C C . ARG B 1 85 ? 8.594 18.453 1.824 1 98.62 85 ARG B C 1
ATOM 2608 O O . ARG B 1 85 ? 8.883 19.031 2.869 1 98.62 85 ARG B O 1
ATOM 2615 N N . GLY B 1 86 ? 7.352 18.047 1.493 1 98.62 86 GLY B N 1
ATOM 2616 C CA . GLY B 1 86 ? 6.203 18.453 2.293 1 98.62 86 GLY B CA 1
ATOM 2617 C C . GLY B 1 86 ? 6.051 17.641 3.564 1 98.62 86 GLY B C 1
ATOM 2618 O O . GLY B 1 86 ? 6 16.406 3.518 1 98.62 86 GLY B O 1
ATOM 2619 N N . HIS B 1 87 ? 5.91 18.312 4.672 1 98.75 87 HIS B N 1
ATOM 2620 C CA . HIS B 1 87 ? 5.723 17.672 5.965 1 98.75 87 HIS B CA 1
ATOM 2621 C C . HIS B 1 87 ? 4.336 17.047 6.07 1 98.75 87 HIS B C 1
ATOM 2623 O O . HIS B 1 87 ? 3.348 17.625 5.629 1 98.75 87 HIS B O 1
ATOM 2629 N N . MET B 1 88 ? 4.254 15.82 6.613 1 98.69 88 MET B N 1
ATOM 2630 C CA . MET B 1 88 ? 2.984 15.242 7.051 1 98.69 88 MET B CA 1
ATOM 2631 C C . MET B 1 88 ? 2.633 15.719 8.461 1 98.69 88 MET B C 1
ATOM 2633 O O . MET B 1 88 ? 1.51 16.156 8.711 1 98.69 88 MET B O 1
ATOM 2637 N N . ALA B 1 89 ? 3.564 15.617 9.367 1 98.5 89 ALA B N 1
ATOM 2638 C CA . ALA B 1 89 ? 3.543 16.328 10.648 1 98.5 89 ALA B CA 1
ATOM 2639 C C . ALA B 1 89 ? 4.441 17.562 10.609 1 98.5 89 ALA B C 1
ATOM 2641 O O . ALA B 1 89 ? 5.668 17.438 10.656 1 98.5 89 ALA B O 1
ATOM 2642 N N . PRO B 1 90 ? 3.855 18.75 10.562 1 98.44 90 PRO B N 1
ATOM 2643 C CA . PRO B 1 90 ? 4.66 19.953 10.289 1 98.44 90 PRO B CA 1
ATOM 2644 C C . PRO B 1 90 ? 5.5 20.375 11.484 1 98.44 90 PRO B C 1
ATOM 2646 O O . PRO B 1 90 ? 5.125 20.125 12.633 1 98.44 90 PRO B O 1
ATOM 2649 N N . ALA B 1 91 ? 6.566 21.047 11.211 1 98.31 91 ALA B N 1
ATOM 2650 C CA . ALA B 1 91 ? 7.48 21.547 12.234 1 98.31 91 ALA B CA 1
ATOM 2651 C C . ALA B 1 91 ? 6.758 22.453 13.227 1 98.31 91 ALA B C 1
ATOM 2653 O O . ALA B 1 91 ? 7.043 22.422 14.422 1 98.31 91 ALA B O 1
ATOM 2654 N N . GLY B 1 92 ? 5.805 23.234 12.734 1 97.69 92 GLY B N 1
ATOM 2655 C CA . GLY B 1 92 ? 5.066 24.156 13.57 1 97.69 92 GLY B CA 1
ATOM 2656 C C . GLY B 1 92 ? 4.246 23.484 14.648 1 97.69 92 GLY B C 1
ATOM 2657 O O . GLY B 1 92 ? 3.783 24.125 15.586 1 97.69 92 GLY B O 1
ATOM 2658 N N . ASP B 1 93 ? 4.043 22.172 14.5 1 98.06 93 ASP B N 1
ATOM 2659 C CA . ASP B 1 93 ? 3.293 21.406 15.492 1 98.06 93 ASP B CA 1
ATOM 2660 C C . ASP B 1 93 ? 4.223 20.812 16.547 1 98.06 93 ASP B C 1
ATOM 2662 O O . ASP B 1 93 ? 3.764 20.203 17.516 1 98.06 93 ASP B O 1
ATOM 2666 N N . ALA B 1 94 ? 5.523 20.844 16.328 1 97.62 94 ALA B N 1
ATOM 2667 C CA . ALA B 1 94 ? 6.504 20.188 17.188 1 97.62 94 ALA B CA 1
ATOM 2668 C C . ALA B 1 94 ? 7.516 21.188 17.734 1 97.62 94 ALA B C 1
ATOM 2670 O O . ALA B 1 94 ? 8.727 20.984 17.625 1 97.62 94 ALA B O 1
ATOM 2671 N N . VAL B 1 95 ? 7.035 22.156 18.516 1 97.94 95 VAL B N 1
ATOM 2672 C CA . VAL B 1 95 ? 7.867 23.297 18.828 1 97.94 95 VAL B CA 1
ATOM 2673 C C . VAL B 1 95 ? 8.289 23.234 20.297 1 97.94 95 VAL B C 1
ATOM 2675 O O . VAL B 1 95 ? 9 24.125 20.781 1 97.94 95 VAL B O 1
ATOM 2678 N N . ALA B 1 96 ? 7.859 22.219 21.031 1 96.38 96 ALA B N 1
ATOM 2679 C CA . ALA B 1 96 ? 8.109 22.156 22.469 1 96.38 96 ALA B CA 1
ATOM 2680 C C . ALA B 1 96 ? 9.594 21.969 22.766 1 96.38 96 ALA B C 1
ATOM 2682 O O . ALA B 1 96 ? 10.109 22.484 23.75 1 96.38 96 ALA B O 1
ATOM 2683 N N . THR B 1 97 ? 10.273 21.156 22 1 97.38 97 THR B N 1
ATOM 2684 C CA . THR B 1 97 ? 11.711 20.922 22.125 1 97.38 97 THR B CA 1
ATOM 2685 C C . THR B 1 97 ? 12.383 20.875 20.766 1 97.38 97 THR B C 1
ATOM 2687 O O . THR B 1 97 ? 11.734 20.562 19.766 1 97.38 97 THR B O 1
ATOM 2690 N N . GLN B 1 98 ? 13.719 21.156 20.75 1 98.06 98 GLN B N 1
ATOM 2691 C CA . GLN B 1 98 ? 14.461 21.125 19.484 1 98.06 98 GLN B CA 1
ATOM 2692 C C . GLN B 1 98 ? 14.484 19.734 18.891 1 98.06 98 GLN B C 1
ATOM 2694 O O . GLN B 1 98 ? 14.289 19.562 17.688 1 98.06 98 GLN B O 1
ATOM 2699 N N . PRO B 1 99 ? 14.641 18.688 19.75 1 97.69 99 PRO B N 1
ATOM 2700 C CA . PRO B 1 99 ? 14.609 17.344 19.188 1 97.69 99 PRO B CA 1
ATOM 2701 C C . PRO B 1 99 ? 13.266 17 18.547 1 97.69 99 PRO B C 1
ATOM 2703 O O . PRO B 1 99 ? 13.219 16.344 17.5 1 97.69 99 PRO B O 1
ATOM 2706 N N . ALA B 1 100 ? 12.203 17.406 19.125 1 97.06 100 ALA B N 1
ATOM 2707 C CA . ALA B 1 100 ? 10.883 17.172 18.562 1 97.06 100 ALA B CA 1
ATOM 2708 C C . ALA B 1 100 ? 10.758 17.812 17.172 1 97.06 100 ALA B C 1
ATOM 2710 O O . ALA B 1 100 ? 10.266 17.188 16.234 1 97.06 100 ALA B O 1
ATOM 2711 N N . MET B 1 101 ? 11.219 19 17.094 1 98.25 101 MET B N 1
ATOM 2712 C CA . MET B 1 101 ? 11.195 19.703 15.805 1 98.25 101 MET B CA 1
ATOM 2713 C C . MET B 1 101 ? 12.125 19.031 14.797 1 98.25 101 MET B C 1
ATOM 2715 O O . MET B 1 101 ? 11.742 18.812 13.648 1 98.25 101 MET B O 1
ATOM 2719 N N . ASP B 1 102 ? 13.32 18.641 15.25 1 98.62 102 ASP B N 1
ATOM 2720 C CA . ASP B 1 102 ? 14.281 17.984 14.375 1 98.62 102 ASP B CA 1
ATOM 2721 C C . ASP B 1 102 ? 13.68 16.719 13.75 1 98.62 102 ASP B C 1
ATOM 2723 O O . ASP B 1 102 ? 13.914 16.438 12.57 1 98.62 102 ASP B O 1
ATOM 2727 N N . GLN B 1 103 ? 12.953 16.031 14.492 1 98.38 103 GLN B N 1
ATOM 2728 C CA . GLN B 1 103 ? 12.414 14.75 14.039 1 98.38 103 GLN B CA 1
ATOM 2729 C C . GLN B 1 103 ? 11.406 14.945 12.914 1 98.38 103 GLN B C 1
ATOM 2731 O O . GLN B 1 103 ? 11.172 14.039 12.117 1 98.38 103 GLN B O 1
ATOM 2736 N N . THR B 1 104 ? 10.758 16.109 12.859 1 98.56 104 THR B N 1
ATOM 2737 C CA . THR B 1 104 ? 9.797 16.344 11.789 1 98.56 104 THR B CA 1
ATOM 2738 C C . THR B 1 104 ? 10.508 16.484 10.453 1 98.56 104 THR B C 1
ATOM 2740 O O . THR B 1 104 ? 9.875 16.453 9.398 1 98.56 104 THR B O 1
ATOM 2743 N N . PHE B 1 105 ? 11.812 16.578 10.438 1 98.81 105 PHE B N 1
ATOM 2744 C CA . PHE B 1 105 ? 12.57 16.797 9.211 1 98.81 105 PHE B CA 1
ATOM 2745 C C . PHE B 1 105 ? 13.141 15.484 8.68 1 98.81 105 PHE B C 1
ATOM 2747 O O . PHE B 1 105 ? 13.844 15.469 7.676 1 98.81 105 PHE B O 1
ATOM 2754 N N . TYR B 1 106 ? 12.836 14.406 9.336 1 98.81 106 TYR B N 1
ATOM 2755 C CA . TYR B 1 106 ? 13.117 13.117 8.711 1 98.81 106 TYR B CA 1
ATOM 2756 C C . TYR B 1 106 ? 12.32 12.953 7.422 1 98.81 106 TYR B C 1
ATOM 2758 O O . TYR B 1 106 ? 11.133 13.289 7.367 1 98.81 106 TYR B O 1
ATOM 2766 N N . LEU B 1 107 ? 12.93 12.336 6.426 1 98.81 107 LEU B N 1
ATOM 2767 C CA . LEU B 1 107 ? 12.289 12.188 5.125 1 98.81 107 LEU B CA 1
ATOM 2768 C C . LEU B 1 107 ? 11.125 11.195 5.203 1 98.81 107 LEU B C 1
ATOM 2770 O O . LEU B 1 107 ? 10.25 11.195 4.336 1 98.81 107 LEU B O 1
ATOM 2774 N N . SER B 1 108 ? 11.07 10.328 6.215 1 98.19 108 SER B N 1
ATOM 2775 C CA . SER B 1 108 ? 9.922 9.453 6.418 1 98.19 108 SER B CA 1
ATOM 2776 C C . SER B 1 108 ? 8.656 10.25 6.691 1 98.19 108 SER B C 1
ATOM 2778 O O . SER B 1 108 ? 7.543 9.742 6.531 1 98.19 108 SER B O 1
ATOM 2780 N N . ASN B 1 109 ? 8.828 11.516 7.09 1 98.69 109 ASN B N 1
ATOM 2781 C CA . ASN B 1 109 ? 7.719 12.414 7.387 1 98.69 109 ASN B CA 1
ATOM 2782 C C . ASN B 1 109 ? 7.414 13.336 6.207 1 98.69 109 ASN B C 1
ATOM 2784 O O . ASN B 1 109 ? 6.59 14.25 6.324 1 98.69 109 ASN B O 1
ATOM 2788 N N . MET B 1 110 ? 8.133 13.141 5.109 1 98.88 110 MET B N 1
ATOM 2789 C CA . MET B 1 110 ? 7.949 13.992 3.938 1 98.88 110 MET B CA 1
ATOM 2790 C C . MET B 1 110 ? 7.199 13.258 2.834 1 98.88 110 MET B C 1
ATOM 2792 O O . MET B 1 110 ? 7.355 12.039 2.68 1 98.88 110 MET B O 1
ATOM 2796 N N . SER B 1 111 ? 6.43 13.922 2.111 1 98.88 111 SER B N 1
ATOM 2797 C CA . SER B 1 111 ? 5.863 13.523 0.829 1 98.88 111 SER B CA 1
ATOM 2798 C C . SER B 1 111 ? 6.062 14.602 -0.227 1 98.88 111 SER B C 1
ATOM 2800 O O . SER B 1 111 ? 5.996 15.797 0.077 1 98.88 111 SER B O 1
ATOM 2802 N N . PRO B 1 112 ? 6.32 14.195 -1.45 1 98.94 112 PRO B N 1
ATOM 2803 C CA . PRO B 1 112 ? 6.449 15.219 -2.486 1 98.94 112 PRO B CA 1
ATOM 2804 C C . PRO B 1 112 ? 5.18 16.047 -2.654 1 98.94 112 PRO B C 1
ATOM 2806 O O . PRO B 1 112 ? 4.105 15.5 -2.92 1 98.94 112 PRO B O 1
ATOM 2809 N N . GLN B 1 113 ? 5.309 17.359 -2.498 1 98.88 113 GLN B N 1
ATOM 2810 C CA . GLN B 1 113 ? 4.188 18.281 -2.637 1 98.88 113 GLN B CA 1
ATOM 2811 C C . GLN B 1 113 ? 4.5 19.375 -3.652 1 98.88 113 GLN B C 1
ATOM 2813 O O . GLN B 1 113 ? 5.633 19.859 -3.729 1 98.88 113 GLN B O 1
ATOM 2818 N N . VAL B 1 114 ? 3.455 19.719 -4.371 1 98.75 114 VAL B N 1
ATOM 2819 C CA . VAL B 1 114 ? 3.559 20.969 -5.133 1 98.75 114 VAL B CA 1
ATOM 2820 C C . VAL B 1 114 ? 3.887 22.125 -4.188 1 98.75 114 VAL B C 1
ATOM 2822 O O . VAL B 1 114 ? 3.305 22.234 -3.107 1 98.75 114 VAL B O 1
ATOM 2825 N N . GLY B 1 115 ? 4.809 22.984 -4.629 1 97.94 115 GLY B N 1
ATOM 2826 C CA . GLY B 1 115 ? 5.312 24.031 -3.756 1 97.94 115 GLY B CA 1
ATOM 2827 C C . GLY B 1 115 ? 4.414 25.25 -3.701 1 97.94 115 GLY B C 1
ATOM 2828 O O . GLY B 1 115 ? 3.533 25.328 -2.842 1 97.94 115 GLY B O 1
ATOM 2829 N N . ILE B 1 116 ? 4.531 26.125 -4.703 1 97.19 116 ILE B N 1
ATOM 2830 C CA . ILE B 1 116 ? 3.77 27.359 -4.762 1 97.19 116 ILE B CA 1
ATOM 2831 C C . ILE B 1 116 ? 2.281 27.047 -4.898 1 97.19 116 ILE B C 1
ATOM 2833 O O . ILE B 1 116 ? 1.885 26.25 -5.746 1 97.19 116 ILE B O 1
ATOM 2837 N N . GLY B 1 117 ? 1.493 27.609 -3.99 1 97.31 117 GLY B N 1
ATOM 2838 C CA . GLY B 1 117 ? 0.047 27.453 -4.02 1 97.31 117 GLY B CA 1
ATOM 2839 C C . GLY B 1 117 ? -0.45 26.297 -3.178 1 97.31 117 GLY B C 1
ATOM 2840 O O . GLY B 1 117 ? -1.648 26.188 -2.908 1 97.31 117 GLY B O 1
ATOM 2841 N N . PHE B 1 118 ? 0.472 25.438 -2.807 1 98.25 118 PHE B N 1
ATOM 2842 C CA . PHE B 1 118 ? 0.029 24.297 -2.031 1 98.25 118 PHE B CA 1
ATOM 2843 C C . PHE B 1 118 ? 0.84 24.156 -0.748 1 98.25 118 PHE B C 1
ATOM 2845 O O . PHE B 1 118 ? 0.508 24.766 0.269 1 98.25 118 PHE B O 1
ATOM 2852 N N . ASN B 1 119 ? 2.051 23.484 -0.775 1 97.94 119 ASN B N 1
ATOM 2853 C CA . ASN B 1 119 ? 2.865 23.281 0.419 1 97.94 119 ASN B CA 1
ATOM 2854 C C . ASN B 1 119 ? 3.133 24.594 1.143 1 97.94 119 ASN B C 1
ATOM 2856 O O . ASN B 1 119 ? 3.004 24.672 2.365 1 97.94 119 ASN B O 1
ATOM 2860 N N . ARG B 1 120 ? 3.436 25.641 0.422 1 96 120 ARG B N 1
ATOM 2861 C CA . ARG B 1 120 ? 3.855 26.922 0.979 1 96 120 ARG B CA 1
ATOM 2862 C C . ARG B 1 120 ? 2.674 27.875 1.107 1 96 120 ARG B C 1
ATOM 2864 O O . ARG B 1 120 ? 2.85 29.047 1.441 1 96 120 ARG B O 1
ATOM 2871 N N . HIS B 1 121 ? 1.419 27.422 0.826 1 96 121 HIS B N 1
ATOM 2872 C CA . HIS B 1 121 ? 0.211 28.234 0.951 1 96 121 HIS B CA 1
ATOM 2873 C C . HIS B 1 121 ? -0.937 27.422 1.541 1 96 121 HIS B C 1
ATOM 2875 O O . HIS B 1 121 ? -0.976 27.172 2.75 1 96 121 HIS B O 1
ATOM 2881 N N . TYR B 1 122 ? -1.778 26.844 0.668 1 97.12 122 TYR B N 1
ATOM 2882 C CA . TYR B 1 122 ? -3.053 26.312 1.127 1 97.12 122 TYR B CA 1
ATOM 2883 C C . TYR B 1 122 ? -2.838 25.219 2.16 1 97.12 122 TYR B C 1
ATOM 2885 O O . TYR B 1 122 ? -3.547 25.156 3.168 1 97.12 122 TYR B O 1
ATOM 2893 N N . TRP B 1 123 ? -1.915 24.281 1.858 1 98.25 123 TRP B N 1
ATOM 2894 C CA . TRP B 1 123 ? -1.633 23.203 2.797 1 98.25 123 TRP B CA 1
ATOM 2895 C C . TRP B 1 123 ? -1.134 23.75 4.129 1 98.25 123 TRP B C 1
ATOM 2897 O O . TRP B 1 123 ? -1.567 23.312 5.191 1 98.25 123 TRP B O 1
ATOM 2907 N N . ALA B 1 124 ? -0.25 24.75 4.07 1 97.31 124 ALA B N 1
ATOM 2908 C CA . ALA B 1 124 ? 0.232 25.406 5.277 1 97.31 124 ALA B CA 1
ATOM 2909 C C . ALA B 1 124 ? -0.916 26.078 6.035 1 97.31 124 ALA B C 1
ATOM 2911 O O . ALA B 1 124 ? -0.942 26.062 7.266 1 97.31 124 ALA B O 1
ATOM 2912 N N . TYR B 1 125 ? -1.856 26.656 5.27 1 97.38 125 TYR B N 1
ATOM 2913 C CA . TYR B 1 125 ? -3.018 27.281 5.91 1 97.38 125 TYR B CA 1
ATOM 2914 C C . TYR B 1 125 ? -3.852 26.234 6.637 1 97.38 125 TYR B C 1
ATOM 2916 O O . TYR B 1 125 ? -4.34 26.469 7.742 1 97.38 125 TYR B O 1
ATOM 2924 N N . LEU B 1 126 ? -4.031 25.094 6.023 1 98.19 126 LEU B N 1
ATOM 2925 C CA . LEU B 1 126 ? -4.77 24 6.648 1 98.19 126 LEU B CA 1
ATOM 2926 C C . LEU B 1 126 ? -4.066 23.531 7.918 1 98.19 126 LEU B C 1
ATOM 2928 O O . LEU B 1 126 ? -4.723 23.219 8.914 1 98.19 126 LEU B O 1
ATOM 2932 N N . GLU B 1 127 ? -2.727 23.453 7.906 1 97.94 127 GLU B N 1
ATOM 2933 C CA . GLU B 1 127 ? -1.958 23.125 9.102 1 97.94 127 GLU B CA 1
ATOM 2934 C C . GLU B 1 127 ? -2.205 24.141 10.211 1 97.94 127 GLU B C 1
ATOM 2936 O O . GLU B 1 127 ? -2.375 23.781 11.375 1 97.94 127 GLU B O 1
ATOM 2941 N N . GLY B 1 128 ? -2.203 25.406 9.82 1 97.62 128 GLY B N 1
ATOM 2942 C CA . GLY B 1 128 ? -2.521 26.469 10.766 1 97.62 128 GLY B CA 1
ATOM 2943 C C . GLY B 1 128 ? -3.912 26.328 11.367 1 97.62 128 GLY B C 1
ATOM 2944 O O . GLY B 1 128 ? -4.102 26.547 12.562 1 97.62 128 GLY B O 1
ATOM 2945 N N . PHE B 1 129 ? -4.84 26.031 10.508 1 98.25 129 PHE B N 1
ATOM 2946 C CA . PHE B 1 129 ? -6.199 25.797 10.977 1 98.25 129 PHE B CA 1
ATOM 2947 C C . PHE B 1 129 ? -6.223 24.719 12.047 1 98.25 129 PHE B C 1
ATOM 2949 O O . PHE B 1 129 ? -6.84 24.891 13.102 1 98.25 129 PHE B O 1
ATOM 2956 N N . CYS B 1 130 ? -5.535 23.578 11.82 1 98.44 130 CYS B N 1
ATOM 2957 C CA . CYS B 1 130 ? -5.488 22.516 12.812 1 98.44 130 CYS B CA 1
ATOM 2958 C C . CYS B 1 130 ? -4.953 23.016 14.141 1 98.44 130 CYS B C 1
ATOM 2960 O O . CYS B 1 130 ? -5.52 22.719 15.195 1 98.44 130 CYS B O 1
ATOM 2962 N N . ARG B 1 131 ? -3.887 23.797 14.133 1 98 131 ARG B N 1
ATOM 2963 C CA . ARG B 1 131 ? -3.324 24.359 15.359 1 98 131 ARG B CA 1
ATOM 2964 C C . ARG B 1 131 ? -4.328 25.266 16.062 1 98 131 ARG B C 1
ATOM 2966 O O . ARG B 1 131 ? -4.445 25.234 17.297 1 98 131 ARG B O 1
ATOM 2973 N N . SER B 1 132 ? -5.043 26.031 15.273 1 97.88 132 SER B N 1
ATOM 2974 C CA . SER B 1 132 ? -5.961 27.016 15.836 1 97.88 132 SER B CA 1
ATOM 2975 C C . SER B 1 132 ? -7.109 26.344 16.578 1 97.88 132 SER B C 1
ATOM 2977 O O . SER B 1 132 ? -7.742 26.953 17.438 1 97.88 132 SER B O 1
ATOM 2979 N N . LEU B 1 133 ? -7.391 25.125 16.234 1 98.38 133 LEU B N 1
ATOM 2980 C CA . LEU B 1 133 ? -8.461 24.391 16.891 1 98.38 133 LEU B CA 1
ATOM 2981 C C . LEU B 1 133 ? -8.172 24.219 18.375 1 98.38 133 LEU B C 1
ATOM 2983 O O . LEU B 1 133 ? -9.094 24.031 19.172 1 98.38 133 LEU B O 1
ATOM 2987 N N . THR B 1 134 ? -6.875 24.297 18.797 1 98.19 134 THR B N 1
ATOM 2988 C CA . THR B 1 134 ? -6.5 24.094 20.188 1 98.19 134 THR B CA 1
ATOM 2989 C C . THR B 1 134 ? -6.965 25.281 21.047 1 98.19 134 THR B C 1
ATOM 2991 O O . THR B 1 134 ? -6.98 25.188 22.281 1 98.19 134 THR B O 1
ATOM 2994 N N . LYS B 1 135 ? -7.305 26.359 20.406 1 97.62 135 LYS B N 1
ATOM 2995 C CA . LYS B 1 135 ? -7.867 27.5 21.141 1 97.62 135 LYS B CA 1
ATOM 2996 C C . LYS B 1 135 ? -9.281 27.188 21.625 1 97.62 135 LYS B C 1
ATOM 2998 O O . LYS B 1 135 ? -9.742 27.797 22.594 1 97.62 135 LYS B O 1
ATOM 3003 N N . LYS B 1 136 ? -9.93 26.312 20.953 1 97.38 136 LYS B N 1
ATOM 3004 C CA . LYS B 1 136 ? -11.32 26 21.281 1 97.38 136 LYS B CA 1
ATOM 3005 C C . LYS B 1 136 ? -11.438 24.625 21.906 1 97.38 136 LYS B C 1
ATOM 3007 O O . LYS B 1 136 ? -12.312 24.391 22.75 1 97.38 136 LYS B O 1
ATOM 3012 N N . PHE B 1 137 ? -10.664 23.719 21.469 1 98.12 137 PHE B N 1
ATOM 3013 C CA . PHE B 1 137 ? -10.75 22.328 21.922 1 98.12 137 PHE B CA 1
ATOM 3014 C C . PHE B 1 137 ? -9.5 21.938 22.703 1 98.12 137 PHE B C 1
ATOM 3016 O O . PHE B 1 137 ? -8.383 22.266 22.297 1 98.12 137 PHE B O 1
ATOM 3023 N N . SER B 1 138 ? -9.664 21.141 23.797 1 97.5 138 SER B N 1
ATOM 3024 C CA . SER B 1 138 ? -8.555 20.766 24.672 1 97.5 138 SER B CA 1
ATOM 3025 C C . SER B 1 138 ? -7.594 19.828 23.969 1 97.5 138 SER B C 1
ATOM 3027 O O . SER B 1 138 ? -6.398 19.812 24.266 1 97.5 138 SER B O 1
ATOM 3029 N N . ASP B 1 139 ? -8.141 18.953 23.141 1 97.81 139 ASP B N 1
ATOM 3030 C CA . ASP B 1 139 ? -7.395 17.938 22.422 1 97.81 139 ASP B CA 1
ATOM 3031 C C . ASP B 1 139 ? -7.754 17.938 20.938 1 97.81 139 ASP B C 1
ATOM 3033 O O . ASP B 1 139 ? -8.93 18 20.578 1 97.81 139 ASP B O 1
ATOM 3037 N N . VAL B 1 140 ? -6.742 18 20.141 1 98.44 140 VAL B N 1
ATOM 3038 C CA . VAL B 1 140 ? -6.93 17.922 18.688 1 98.44 140 VAL B CA 1
ATOM 3039 C C . VAL B 1 140 ? -6.09 16.781 18.125 1 98.44 140 VAL B C 1
ATOM 3041 O O . VAL B 1 140 ? -4.859 16.812 18.188 1 98.44 140 VAL B O 1
ATOM 3044 N N . TYR B 1 141 ? -6.742 15.734 17.641 1 98.5 141 TYR B N 1
ATOM 3045 C CA . TYR B 1 141 ? -6.066 14.625 16.984 1 98.5 141 TYR B CA 1
ATOM 3046 C C . TYR B 1 141 ? -6.066 14.812 15.469 1 98.5 141 TYR B C 1
ATOM 3048 O O . TYR B 1 141 ? -7.113 15.062 14.867 1 98.5 141 TYR B O 1
ATOM 3056 N N . VAL B 1 142 ? -4.898 14.734 14.875 1 98.75 142 VAL B N 1
ATOM 3057 C CA . VAL B 1 142 ? -4.773 14.984 13.445 1 98.75 142 VAL B CA 1
ATOM 3058 C C . VAL B 1 142 ? -4.074 13.805 12.773 1 98.75 142 VAL B C 1
ATOM 3060 O O . VAL B 1 142 ? -2.977 13.414 13.188 1 98.75 142 VAL B O 1
ATOM 3063 N N . PHE B 1 143 ? -4.707 13.234 11.836 1 98.56 143 PHE B N 1
ATOM 3064 C CA . PHE B 1 143 ? -4.105 12.227 10.969 1 98.56 143 PHE B CA 1
ATOM 3065 C C . PHE B 1 143 ? -3.947 12.758 9.547 1 98.56 143 PHE B C 1
ATOM 3067 O O . PHE B 1 143 ? -4.879 13.336 8.984 1 98.56 143 PHE B O 1
ATOM 3074 N N . THR B 1 144 ? -2.754 12.664 9.039 1 98.75 144 THR B N 1
ATOM 3075 C CA . THR B 1 144 ? -2.385 13.211 7.738 1 98.75 144 THR B CA 1
ATOM 3076 C C . THR B 1 144 ? -1.759 12.141 6.855 1 98.75 144 THR B C 1
ATOM 3078 O O . THR B 1 144 ? -0.946 11.336 7.324 1 98.75 144 THR B O 1
ATOM 3081 N N . GLY B 1 145 ? -2.107 12.133 5.586 1 98.12 145 GLY B N 1
ATOM 3082 C CA . GLY B 1 145 ? -1.448 11.211 4.676 1 98.12 145 GLY B CA 1
ATOM 3083 C C . GLY B 1 145 ? -1.764 11.484 3.219 1 98.12 145 GLY B C 1
ATOM 3084 O O . GLY B 1 145 ? -2.549 12.383 2.906 1 98.12 145 GLY B O 1
ATOM 3085 N N . PRO B 1 146 ? -1.079 10.766 2.383 1 98.44 146 PRO B N 1
ATOM 3086 C CA . PRO B 1 146 ? -1.282 10.883 0.937 1 98.44 146 PRO B CA 1
ATOM 3087 C C . PRO B 1 146 ? -2.4 9.977 0.427 1 98.44 146 PRO B C 1
ATOM 3089 O O . PRO B 1 146 ? -2.84 9.07 1.141 1 98.44 146 PRO B O 1
ATOM 3092 N N . LEU B 1 147 ? -2.898 10.289 -0.702 1 98.69 147 LEU B N 1
ATOM 3093 C CA . LEU B 1 147 ? -3.803 9.445 -1.481 1 98.69 147 LEU B CA 1
ATOM 3094 C C . LEU B 1 147 ? -3.361 9.383 -2.939 1 98.69 147 LEU B C 1
ATOM 3096 O O . LEU B 1 147 ? -2.705 10.297 -3.438 1 98.69 147 LEU B O 1
ATOM 3100 N N . PHE B 1 148 ? -3.65 8.352 -3.564 1 98.62 148 PHE B N 1
ATOM 3101 C CA . PHE B 1 148 ? -3.498 8.133 -5 1 98.62 148 PHE B CA 1
ATOM 3102 C C . PHE B 1 148 ? -4.848 7.848 -5.648 1 98.62 148 PHE B C 1
ATOM 3104 O O . PHE B 1 148 ? -5.27 6.691 -5.73 1 98.62 148 PHE B O 1
ATOM 3111 N N . LEU B 1 149 ? -5.484 8.898 -6.066 1 98.81 149 LEU B N 1
ATOM 3112 C CA . LEU B 1 149 ? -6.879 8.805 -6.48 1 98.81 149 LEU B CA 1
ATOM 3113 C C . LEU B 1 149 ? -6.988 8.68 -7.996 1 98.81 149 LEU B C 1
ATOM 3115 O O . LEU B 1 149 ? -6.234 9.312 -8.734 1 98.81 149 LEU B O 1
ATOM 3119 N N . PRO B 1 150 ? -7.961 7.887 -8.43 1 98.56 150 PRO B N 1
ATOM 3120 C CA . PRO B 1 150 ? -8.203 7.777 -9.867 1 98.56 150 PRO B CA 1
ATOM 3121 C C . PRO B 1 150 ? -8.969 8.977 -10.43 1 98.56 150 PRO B C 1
ATOM 3123 O O . PRO B 1 150 ? -9.648 9.688 -9.68 1 98.56 150 PRO B O 1
ATOM 3126 N N . THR B 1 151 ? -8.719 9.164 -11.625 1 97.88 151 THR B N 1
ATOM 3127 C CA . THR B 1 151 ? -9.492 10.133 -12.398 1 97.88 151 THR B CA 1
ATOM 3128 C C . THR B 1 151 ? -10.266 9.438 -13.516 1 97.88 151 THR B C 1
ATOM 3130 O O . THR B 1 151 ? -9.742 8.531 -14.164 1 97.88 151 THR B O 1
ATOM 3133 N N . LYS B 1 152 ? -11.477 9.836 -13.672 1 97.25 152 LYS B N 1
ATOM 3134 C CA . LYS B 1 152 ? -12.289 9.266 -14.734 1 97.25 152 LYS B CA 1
ATOM 3135 C C . LYS B 1 152 ? -12.023 9.969 -16.062 1 97.25 152 LYS B C 1
ATOM 3137 O O . LYS B 1 152 ? -12.164 11.188 -16.172 1 97.25 152 LYS B O 1
ATOM 3142 N N . GLY B 1 153 ? -11.641 9.203 -17.078 1 96.69 153 GLY B N 1
ATOM 3143 C CA . GLY B 1 153 ? -11.422 9.75 -18.406 1 96.69 153 GLY B CA 1
ATOM 3144 C C . GLY B 1 153 ? -12.695 9.859 -19.219 1 96.69 153 GLY B C 1
ATOM 3145 O O . GLY B 1 153 ? -13.766 9.461 -18.766 1 96.69 153 GLY B O 1
ATOM 3146 N N . SER B 1 154 ? -12.508 10.508 -20.391 1 96.44 154 SER B N 1
ATOM 3147 C CA . SER B 1 154 ? -13.641 10.68 -21.297 1 96.44 154 SER B CA 1
ATOM 3148 C C . SER B 1 154 ? -14.172 9.328 -21.766 1 96.44 154 SER B C 1
ATOM 3150 O O . SER B 1 154 ? -15.336 9.219 -22.141 1 96.44 154 SER B O 1
ATOM 3152 N N . ASP B 1 155 ? -13.391 8.336 -21.766 1 94.44 155 ASP B N 1
ATOM 3153 C CA . ASP B 1 155 ? -13.781 6.996 -22.188 1 94.44 155 ASP B CA 1
ATOM 3154 C C . ASP B 1 155 ? -14.508 6.262 -21.062 1 94.44 155 ASP B C 1
ATOM 3156 O O . ASP B 1 155 ? -14.922 5.109 -21.219 1 94.44 155 ASP B O 1
ATOM 3160 N N . GLY B 1 156 ? -14.617 6.891 -19.922 1 94.94 156 GLY B N 1
ATOM 3161 C CA . GLY B 1 156 ? -15.352 6.316 -18.812 1 94.94 156 GLY B CA 1
ATOM 3162 C C . GLY B 1 156 ? -14.484 5.438 -17.922 1 94.94 156 GLY B C 1
ATOM 3163 O O . GLY B 1 156 ? -14.953 4.918 -16.906 1 94.94 156 GLY B O 1
ATOM 3164 N N . LYS B 1 157 ? -13.273 5.336 -18.297 1 96.56 157 LYS B N 1
ATOM 3165 C CA . LYS B 1 157 ? -12.375 4.492 -17.516 1 96.56 157 LYS B CA 1
ATOM 3166 C C . LYS B 1 157 ? -11.688 5.297 -16.422 1 96.56 157 LYS B C 1
ATOM 3168 O O . LYS B 1 157 ? -11.414 6.484 -16.594 1 96.56 157 LYS B O 1
ATOM 3173 N N . TYR B 1 158 ? -11.477 4.664 -15.328 1 98.5 158 TYR B N 1
ATOM 3174 C CA . TYR B 1 158 ? -10.734 5.266 -14.219 1 98.5 158 TYR B CA 1
ATOM 3175 C C . TYR B 1 158 ? -9.258 4.906 -14.297 1 98.5 158 TYR B C 1
ATOM 3177 O O . TYR B 1 158 ? -8.898 3.752 -14.547 1 98.5 158 TYR B O 1
ATOM 3185 N N . THR B 1 159 ? -8.414 5.969 -14.117 1 98.62 159 THR B N 1
ATOM 3186 C CA . THR B 1 159 ? -6.969 5.75 -14.156 1 98.62 159 THR B CA 1
ATOM 3187 C C . THR B 1 159 ? -6.277 6.516 -13.031 1 98.62 159 THR B C 1
ATOM 3189 O O . THR B 1 159 ? -6.691 7.621 -12.68 1 98.62 159 THR B O 1
ATOM 3192 N N . VAL B 1 160 ? -5.285 5.883 -12.461 1 98.81 160 VAL B N 1
ATOM 3193 C CA . VAL B 1 160 ? -4.367 6.57 -11.555 1 98.81 160 VAL B CA 1
ATOM 3194 C C . VAL B 1 160 ? -3.051 6.852 -12.273 1 98.81 160 VAL B C 1
ATOM 3196 O O . VAL B 1 160 ? -2.508 5.977 -12.953 1 98.81 160 VAL B O 1
ATOM 3199 N N . THR B 1 161 ? -2.566 8.055 -12.203 1 98.56 161 THR B N 1
ATOM 3200 C CA . THR B 1 161 ? -1.276 8.469 -12.742 1 98.56 161 THR B CA 1
ATOM 3201 C C . THR B 1 161 ? -0.531 9.344 -11.734 1 98.56 161 THR B C 1
ATOM 3203 O O . THR B 1 161 ? -1.102 10.289 -11.18 1 98.56 161 THR B O 1
ATOM 3206 N N . TYR B 1 162 ? 0.721 9.016 -11.492 1 98.75 162 TYR B N 1
ATOM 3207 C CA . TYR B 1 162 ? 1.533 9.867 -10.625 1 98.75 162 TYR B CA 1
ATOM 3208 C C . TYR B 1 162 ? 3.012 9.742 -10.977 1 98.75 162 TYR B C 1
ATOM 3210 O O . TYR B 1 162 ? 3.445 8.727 -11.523 1 98.75 162 TYR B O 1
ATOM 3218 N N . ASN B 1 163 ? 3.785 10.797 -10.695 1 98.62 163 ASN B N 1
ATOM 3219 C CA . ASN B 1 163 ? 5.238 10.781 -10.844 1 98.62 163 ASN B CA 1
ATOM 3220 C C . ASN B 1 163 ? 5.91 9.969 -9.742 1 98.62 163 ASN B C 1
ATOM 3222 O O . ASN B 1 163 ? 5.348 9.805 -8.656 1 98.62 163 ASN B O 1
ATOM 3226 N N . VAL B 1 164 ? 7.039 9.43 -10.062 1 98.88 164 VAL B N 1
ATOM 3227 C CA . VAL B 1 164 ? 7.926 8.797 -9.086 1 98.88 164 VAL B CA 1
ATOM 3228 C C . VAL B 1 164 ? 9.305 9.461 -9.133 1 98.88 164 VAL B C 1
ATOM 3230 O O . VAL B 1 164 ? 10.047 9.297 -10.102 1 98.88 164 VAL B O 1
ATOM 3233 N N . LEU B 1 165 ? 9.617 10.219 -8.047 1 98.81 165 LEU B N 1
ATOM 3234 C CA . LEU B 1 165 ? 10.883 10.953 -8.023 1 98.81 165 LEU B CA 1
ATOM 3235 C C . LEU B 1 165 ? 12.07 10 -8.117 1 98.81 165 LEU B C 1
ATOM 3237 O O . LEU B 1 165 ? 12.25 9.148 -7.242 1 98.81 165 LEU B O 1
ATOM 3241 N N . GLN B 1 166 ? 12.859 10.156 -9.195 1 97.06 166 GLN B N 1
ATOM 3242 C CA . GLN B 1 166 ? 14.047 9.352 -9.469 1 97.06 166 GLN B CA 1
ATOM 3243 C C . GLN B 1 166 ? 13.719 7.863 -9.469 1 97.06 166 GLN B C 1
ATOM 3245 O O . GLN B 1 166 ? 14.562 7.031 -9.125 1 97.06 166 GLN B O 1
ATOM 3250 N N . GLY B 1 167 ? 12.43 7.555 -9.688 1 97.38 167 GLY B N 1
ATOM 3251 C CA . GLY B 1 167 ? 11.984 6.172 -9.695 1 97.38 167 GLY B CA 1
ATOM 3252 C C . GLY B 1 167 ? 11.898 5.57 -8.305 1 97.38 167 GLY B C 1
ATOM 3253 O O . GLY B 1 167 ? 11.812 4.348 -8.156 1 97.38 167 GLY B O 1
ATOM 3254 N N . ASN B 1 168 ? 11.875 6.371 -7.273 1 98.12 168 ASN B N 1
ATOM 3255 C CA . ASN B 1 168 ? 11.984 5.855 -5.914 1 98.12 168 ASN B CA 1
ATOM 3256 C C . ASN B 1 168 ? 10.844 6.348 -5.031 1 98.12 168 ASN B C 1
ATOM 3258 O O . ASN B 1 168 ? 10.203 5.555 -4.336 1 98.12 168 ASN B O 1
ATOM 3262 N N . VAL B 1 169 ? 10.477 7.594 -5.074 1 98.81 169 VAL B N 1
ATOM 3263 C CA . VAL B 1 169 ? 9.484 8.172 -4.168 1 98.81 169 VAL B CA 1
ATOM 3264 C C . VAL B 1 169 ? 8.234 8.562 -4.949 1 98.81 169 VAL B C 1
ATOM 3266 O O . VAL B 1 169 ? 8.297 9.391 -5.859 1 98.81 169 VAL B O 1
ATOM 3269 N N . ALA B 1 170 ? 7.133 8.031 -4.594 1 98.81 170 ALA B N 1
ATOM 3270 C CA . ALA B 1 170 ? 5.867 8.305 -5.273 1 98.81 170 ALA B CA 1
ATOM 3271 C C . ALA B 1 170 ? 5.371 9.711 -4.949 1 98.81 170 ALA B C 1
ATOM 3273 O O . ALA B 1 170 ? 5.445 10.156 -3.799 1 98.81 170 ALA B O 1
ATOM 3274 N N . VAL B 1 171 ? 4.898 10.398 -5.934 1 98.94 171 VAL B N 1
ATOM 3275 C CA . VAL B 1 171 ? 4.254 11.695 -5.754 1 98.94 171 VAL B CA 1
ATOM 3276 C C . VAL B 1 171 ? 2.746 11.508 -5.621 1 98.94 171 VAL B C 1
ATOM 3278 O O . VAL B 1 171 ? 2.066 11.172 -6.594 1 98.94 171 VAL B O 1
ATOM 3281 N N . PRO B 1 172 ? 2.225 11.773 -4.406 1 98.88 172 PRO B N 1
ATOM 3282 C CA . PRO B 1 172 ? 0.785 11.57 -4.23 1 98.88 172 PRO B CA 1
ATOM 3283 C C . PRO B 1 172 ? -0.053 12.492 -5.109 1 98.88 172 PRO B C 1
ATOM 3285 O O . PRO B 1 172 ? 0.323 13.648 -5.336 1 98.88 172 PRO B O 1
ATOM 3288 N N . THR B 1 173 ? -1.23 12 -5.516 1 98.94 173 THR B N 1
ATOM 3289 C CA . THR B 1 173 ? -2.154 12.844 -6.27 1 98.94 173 THR B CA 1
ATOM 3290 C C . THR B 1 173 ? -2.924 13.773 -5.336 1 98.94 173 THR B C 1
ATOM 3292 O O . THR B 1 173 ? -3.375 14.844 -5.75 1 98.94 173 THR B O 1
ATOM 3295 N N . HIS B 1 174 ? -3.137 13.344 -4.168 1 98.94 174 HIS B N 1
ATOM 3296 C CA . HIS B 1 174 ? -3.908 14.062 -3.164 1 98.94 174 HIS B CA 1
ATOM 3297 C C . HIS B 1 174 ? -3.332 13.852 -1.769 1 98.94 174 HIS B C 1
ATOM 3299 O O . HIS B 1 174 ? -2.48 12.984 -1.571 1 98.94 174 HIS B O 1
ATOM 3305 N N . PHE B 1 175 ? -3.787 14.641 -0.878 1 98.94 175 PHE B N 1
ATOM 3306 C CA . PHE B 1 175 ? -3.523 14.461 0.544 1 98.94 175 PHE B CA 1
ATOM 3307 C C . PHE B 1 175 ? -4.812 14.555 1.351 1 98.94 175 PHE B C 1
ATOM 3309 O O . PHE B 1 175 ? -5.785 15.172 0.911 1 98.94 175 PHE B O 1
ATOM 3316 N N . TYR B 1 176 ? -4.777 13.883 2.506 1 98.88 176 TYR B N 1
ATOM 3317 C CA . TYR B 1 176 ? -5.93 14.016 3.395 1 98.88 176 TYR B CA 1
ATOM 3318 C C . TYR B 1 176 ? -5.496 14.453 4.789 1 98.88 176 TYR B C 1
ATOM 3320 O O . TYR B 1 176 ? -4.34 14.258 5.172 1 98.88 176 TYR B O 1
ATOM 3328 N N . LYS B 1 177 ? -6.383 15.07 5.48 1 98.88 177 LYS B N 1
ATOM 3329 C CA . LYS B 1 177 ? -6.363 15.227 6.934 1 98.88 177 LYS B CA 1
ATOM 3330 C C . LYS B 1 177 ? -7.668 14.742 7.559 1 98.88 177 LYS B C 1
ATOM 3332 O O . LYS B 1 177 ? -8.75 15.031 7.047 1 98.88 177 LYS B O 1
ATOM 3337 N N . VAL B 1 178 ? -7.57 13.984 8.531 1 98.81 178 VAL B N 1
ATOM 3338 C CA . VAL B 1 178 ? -8.664 13.594 9.414 1 98.81 178 VAL B CA 1
ATOM 3339 C C . VAL B 1 178 ? -8.43 14.156 10.812 1 98.81 178 VAL B C 1
ATOM 3341 O O . VAL B 1 178 ? -7.387 13.914 11.422 1 98.81 178 VAL B O 1
ATOM 3344 N N . ILE B 1 179 ? -9.391 14.914 11.25 1 98.81 179 ILE B N 1
ATOM 3345 C CA . ILE B 1 179 ? -9.273 15.625 12.516 1 98.81 179 ILE B CA 1
ATOM 3346 C C . ILE B 1 179 ? -10.359 15.156 13.477 1 98.81 179 ILE B C 1
ATOM 3348 O O . ILE B 1 179 ? -11.516 14.977 13.078 1 98.81 179 ILE B O 1
ATOM 3352 N N . LEU B 1 180 ? -10.023 14.891 14.703 1 98.69 180 LEU B N 1
ATOM 3353 C CA . LEU B 1 180 ? -10.961 14.539 15.766 1 98.69 180 LEU B CA 1
ATOM 3354 C C . LEU B 1 180 ? -10.797 15.461 16.969 1 98.69 180 LEU B C 1
ATOM 3356 O O . LEU B 1 180 ? -9.672 15.727 17.406 1 98.69 180 LEU B O 1
ATOM 3360 N N . VAL B 1 181 ? -11.914 16.016 17.5 1 98.5 181 VAL B N 1
ATOM 3361 C CA . VAL B 1 181 ? -11.891 16.922 18.656 1 98.5 181 VAL B CA 1
ATOM 3362 C C . VAL B 1 181 ? -12.984 16.516 19.641 1 98.5 181 VAL B C 1
ATOM 3364 O O . VAL B 1 181 ? -14.008 15.953 19.25 1 98.5 181 VAL B O 1
ATOM 3367 N N . PRO B 1 182 ? -12.742 16.781 20.891 1 97.5 182 PRO B N 1
ATOM 3368 C CA . PRO B 1 182 ? -13.797 16.531 21.875 1 97.5 182 PRO B CA 1
ATOM 3369 C C . PRO B 1 182 ? -14.867 17.609 21.875 1 97.5 182 PRO B C 1
ATOM 3371 O O . PRO B 1 182 ? -14.562 18.797 21.656 1 97.5 182 PRO B O 1
ATOM 3374 N N . GLN B 1 183 ? -16.094 17.219 22.062 1 94.06 183 GLN B N 1
ATOM 3375 C CA . GLN B 1 183 ? -17.203 18.156 22.156 1 94.06 183 GLN B CA 1
ATOM 3376 C C . GLN B 1 183 ? -17.828 18.109 23.547 1 94.06 183 GLN B C 1
ATOM 3378 O O . GLN B 1 183 ? -18.969 18.578 23.734 1 94.06 183 GLN B O 1
ATOM 3383 N N . GLY B 1 184 ? -17.266 17.562 24.531 1 91.12 184 GLY B N 1
ATOM 3384 C CA . GLY B 1 184 ? -17.828 17.422 25.875 1 91.12 184 GLY B CA 1
ATOM 3385 C C . GLY B 1 184 ? -18.625 16.141 26.062 1 91.12 184 GLY B C 1
ATOM 3386 O O . GLY B 1 184 ? -19.094 15.547 25.078 1 91.12 184 GLY B O 1
ATOM 3387 N N . ASP B 1 185 ? -18.781 15.641 27.281 1 91.75 185 ASP B N 1
ATOM 3388 C CA . ASP B 1 185 ? -19.578 14.477 27.656 1 91.75 185 ASP B CA 1
ATOM 3389 C C . ASP B 1 185 ? -19.188 13.25 26.844 1 91.75 185 ASP B C 1
ATOM 3391 O O . ASP B 1 185 ? -20.047 12.539 26.312 1 91.75 185 ASP B O 1
ATOM 3395 N N . ASN B 1 186 ? -17.969 13.078 26.547 1 90.12 186 ASN B N 1
ATOM 3396 C CA . ASN B 1 186 ? -17.406 11.93 25.844 1 90.12 186 ASN B CA 1
ATOM 3397 C C . ASN B 1 186 ? -17.875 11.875 24.406 1 90.12 186 ASN B C 1
ATOM 3399 O O . ASN B 1 186 ? -17.984 10.797 23.812 1 90.12 186 ASN B O 1
ATOM 3403 N N . LYS B 1 187 ? -18.266 13.047 23.969 1 95.56 187 LYS B N 1
ATOM 3404 C CA . LYS B 1 187 ? -18.609 13.164 22.562 1 95.56 187 LYS B CA 1
ATOM 3405 C C . LYS B 1 187 ? -17.453 13.75 21.75 1 95.56 187 LYS B C 1
ATOM 3407 O O . LYS B 1 187 ? -16.609 14.453 22.297 1 95.56 187 LYS B O 1
ATOM 3412 N N . TYR B 1 188 ? -17.453 13.359 20.5 1 98.06 188 TYR B N 1
ATOM 3413 C CA . TYR B 1 188 ? -16.406 13.812 19.609 1 98.06 188 TYR B CA 1
ATOM 3414 C C . TYR B 1 188 ? -16.969 14.266 18.266 1 98.06 188 TYR B C 1
ATOM 3416 O O . TYR B 1 188 ? -18.078 13.875 17.891 1 98.06 188 TYR B O 1
ATOM 3424 N N . ALA B 1 189 ? -16.281 15.18 17.656 1 98.38 189 ALA B N 1
ATOM 3425 C CA . ALA B 1 189 ? -16.547 15.586 16.281 1 98.38 189 ALA B CA 1
ATOM 3426 C C . ALA B 1 189 ? -15.336 15.367 15.383 1 98.38 189 ALA B C 1
ATOM 3428 O O . ALA B 1 189 ? -14.195 15.461 15.836 1 98.38 189 ALA B O 1
ATOM 3429 N N . TYR B 1 190 ? -15.633 15.055 14.172 1 98.56 190 TYR B N 1
ATOM 3430 C CA . TYR B 1 190 ? -14.531 14.859 13.242 1 98.56 190 TYR B CA 1
ATOM 3431 C C . TYR B 1 190 ? -14.688 15.75 12.008 1 98.56 190 TYR B C 1
ATOM 3433 O O . TYR B 1 190 ? -15.789 16.234 11.727 1 98.56 190 TYR B O 1
ATOM 3441 N N . GLY B 1 191 ? -13.617 16.047 11.414 1 98.62 191 GLY B N 1
ATOM 3442 C CA . GLY B 1 191 ? -13.523 16.594 10.07 1 98.62 191 GLY B CA 1
ATOM 3443 C C . GLY B 1 191 ? -12.547 15.836 9.18 1 98.62 191 GLY B C 1
ATOM 3444 O O . GLY B 1 191 ? -11.477 15.43 9.633 1 98.62 191 GLY B O 1
ATOM 3445 N N . ALA B 1 192 ? -12.961 15.578 7.941 1 98.81 192 ALA B N 1
ATOM 3446 C CA . ALA B 1 192 ? -12.102 14.953 6.945 1 98.81 192 ALA B CA 1
ATOM 3447 C C . ALA B 1 192 ? -12.023 15.797 5.676 1 98.81 192 ALA B C 1
ATOM 3449 O O . ALA B 1 192 ? -13.039 16.328 5.219 1 98.81 192 ALA B O 1
ATOM 3450 N N . PHE B 1 193 ? -10.844 15.945 5.191 1 98.94 193 PHE B N 1
ATOM 3451 C CA . PHE B 1 193 ? -10.594 16.781 4.02 1 98.94 193 PHE B CA 1
ATOM 3452 C C . PHE B 1 193 ? -9.664 16.078 3.041 1 98.94 193 PHE B C 1
ATOM 3454 O O . PHE B 1 193 ? -8.711 15.414 3.451 1 98.94 193 PHE B O 1
ATOM 3461 N N . ILE B 1 194 ? -9.961 16.125 1.772 1 98.94 194 ILE B N 1
ATOM 3462 C CA . ILE B 1 194 ? -9.07 15.664 0.709 1 98.94 194 ILE B CA 1
ATOM 3463 C C . ILE B 1 194 ? -8.734 16.828 -0.22 1 98.94 194 ILE B C 1
ATOM 3465 O O . ILE B 1 194 ? -9.633 17.5 -0.74 1 98.94 194 ILE B O 1
ATOM 3469 N N . LEU B 1 195 ? -7.48 17.078 -0.366 1 98.88 195 LEU B N 1
ATOM 3470 C CA . LEU B 1 195 ? -7.008 18.156 -1.23 1 98.88 195 LEU B CA 1
ATOM 3471 C C . LEU B 1 195 ? -6.137 17.609 -2.354 1 98.88 195 LEU B C 1
ATOM 3473 O O . LEU B 1 195 ? -5.297 16.734 -2.123 1 98.88 195 LEU B O 1
ATOM 3477 N N . PRO B 1 196 ? -6.316 18.141 -3.553 1 98.81 196 PRO B N 1
ATOM 3478 C CA . PRO B 1 196 ? -5.402 17.75 -4.621 1 98.81 196 PRO B CA 1
ATOM 3479 C C . PRO B 1 196 ? -3.996 18.312 -4.441 1 98.81 196 PRO B C 1
ATOM 3481 O O . PRO B 1 196 ? -3.842 19.453 -3.969 1 98.81 196 PRO B O 1
ATOM 3484 N N . ASN B 1 197 ? -2.977 17.531 -4.77 1 98.81 197 ASN B N 1
ATOM 3485 C CA . ASN B 1 197 ? -1.592 17.984 -4.773 1 98.81 197 ASN B CA 1
ATOM 3486 C C . ASN B 1 197 ? -1.319 18.938 -5.945 1 98.81 197 ASN B C 1
ATOM 3488 O O . ASN B 1 197 ? -0.565 18.594 -6.859 1 98.81 197 ASN B O 1
ATOM 3492 N N . GLN B 1 198 ? -1.86 20.078 -5.836 1 98.69 198 GLN B N 1
ATOM 3493 C CA . GLN B 1 198 ? -1.744 21.125 -6.84 1 98.69 198 GLN B CA 1
ATOM 3494 C C . GLN B 1 198 ? -1.923 22.5 -6.215 1 98.69 198 GLN B C 1
ATOM 3496 O O . GLN B 1 198 ? -2.389 22.625 -5.078 1 98.69 198 GLN B O 1
ATOM 3501 N N . ALA B 1 199 ? -1.533 23.469 -6.984 1 98.5 199 ALA B N 1
ATOM 3502 C CA . ALA B 1 199 ? -1.808 24.828 -6.516 1 98.5 199 ALA B CA 1
ATOM 3503 C C . ALA B 1 199 ? -3.305 25.047 -6.309 1 98.5 199 ALA B C 1
ATOM 3505 O O . ALA B 1 199 ? -4.117 24.656 -7.152 1 98.5 199 ALA B O 1
ATOM 3506 N N . ILE B 1 200 ? -3.666 25.625 -5.199 1 98.19 200 ILE B N 1
ATOM 3507 C CA . ILE B 1 200 ? -5.051 25.922 -4.859 1 98.19 200 ILE B CA 1
ATOM 3508 C C . ILE B 1 200 ? -5.199 27.422 -4.582 1 98.19 200 ILE B C 1
ATOM 3510 O O . ILE B 1 200 ? -4.398 28.016 -3.854 1 98.19 200 ILE B O 1
ATOM 3514 N N . ASP B 1 201 ? -6.227 28.016 -5.195 1 96.94 201 ASP B N 1
ATOM 3515 C CA . ASP B 1 201 ? -6.527 29.422 -4.934 1 96.94 201 ASP B CA 1
ATOM 3516 C C . ASP B 1 201 ? -6.762 29.656 -3.441 1 96.94 201 ASP B C 1
ATOM 3518 O O . ASP B 1 201 ? -7.551 28.953 -2.811 1 96.94 201 ASP B O 1
ATOM 3522 N N . THR B 1 202 ? -6.102 30.641 -2.904 1 93.44 202 THR B N 1
ATOM 3523 C CA . THR B 1 202 ? -6.148 30.906 -1.473 1 93.44 202 THR B CA 1
ATOM 3524 C C . THR B 1 202 ? -7.562 31.281 -1.04 1 93.44 202 THR B C 1
ATOM 3526 O O . THR B 1 202 ? -7.891 31.234 0.146 1 93.44 202 THR B O 1
ATOM 3529 N N . LYS B 1 203 ? -8.375 31.672 -1.979 1 94.44 203 LYS B N 1
ATOM 3530 C CA . LYS B 1 203 ? -9.742 32.094 -1.661 1 94.44 203 LYS B CA 1
ATOM 3531 C C . LYS B 1 203 ? -10.68 30.875 -1.645 1 94.44 203 LYS B C 1
ATOM 3533 O O . LYS B 1 203 ? -11.836 30.984 -1.229 1 94.44 203 LYS B O 1
ATOM 3538 N N . THR B 1 204 ? -10.203 29.766 -2.049 1 96.94 204 THR B N 1
ATOM 3539 C CA . THR B 1 204 ? -11.047 28.578 -2.061 1 96.94 204 THR B CA 1
ATOM 3540 C C . THR B 1 204 ? -11.461 28.188 -0.643 1 96.94 204 THR B C 1
ATOM 3542 O O . THR B 1 204 ? -10.609 27.984 0.225 1 96.94 204 THR B O 1
ATOM 3545 N N . PRO B 1 205 ? -12.758 28.078 -0.375 1 97.44 205 PRO B N 1
ATOM 3546 C CA . PRO B 1 205 ? -13.18 27.672 0.963 1 97.44 205 PRO B CA 1
ATOM 3547 C C . PRO B 1 205 ? -12.711 26.266 1.327 1 97.44 205 PRO B C 1
ATOM 3549 O O . PRO B 1 205 ? -12.766 25.359 0.497 1 97.44 205 PRO B O 1
ATOM 3552 N N . LEU B 1 206 ? -12.273 26.078 2.545 1 98 206 LEU B N 1
ATOM 3553 C CA . LEU B 1 206 ? -11.812 24.781 3.023 1 98 206 LEU B CA 1
ATOM 3554 C C . LEU B 1 206 ? -12.914 23.734 2.881 1 98 206 LEU B C 1
ATOM 3556 O O . LEU B 1 206 ? -12.633 22.562 2.582 1 98 206 LEU B O 1
ATOM 3560 N N . THR B 1 207 ? -14.164 24.141 3.098 1 98.12 207 THR B N 1
ATOM 3561 C CA . THR B 1 207 ? -15.297 23.219 3.107 1 98.12 207 THR B CA 1
ATOM 3562 C C . THR B 1 207 ? -15.5 22.594 1.731 1 98.12 207 THR B C 1
ATOM 3564 O O . THR B 1 207 ? -16.188 21.578 1.601 1 98.12 207 THR B O 1
ATOM 3567 N N . ASN B 1 208 ? -14.867 23.219 0.661 1 98.19 208 ASN B N 1
ATOM 3568 C CA . ASN B 1 208 ? -14.914 22.594 -0.66 1 98.19 208 ASN B CA 1
ATOM 3569 C C . ASN B 1 208 ? -14.203 21.25 -0.671 1 98.19 208 ASN B C 1
ATOM 3571 O O . ASN B 1 208 ? -14.445 20.422 -1.555 1 98.19 208 ASN B O 1
ATOM 3575 N N . PHE B 1 209 ? -13.359 21.031 0.295 1 98.75 209 PHE B N 1
ATOM 3576 C CA . PHE B 1 209 ? -12.539 19.812 0.317 1 98.75 209 PHE B CA 1
ATOM 3577 C C . PHE B 1 209 ? -13.047 18.844 1.37 1 98.75 209 PHE B C 1
ATOM 3579 O O . PHE B 1 209 ? -12.477 17.766 1.544 1 98.75 209 PHE B O 1
ATOM 3586 N N . LYS B 1 210 ? -14.055 19.25 2.09 1 98.75 210 LYS B N 1
ATOM 3587 C CA . LYS B 1 210 ? -14.602 18.391 3.135 1 98.75 210 LYS B CA 1
ATOM 3588 C C . LYS B 1 210 ? -15.234 17.141 2.541 1 98.75 210 LYS B C 1
ATOM 3590 O O . LYS B 1 210 ? -15.938 17.203 1.529 1 98.75 210 LYS B O 1
ATOM 3595 N N . VAL B 1 211 ? -14.953 16 3.137 1 98.75 211 VAL B N 1
ATOM 3596 C CA . VAL B 1 211 ? -15.516 14.719 2.703 1 98.75 211 VAL B CA 1
ATOM 3597 C C . VAL B 1 211 ? -15.984 13.93 3.918 1 98.75 211 VAL B C 1
ATOM 3599 O O . VAL B 1 211 ? -15.773 14.336 5.059 1 98.75 211 VAL B O 1
ATOM 3602 N N . LYS B 1 212 ? -16.672 12.859 3.605 1 98.12 212 LYS B N 1
ATOM 3603 C CA . LYS B 1 212 ? -17 11.906 4.664 1 98.12 212 LYS B CA 1
ATOM 3604 C C . LYS B 1 212 ? -15.758 11.125 5.094 1 98.12 212 LYS B C 1
ATOM 3606 O O . LYS B 1 212 ? -14.852 10.898 4.289 1 98.12 212 LYS B O 1
ATOM 3611 N N . LEU B 1 213 ? -15.766 10.727 6.34 1 98.12 213 LEU B N 1
ATOM 3612 C CA . LEU B 1 213 ? -14.68 9.898 6.855 1 98.12 213 LEU B CA 1
ATOM 3613 C C . LEU B 1 213 ? -14.492 8.656 6 1 98.12 213 LEU B C 1
ATOM 3615 O O . LEU B 1 213 ? -13.359 8.266 5.699 1 98.12 213 LEU B O 1
ATOM 3619 N N . THR B 1 214 ? -15.594 8.016 5.543 1 97.19 214 THR B N 1
ATOM 3620 C CA . THR B 1 214 ? -15.562 6.77 4.777 1 97.19 214 THR B CA 1
ATOM 3621 C C . THR B 1 214 ? -14.914 6.992 3.418 1 97.19 214 THR B C 1
ATOM 3623 O O . THR B 1 214 ? -14.344 6.062 2.84 1 97.19 214 THR B O 1
ATOM 3626 N N . ASP B 1 215 ? -14.961 8.242 2.922 1 98.19 215 ASP B N 1
ATOM 3627 C CA . ASP B 1 215 ? -14.289 8.539 1.662 1 98.19 215 ASP B CA 1
ATOM 3628 C C . ASP B 1 215 ? -12.773 8.406 1.809 1 98.19 215 ASP B C 1
ATOM 3630 O O . ASP B 1 215 ? -12.102 7.844 0.939 1 98.19 215 ASP B O 1
ATOM 3634 N N . VAL B 1 216 ? -12.273 8.945 2.914 1 98.25 216 VAL B N 1
ATOM 3635 C CA . VAL B 1 216 ? -10.844 8.836 3.176 1 98.25 216 VAL B CA 1
ATOM 3636 C C . VAL B 1 216 ? -10.477 7.367 3.414 1 98.25 216 VAL B C 1
ATOM 3638 O O . VAL B 1 216 ? -9.469 6.883 2.902 1 98.25 216 VAL B O 1
ATOM 3641 N N . GLU B 1 217 ? -11.305 6.691 4.18 1 96.75 217 GLU B N 1
ATOM 3642 C CA . GLU B 1 217 ? -11.047 5.289 4.488 1 96.75 217 GLU B CA 1
ATOM 3643 C C . GLU B 1 217 ? -11.031 4.438 3.221 1 96.75 217 GLU B C 1
ATOM 3645 O O . GLU B 1 217 ? -10.102 3.656 3.004 1 96.75 217 GLU B O 1
ATOM 3650 N N . LYS B 1 218 ? -12.016 4.621 2.393 1 96.56 218 LYS B N 1
ATOM 3651 C CA . LYS B 1 218 ? -12.109 3.863 1.147 1 96.56 218 LYS B CA 1
ATOM 3652 C C . LYS B 1 218 ? -10.898 4.121 0.253 1 96.56 218 LYS B C 1
ATOM 3654 O O . LYS B 1 218 ? -10.344 3.189 -0.33 1 96.56 218 LYS B O 1
ATOM 3659 N N . ALA B 1 219 ? -10.477 5.34 0.189 1 97.12 219 ALA B N 1
ATOM 3660 C CA . ALA B 1 219 ? -9.391 5.738 -0.705 1 97.12 219 ALA B CA 1
ATOM 3661 C C . ALA B 1 219 ? -8.039 5.273 -0.171 1 97.12 219 ALA B C 1
ATOM 3663 O O . ALA B 1 219 ? -7.141 4.938 -0.946 1 97.12 219 ALA B O 1
ATOM 3664 N N . SER B 1 220 ? -7.891 5.25 1.098 1 96 220 SER B N 1
ATOM 3665 C CA . SER B 1 220 ? -6.59 4.965 1.699 1 96 220 SER B CA 1
ATOM 3666 C C . SER B 1 220 ? -6.48 3.498 2.1 1 96 220 SER B C 1
ATOM 3668 O O . SER B 1 220 ? -5.375 2.986 2.299 1 96 220 SER B O 1
ATOM 3670 N N . GLY B 1 221 ? -7.59 2.887 2.301 1 94.75 221 GLY B N 1
ATOM 3671 C CA . GLY B 1 221 ? -7.598 1.534 2.838 1 94.75 221 GLY B CA 1
ATOM 3672 C C . GLY B 1 221 ? -7.457 1.49 4.348 1 94.75 221 GLY B C 1
ATOM 3673 O O . GLY B 1 221 ? -7.285 0.417 4.93 1 94.75 221 GLY B O 1
ATOM 3674 N N . LEU B 1 222 ? -7.504 2.639 5.012 1 94.88 222 LEU B N 1
ATOM 3675 C CA . LEU B 1 222 ? -7.328 2.762 6.453 1 94.88 222 LEU B CA 1
ATOM 3676 C C . LEU B 1 222 ? -8.68 2.828 7.164 1 94.88 222 LEU B C 1
ATOM 3678 O O . LEU B 1 222 ? -9.711 3.012 6.52 1 94.88 222 LEU B O 1
ATOM 3682 N N . THR B 1 223 ? -8.703 2.586 8.438 1 94.5 223 THR B N 1
ATOM 3683 C CA . THR B 1 223 ? -9.867 2.764 9.289 1 94.5 223 THR B CA 1
ATOM 3684 C C . THR B 1 223 ? -9.531 3.656 10.484 1 94.5 223 THR B C 1
ATOM 3686 O O . THR B 1 223 ? -8.602 3.371 11.234 1 94.5 223 THR B O 1
ATOM 3689 N N . PHE B 1 224 ? -10.336 4.711 10.617 1 95.81 224 PHE B N 1
ATOM 3690 C CA . PHE B 1 224 ? -10.047 5.676 11.672 1 95.81 224 PHE B CA 1
ATOM 3691 C C . PHE B 1 224 ? -11.039 5.547 12.82 1 95.81 224 PHE B C 1
ATOM 3693 O O . PHE B 1 224 ? -12.227 5.27 12.594 1 95.81 224 PHE B O 1
ATOM 3700 N N . PHE B 1 225 ? -10.602 5.676 14.008 1 96.19 225 PHE B N 1
ATOM 3701 C CA . PHE B 1 225 ? -11.391 5.82 15.227 1 96.19 225 PHE B CA 1
ATOM 3702 C C . PHE B 1 225 ? -12.266 4.59 15.453 1 96.19 225 PHE B C 1
ATOM 3704 O O . PHE B 1 225 ? -13.461 4.715 15.742 1 96.19 225 PHE B O 1
ATOM 3711 N N . ASP B 1 226 ? -11.648 3.443 15.297 1 92.56 226 ASP B N 1
ATOM 3712 C CA . ASP B 1 226 ? -12.422 2.209 15.383 1 92.56 226 ASP B CA 1
ATOM 3713 C C . ASP B 1 226 ? -12.781 1.885 16.828 1 92.56 226 ASP B C 1
ATOM 3715 O O . ASP B 1 226 ? -13.508 0.93 17.094 1 92.56 226 ASP B O 1
ATOM 3719 N N . LYS B 1 227 ? -12.32 2.688 17.797 1 93.5 227 LYS B N 1
ATOM 3720 C CA . LYS B 1 227 ? -12.68 2.498 19.203 1 93.5 227 LYS B CA 1
ATOM 3721 C C . LYS B 1 227 ? -13.828 3.42 19.609 1 93.5 227 LYS B C 1
ATOM 3723 O O . LYS B 1 227 ? -14.25 3.418 20.766 1 93.5 227 LYS B O 1
ATOM 3728 N N . LEU B 1 228 ? -14.258 4.207 18.688 1 95.19 228 LEU B N 1
ATOM 3729 C CA . LEU B 1 228 ? -15.438 5.043 18.875 1 95.19 228 LEU B CA 1
ATOM 3730 C C . LEU B 1 228 ? -16.594 4.543 18.016 1 95.19 228 LEU B C 1
ATOM 3732 O O . LEU B 1 228 ? -16.391 3.816 17.047 1 95.19 228 LEU B O 1
ATOM 3736 N N . ASP B 1 229 ? -17.812 4.859 18.484 1 93.75 229 ASP B N 1
ATOM 3737 C CA . ASP B 1 229 ? -18.953 4.715 17.578 1 93.75 229 ASP B CA 1
ATOM 3738 C C . ASP B 1 229 ? -18.984 5.84 16.547 1 93.75 229 ASP B C 1
ATOM 3740 O O . ASP B 1 229 ? -19.484 6.934 16.828 1 93.75 229 ASP B O 1
ATOM 3744 N N . VAL B 1 230 ? -18.516 5.582 15.406 1 92.69 230 VAL B N 1
ATOM 3745 C CA . VAL B 1 230 ? -18.297 6.582 14.367 1 92.69 230 VAL B CA 1
ATOM 3746 C C . VAL B 1 230 ? -19.641 7.195 13.953 1 92.69 230 VAL B C 1
ATOM 3748 O O . VAL B 1 230 ? -19.703 8.352 13.531 1 92.69 230 VAL B O 1
ATOM 3751 N N . SER B 1 231 ? -20.641 6.41 14.125 1 92.38 231 SER B N 1
ATOM 3752 C CA . SER B 1 231 ? -21.969 6.898 13.742 1 92.38 231 SER B CA 1
ATOM 3753 C C . SER B 1 231 ? -22.422 8.023 14.656 1 92.38 231 SER B C 1
ATOM 3755 O O . SER B 1 231 ? -23.359 8.758 14.32 1 92.38 231 SER B O 1
ATOM 3757 N N . THR B 1 232 ? -21.781 8.211 15.781 1 94.69 232 THR B N 1
ATOM 3758 C CA . THR B 1 232 ? -22.203 9.203 16.766 1 94.69 232 THR B CA 1
ATOM 3759 C C . THR B 1 232 ? -21.297 10.438 16.703 1 94.69 232 THR B C 1
ATOM 3761 O O . THR B 1 232 ? -21.531 11.422 17.406 1 94.69 232 THR B O 1
ATOM 3764 N N . LEU B 1 233 ? -20.344 10.383 15.844 1 96.75 233 LEU B N 1
ATOM 3765 C CA . LEU B 1 233 ? -19.422 11.508 15.758 1 96.75 233 LEU B CA 1
ATOM 3766 C C . LEU B 1 233 ? -20.094 12.727 15.148 1 96.75 233 LEU B C 1
ATOM 3768 O O . LEU B 1 233 ? -20.828 12.609 14.164 1 96.75 233 LEU B O 1
ATOM 3772 N N . GLY B 1 234 ? -19.859 13.883 15.797 1 97.5 234 GLY B N 1
ATOM 3773 C CA . GLY B 1 234 ? -20.359 15.125 15.234 1 97.5 234 GLY B CA 1
ATOM 3774 C C . GLY B 1 234 ? -19.516 15.625 14.078 1 97.5 234 GLY B C 1
ATOM 3775 O O . GLY B 1 234 ? -18.547 14.977 13.68 1 97.5 234 GLY B O 1
ATOM 3776 N N . ASP B 1 235 ? -19.969 16.781 13.562 1 98 235 ASP B N 1
ATOM 3777 C CA . ASP B 1 235 ? -19.297 17.438 12.445 1 98 235 ASP B CA 1
ATOM 3778 C C . ASP B 1 235 ? -18.422 18.594 12.938 1 98 235 ASP B C 1
ATOM 3780 O O . ASP B 1 235 ? -18.906 19.562 13.516 1 98 235 ASP B O 1
ATOM 3784 N N . LEU B 1 236 ? -17.125 18.469 12.688 1 98.44 236 LEU B N 1
ATOM 3785 C CA . LEU B 1 236 ? -16.188 19.5 13.109 1 98.44 236 LEU B CA 1
ATOM 3786 C C . LEU B 1 236 ? -16.609 20.859 12.594 1 98.44 236 LEU B C 1
ATOM 3788 O O . LEU B 1 236 ? -16.578 21.844 13.336 1 98.44 236 LEU B O 1
ATOM 3792 N N . CYS B 1 237 ? -17.094 20.922 11.32 1 97.62 237 CYS B N 1
ATOM 3793 C CA . CYS B 1 237 ? -17.391 22.203 10.695 1 97.62 237 CYS B CA 1
ATOM 3794 C C . CYS B 1 237 ? -18.734 22.75 11.188 1 97.62 237 CYS B C 1
ATOM 3796 O O . CYS B 1 237 ? -19.062 23.906 10.938 1 97.62 237 CYS B O 1
ATOM 3798 N N . ALA B 1 238 ? -19.469 21.969 11.812 1 96.5 238 ALA B N 1
ATOM 3799 C CA . ALA B 1 238 ? -20.641 22.453 12.531 1 96.5 238 ALA B CA 1
ATOM 3800 C C . ALA B 1 238 ? -20.266 22.969 13.914 1 96.5 238 ALA B C 1
ATOM 3802 O O . ALA B 1 238 ? -20.922 23.891 14.438 1 96.5 238 ALA B O 1
ATOM 3803 N N . ALA B 1 239 ? -19.219 22.406 14.453 1 95.81 239 ALA B N 1
ATOM 3804 C CA . ALA B 1 239 ? -18.797 22.734 15.812 1 95.81 239 ALA B CA 1
ATOM 3805 C C . ALA B 1 239 ? -17.891 23.969 15.82 1 95.81 239 ALA B C 1
ATOM 3807 O O . ALA B 1 239 ? -17.688 24.594 16.859 1 95.81 239 ALA B O 1
ATOM 3808 N N . THR B 1 240 ? -17.312 24.266 14.719 1 95.94 240 THR B N 1
ATOM 3809 C CA . THR B 1 240 ? -16.438 25.438 14.555 1 95.94 240 THR B CA 1
ATOM 3810 C C . THR B 1 240 ? -16.422 25.891 13.102 1 95.94 240 THR B C 1
ATOM 3812 O O . THR B 1 240 ? -16.938 25.203 12.219 1 95.94 240 THR B O 1
ATOM 3815 N N . THR B 1 241 ? -15.859 27.062 12.852 1 94.5 241 THR B N 1
ATOM 3816 C CA . THR B 1 241 ? -15.727 27.547 11.484 1 94.5 241 THR B CA 1
ATOM 3817 C C . THR B 1 241 ? -14.539 26.906 10.789 1 94.5 241 THR B C 1
ATOM 3819 O O . THR B 1 241 ? -13.391 27.109 11.188 1 94.5 241 THR B O 1
ATOM 3822 N N . CYS B 1 242 ? -14.875 26.172 9.758 1 95.56 242 CYS B N 1
ATOM 3823 C CA . CYS B 1 242 ? -13.812 25.562 8.961 1 95.56 242 CYS B CA 1
ATOM 3824 C C . CYS B 1 242 ? -13.375 26.484 7.84 1 95.56 242 CYS B C 1
ATOM 3826 O O . CYS B 1 242 ? -13.898 26.406 6.727 1 95.56 242 CYS B O 1
ATOM 3828 N N . ALA B 1 243 ? -12.43 27.297 8.156 1 93.75 243 ALA B N 1
ATOM 3829 C CA . ALA B 1 243 ? -11.867 28.266 7.227 1 93.75 243 ALA B CA 1
ATOM 3830 C C . ALA B 1 243 ? -10.359 28.391 7.41 1 93.75 243 ALA B C 1
ATOM 3832 O O . ALA B 1 243 ? -9.844 28.219 8.516 1 93.75 243 ALA B O 1
ATOM 3833 N N . VAL B 1 244 ? -9.75 28.625 6.211 1 92.19 244 VAL B N 1
ATOM 3834 C CA . VAL B 1 244 ? -8.305 28.797 6.277 1 92.19 244 VAL B CA 1
ATOM 3835 C C . VAL B 1 244 ? -7.945 30.25 5.949 1 92.19 244 VAL B C 1
ATOM 3837 O O . VAL B 1 244 ? -8.703 30.953 5.273 1 92.19 244 VAL B O 1
ATOM 3840 N N . SER B 1 245 ? -6.957 30.859 6.535 1 82.19 245 SER B N 1
ATOM 3841 C CA . SER B 1 245 ? -6.496 32.219 6.281 1 82.19 245 SER B CA 1
ATOM 3842 C C . SER B 1 245 ? -4.98 32.25 6.105 1 82.19 245 SER B C 1
ATOM 3844 O O . SER B 1 245 ? -4.27 31.391 6.602 1 82.19 245 SER B O 1
ATOM 3846 N N . SER B 1 246 ? -4.551 33.125 5.062 1 71.94 246 SER B N 1
ATOM 3847 C CA . SER B 1 246 ? -3.123 33.344 4.84 1 71.94 246 SER B CA 1
ATOM 3848 C C . SER B 1 246 ? -2.406 33.719 6.133 1 71.94 246 SER B C 1
ATOM 3850 O O . SER B 1 246 ? -1.196 33.5 6.258 1 71.94 246 SER B O 1
ATOM 3852 N N . SER B 1 247 ? -3.014 34.375 6.914 1 55.66 247 SER B N 1
ATOM 3853 C CA . SER B 1 247 ? -2.346 34.844 8.125 1 55.66 247 SER B CA 1
ATOM 3854 C C . SER B 1 247 ? -1.87 33.688 8.977 1 55.66 247 SER B C 1
ATOM 3856 O O . SER B 1 247 ? -0.996 33.844 9.828 1 55.66 247 SER B O 1
ATOM 3858 N N . GLY B 1 248 ? -2.402 32.594 8.773 1 48 248 GLY B N 1
ATOM 3859 C CA . GLY B 1 248 ? -2.051 31.453 9.602 1 48 248 GLY B CA 1
ATOM 3860 C C . GLY B 1 248 ? -0.82 30.719 9.102 1 48 248 GLY B C 1
ATOM 3861 O O . GLY B 1 248 ? -0.375 29.75 9.727 1 48 248 GLY B O 1
ATOM 3862 N N . GLY B 1 249 ? -0.366 30.844 7.898 1 45.75 249 GLY B N 1
ATOM 3863 C CA . GLY B 1 249 ? 0.665 30.094 7.203 1 45.75 249 GLY B CA 1
ATOM 3864 C C . GLY B 1 249 ? 2.068 30.594 7.492 1 45.75 249 GLY B C 1
ATOM 3865 O O . GLY B 1 249 ? 2.988 30.359 6.707 1 45.75 249 GLY B O 1
ATOM 3866 N N . GLY B 1 250 ? 2.371 31.375 8.375 1 37.94 250 GLY B N 1
ATOM 3867 C CA . GLY B 1 250 ? 3.693 31.969 8.445 1 37.94 250 GLY B CA 1
ATOM 3868 C C . GLY B 1 250 ? 4.816 30.953 8.352 1 37.94 250 GLY B C 1
ATOM 3869 O O . GLY B 1 250 ? 5.805 31.172 7.652 1 37.94 250 GLY B O 1
ATOM 3870 N N . ASP B 1 251 ? 4.988 30.047 9.281 1 37.28 251 ASP B N 1
ATOM 3871 C CA . ASP B 1 251 ? 6.293 29.406 9.453 1 37.28 251 ASP B CA 1
ATOM 3872 C C . ASP B 1 251 ? 6.43 28.203 8.531 1 37.28 251 ASP B C 1
ATOM 3874 O O . ASP B 1 251 ? 6.387 27.062 9 1 37.28 251 ASP B O 1
ATOM 3878 N N . ALA B 1 252 ? 5.891 28.047 7.391 1 38.22 252 ALA B N 1
ATOM 3879 C CA . ALA B 1 252 ? 6.324 26.906 6.594 1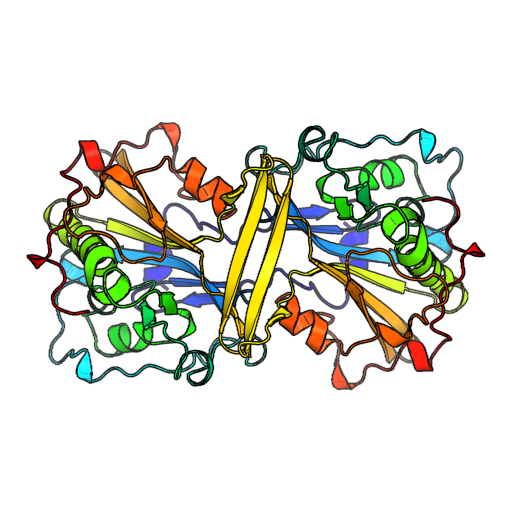 38.22 252 ALA B CA 1
ATOM 3880 C C . ALA B 1 252 ? 7.742 27.109 6.066 1 38.22 252 ALA B C 1
ATOM 3882 O O . ALA B 1 252 ? 8.141 28.234 5.773 1 38.22 252 ALA B O 1
#

Organism: Cunninghamella echinulata var. echinulata (NCBI:txid76406)

Solvent-accessible surface area (backbone atoms only — not comparable to full-atom values): 26074 Å² total; per-residue (Å²): 99,77,52,52,52,62,48,36,66,42,36,70,44,51,80,53,66,47,75,46,82,53,77,57,37,34,33,31,35,31,32,44,42,30,26,35,58,30,27,38,29,62,43,27,57,72,51,54,39,69,27,89,86,42,54,74,87,77,45,58,78,37,61,41,85,89,44,59,76,81,43,48,50,50,70,72,39,46,60,89,59,79,39,34,82,28,54,55,53,46,49,83,64,20,28,46,37,52,68,35,26,34,59,36,30,22,38,62,35,21,39,50,23,36,36,77,34,14,48,72,33,46,50,29,11,49,52,30,39,60,59,54,45,27,80,79,22,78,44,36,34,41,36,22,30,52,30,74,63,66,45,74,45,94,86,69,46,24,34,34,68,34,46,19,36,86,70,56,30,47,31,43,46,23,35,36,41,38,36,40,32,61,69,56,93,92,34,40,21,36,41,26,36,52,44,66,56,41,66,42,67,80,83,60,60,47,63,78,30,52,48,57,66,64,56,54,23,46,55,53,27,37,47,74,40,73,71,47,68,67,88,69,46,42,51,34,61,79,74,39,84,62,59,56,46,79,85,48,33,72,89,108,101,78,52,53,52,61,46,35,67,41,36,69,42,54,81,48,65,46,76,44,83,53,78,56,37,36,34,30,35,31,33,43,42,29,24,35,59,30,26,38,27,63,43,28,58,72,50,54,40,70,26,90,87,42,52,74,87,76,45,60,78,38,63,40,83,87,43,59,75,81,42,47,49,51,70,70,39,45,59,90,59,80,40,34,84,28,55,54,52,48,50,77,65,18,29,46,38,53,68,35,27,36,59,35,30,24,37,61,36,21,40,50,24,36,36,77,34,14,48,72,33,46,51,29,10,49,53,29,41,60,60,55,45,27,80,79,20,77,42,34,35,40,35,22,28,52,30,75,62,66,45,73,46,95,85,69,47,23,33,32,68,34,47,20,36,87,69,55,32,47,33,43,48,22,35,37,42,40,36,41,32,62,68,58,94,92,35,41,21,36,42,26,35,52,45,67,54,41,64,43,68,80,81,59,60,49,64,78,31,51,48,56,64,64,56,53,23,46,58,53,29,35,47,74,40,74,72,48,66,65,90,69,46,41,50,35,61,78,76,41,86,61,61,59,47,78,84,49,31,70,83,110

pLDDT: mean 94.53, std 10.13, range [37.28, 98.94]

Sequence (504 aa):
SPNSESILQFGDPGTARDFLERESYVISYNRRDRVASWTGEHLTADSLKTGDGVDRDHSKFKEDPDVPSLFRSTLADYSGSGFDRGHMAPAGDAVATQPAMDQTFYLSNMSPQVGIGFNRHYWAYLEGFCRSLTKKFSDVYVFTGPLFLPTKGSDGKYTVTYNVLQGNVAVPTHFYKVILVPQGDNKYAYGAFILPNQAIDTKTPLTNFKVKLTDVEKASGLTFFDKLDVSTLGDLCAATTCAVSSSGGGDASPNSESILQFGDPGTARDFLERESYVISYNRRDRVASWTGEHLTADSLKTGDGVDRDHSKFKEDPDVPSLFRSTLADYSGSGFDRGHMAPAGDAVATQPAMDQTFYLSNMSPQVGIGFNRHYWAYLEGFCRSLTKKFSDVYVFTGPLFLPTKGSDGKYTVTYNVLQGNVAVPTHFYKVILVPQGDNKYAYGAFILPNQAIDTKTPLTNFKVKLTDVEKASGLTFFDKLDVSTLGDLCAATTCAVSSSGGGDA

InterPro domains:
  IPR001604 DNA/RNA non-specific endonuclease/pyrophosphatase/phosphodiesterase domain [PF01223] (4-229)
  IPR001604 DNA/RNA non-specific endonuclease/pyrophosphatase/phosphodiesterase domain [SM00892] (21-231)
  IPR018524 DNA/RNA non-specific endonuclease, active site [PS01070] (84-92)
  IPR020821 ENPP1-3/EXOG-like, endonuclease/phosphodiesterase domain [SM00477] (22-231)
  IPR040255 Non-specific endonuclease [PTHR13966] (6-238)
  IPR044925 His-Me finger superfamily [SSF54060] (15-244)
  IPR044929 DNA/RNA non-specific endonuclease superfamily [G3DSA:3.40.570.10] (1-245)